Protein 4LGQ (pdb70)

InterPro domains:
  IPR009959 Polyketide cyclase SnoaL-like [PF07366] (11-136)
  IPR009959 Polyketide cyclase SnoaL-like [PTHR38436] (8-137)
  IPR032710 NTF2-like domain superfamily [SSF54427] (8-136)

Organism: Chromobacterium violaceum (strain ATCC 12472 / DSM 30191 / JCM 1249 / CCUG 213 / NBRC 12614 / NCIMB 9131 / NCTC 9757 / MK) (NCBI:txid243365)

B-factor: mean 68.96, std 20.21, range [23.27, 173.03]

Nearest PDB structures (foldseek):
  4lgq-assembly2_D  TM=1.008E+00  e=2.126E-25  Chromobacterium violaceum ATCC 12472
  5x7l-assembly1_A  TM=8.458E-01  e=3.023E-11  Streptomyces laurentii
  2gey-assembly3_A  TM=8.717E-01  e=1.249E-08  Streptomyces galilaeus
  3kkg-assembly1_A-2  TM=8.507E-01  e=8.582E-08  Jannaschia sp. CCS1
  3ehc-assembly1_A  TM=8.287E-01  e=1.371E-06  Agrobacterium fabrum str. C58

Structure (mmCIF, N/CA/C/O backbone):
data_4LGQ
#
_entry.id   4LGQ
#
_cell.length_a   66.100
_cell.length_b   98.076
_cell.length_c   104.958
_cell.angle_alpha   90.000
_cell.angle_beta   90.000
_cell.angle_gamma   90.000
#
_symmetry.space_group_name_H-M   'P 21 21 21'
#
loop_
_entity.id
_entity.type
_entity.pdbx_description
1 polymer 'Putative polyketide cyclase'
2 non-polymer DI(HYDROXYETHYL)ETHER
3 non-polymer 1,2-ETHANEDIOL
4 non-polymer 'CHLORIDE ION'
5 non-polymer 'TETRAETHYLENE GLYCOL'
6 water water
#
loop_
_atom_site.group_PDB
_atom_site.id
_atom_site.type_symbol
_atom_site.label_atom_id
_atom_site.label_alt_id
_atom_site.label_comp_id
_atom_site.label_asym_id
_atom_site.label_entity_id
_atom_site.label_seq_id
_atom_site.pdbx_PDB_ins_code
_atom_site.Cartn_x
_atom_site.Cartn_y
_atom_site.Cartn_z
_atom_site.occupancy
_atom_site.B_iso_or_equiv
_atom_site.auth_seq_id
_atom_site.auth_comp_id
_atom_site.auth_asym_id
_atom_site.auth_atom_id
_atom_site.pdbx_PDB_model_num
ATOM 9 N N . ASP A 1 7 ? 62.659 -9.876 130.189 1.00 134.68 6 ASP A N 1
ATOM 10 C CA . ASP A 1 7 ? 61.206 -9.656 130.063 1.00 129.53 6 ASP A CA 1
ATOM 11 C C . ASP A 1 7 ? 60.793 -9.037 128.700 1.00 124.82 6 ASP A C 1
ATOM 12 O O . ASP A 1 7 ? 61.571 -8.331 128.050 1.00 123.68 6 ASP A O 1
ATOM 17 N N . THR A 1 8 ? 59.529 -9.339 128.304 1.00 115.17 7 THR A N 1
ATOM 18 C CA . THR A 1 8 ? 58.844 -8.989 127.051 1.00 110.46 7 THR A CA 1
ATOM 19 C C . THR A 1 8 ? 58.705 -7.489 126.807 1.00 107.05 7 THR A C 1
ATOM 20 O O . THR A 1 8 ? 58.790 -6.685 127.740 1.00 106.51 7 THR A O 1
ATOM 24 N N . SER A 1 9 ? 58.431 -7.127 125.537 1.00 96.87 8 SER A N 1
ATOM 25 C CA . SER A 1 9 ? 58.239 -5.750 125.116 1.00 90.78 8 SER A CA 1
ATOM 26 C C . SER A 1 9 ? 57.088 -5.128 125.913 1.00 89.73 8 SER A C 1
ATOM 27 O O . SER A 1 9 ? 57.264 -4.043 126.470 1.00 88.58 8 SER A O 1
ATOM 30 N N . LYS A 1 10 ? 55.952 -5.870 126.050 1.00 83.71 9 LYS A N 1
ATOM 31 C CA . LYS A 1 10 ? 54.747 -5.472 126.803 1.00 80.84 9 LYS A CA 1
ATOM 32 C C . LYS A 1 10 ? 55.052 -5.186 128.290 1.00 87.85 9 LYS A C 1
ATOM 33 O O . LYS A 1 10 ? 54.437 -4.289 128.881 1.00 84.41 9 LYS A O 1
ATOM 39 N N . ALA A 1 11 ? 56.004 -5.962 128.883 1.00 89.19 10 ALA A N 1
ATOM 40 C CA . ALA A 1 11 ? 56.467 -5.822 130.266 1.00 90.31 10 ALA A CA 1
ATOM 41 C C . ALA A 1 11 ? 57.386 -4.583 130.437 1.00 93.05 10 ALA A C 1
ATOM 42 O O . ALA A 1 11 ? 57.337 -3.926 131.486 1.00 92.04 10 ALA A O 1
ATOM 44 N N . VAL A 1 12 ? 58.218 -4.276 129.406 1.00 89.10 11 VAL A N 1
ATOM 45 C CA . VAL A 1 12 ? 59.139 -3.128 129.387 1.00 88.64 11 VAL A CA 1
ATOM 46 C C . VAL A 1 12 ? 58.313 -1.828 129.361 1.00 89.52 11 VAL A C 1
ATOM 47 O O . VAL A 1 12 ? 58.581 -0.908 130.141 1.00 88.52 11 VAL A O 1
ATOM 51 N N . ILE A 1 13 ? 57.293 -1.781 128.483 1.00 84.07 12 ILE A N 1
ATOM 52 C CA . ILE A 1 13 ? 56.406 -0.631 128.306 1.00 80.67 12 ILE A CA 1
ATOM 53 C C . ILE A 1 13 ? 55.614 -0.432 129.614 1.00 84.25 12 ILE A C 1
ATOM 54 O O . ILE A 1 13 ? 55.502 0.711 130.082 1.00 82.60 12 ILE A O 1
ATOM 59 N N . GLN A 1 14 ? 55.143 -1.555 130.227 1.00 80.94 13 GLN A N 1
ATOM 60 C CA . GLN A 1 14 ? 54.403 -1.547 131.490 1.00 80.90 13 GLN A CA 1
ATOM 61 C C . GLN A 1 14 ? 55.237 -0.919 132.620 1.00 86.41 13 GLN A C 1
ATOM 62 O O . GLN A 1 14 ? 54.693 -0.116 133.395 1.00 85.34 13 GLN A O 1
ATOM 68 N N . ARG A 1 15 ? 56.566 -1.238 132.657 1.00 84.43 14 ARG A N 1
ATOM 69 C CA . ARG A 1 15 ? 57.553 -0.734 133.620 1.00 85.33 14 ARG A CA 1
ATOM 70 C C . ARG A 1 15 ? 57.849 0.755 133.340 1.00 85.77 14 ARG A C 1
ATOM 71 O O . ARG A 1 15 ? 57.875 1.546 134.287 1.00 85.07 14 ARG A O 1
ATOM 79 N N . PHE A 1 16 ? 58.020 1.139 132.053 1.00 80.17 15 PHE A N 1
ATOM 80 C CA . PHE A 1 16 ? 58.240 2.534 131.665 1.00 79.22 15 PHE A CA 1
ATOM 81 C C . PHE A 1 16 ? 57.081 3.417 132.106 1.00 83.39 15 PHE A C 1
ATOM 82 O O . PHE A 1 16 ? 57.312 4.505 132.618 1.00 83.26 15 PHE A O 1
ATOM 90 N N . ASN A 1 17 ? 55.836 2.969 131.892 1.00 80.16 16 ASN A N 1
ATOM 91 C CA . ASN A 1 17 ? 54.654 3.755 132.265 1.00 78.56 16 ASN A CA 1
ATOM 92 C C . ASN A 1 17 ? 54.551 3.914 133.795 1.00 83.56 16 ASN A C 1
ATOM 93 O O . ASN A 1 17 ? 54.111 4.962 134.264 1.00 82.40 16 ASN A O 1
ATOM 98 N N . ARG A 1 18 ? 54.994 2.898 134.561 1.00 82.12 17 ARG A N 1
ATOM 99 C CA . ARG A 1 18 ? 54.923 2.916 136.022 1.00 83.03 17 ARG A CA 1
ATOM 100 C C . ARG A 1 18 ? 56.061 3.767 136.631 1.00 87.20 17 ARG A C 1
ATOM 101 O O . ARG A 1 18 ? 55.809 4.689 137.408 1.00 86.56 17 ARG A O 1
ATOM 109 N N . GLU A 1 19 ? 57.297 3.457 136.276 1.00 84.05 18 GLU A N 1
ATOM 110 C CA . GLU A 1 19 ? 58.446 4.101 136.871 1.00 85.51 18 GLU A CA 1
ATOM 111 C C . GLU A 1 19 ? 58.713 5.494 136.257 1.00 86.00 18 GLU A C 1
ATOM 112 O O . GLU A 1 19 ? 58.991 6.428 137.018 1.00 86.22 18 GLU A O 1
ATOM 118 N N . VAL A 1 20 ? 58.607 5.661 134.924 1.00 79.65 19 VAL A N 1
ATOM 119 C CA . VAL A 1 20 ? 58.895 6.971 134.314 1.00 78.30 19 VAL A CA 1
ATOM 120 C C . VAL A 1 20 ? 57.654 7.872 134.346 1.00 83.93 19 VAL A C 1
ATOM 121 O O . VAL A 1 20 ? 57.732 8.942 134.942 1.00 86.45 19 VAL A O 1
ATOM 125 N N . ILE A 1 21 ? 56.540 7.484 133.706 1.00 77.61 20 ILE A N 1
ATOM 126 C CA . ILE A 1 21 ? 55.388 8.374 133.632 1.00 75.81 20 ILE A CA 1
ATOM 127 C C . ILE A 1 21 ? 54.733 8.546 135.020 1.00 79.64 20 ILE A C 1
ATOM 128 O O . ILE A 1 21 ? 54.532 9.689 135.414 1.00 80.17 20 ILE A O 1
ATOM 133 N N . GLU A 1 22 ? 54.414 7.468 135.755 1.00 76.41 21 GLU A N 1
ATOM 134 C CA . GLU A 1 22 ? 53.728 7.630 137.044 1.00 77.26 21 GLU A CA 1
ATOM 135 C C . GLU A 1 22 ? 54.633 8.215 138.136 1.00 85.34 21 GLU A C 1
ATOM 136 O O . GLU A 1 22 ? 54.226 9.166 138.816 1.00 85.98 21 GLU A O 1
ATOM 142 N N . ASN A 1 23 ? 55.833 7.638 138.315 1.00 83.89 22 ASN A N 1
ATOM 143 C CA . ASN A 1 23 ? 56.739 7.987 139.413 1.00 86.21 22 ASN A CA 1
ATOM 144 C C . ASN A 1 23 ? 57.779 9.093 139.062 1.00 89.81 22 ASN A C 1
ATOM 145 O O . ASN A 1 23 ? 58.273 9.740 139.984 1.00 90.08 22 ASN A O 1
ATOM 150 N N . GLY A 1 24 ? 58.081 9.311 137.783 1.00 85.47 23 GLY A N 1
ATOM 151 C CA . GLY A 1 24 ? 59.017 10.356 137.372 1.00 86.83 23 GLY A CA 1
ATOM 152 C C . GLY A 1 24 ? 60.488 10.045 137.595 1.00 95.61 23 GLY A C 1
ATOM 153 O O . GLY A 1 24 ? 61.321 10.963 137.626 1.00 96.91 23 GLY A O 1
ATOM 154 N N . ASP A 1 25 ? 60.817 8.739 137.736 1.00 93.41 24 ASP A N 1
ATOM 155 C CA . ASP A 1 25 ? 62.174 8.224 137.951 1.00 95.55 24 ASP A CA 1
ATOM 156 C C . ASP A 1 25 ? 62.938 8.290 136.617 1.00 97.37 24 ASP A C 1
ATOM 157 O O . ASP A 1 25 ? 62.681 7.505 135.701 1.00 95.07 24 ASP A O 1
ATOM 170 N N . ALA A 1 27 ? 66.111 7.871 136.419 1.00 102.87 26 ALA A N 1
ATOM 171 C CA . ALA A 1 27 ? 67.164 6.855 136.518 1.00 106.04 26 ALA A CA 1
ATOM 172 C C . ALA A 1 27 ? 66.673 5.608 135.797 1.00 110.18 26 ALA A C 1
ATOM 173 O O . ALA A 1 27 ? 67.444 4.923 135.105 1.00 111.37 26 ALA A O 1
ATOM 175 N N . ALA A 1 28 ? 65.337 5.377 135.905 1.00 103.85 27 ALA A N 1
ATOM 176 C CA . ALA A 1 28 ? 64.611 4.317 135.220 1.00 100.91 27 ALA A CA 1
ATOM 177 C C . ALA A 1 28 ? 64.555 4.650 133.737 1.00 102.17 27 ALA A C 1
ATOM 178 O O . ALA A 1 28 ? 64.736 3.748 132.920 1.00 102.10 27 ALA A O 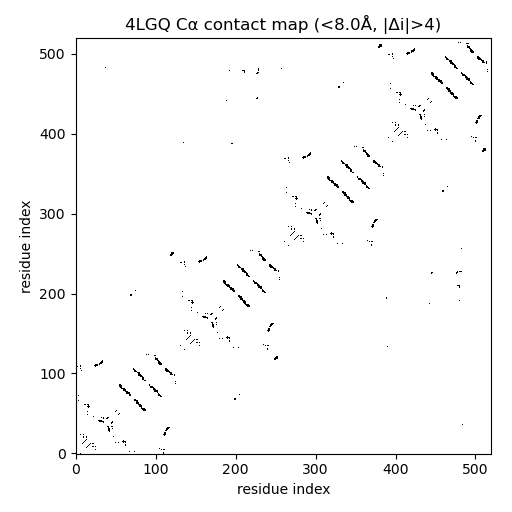1
ATOM 180 N N . PHE A 1 29 ? 64.397 5.960 133.390 1.00 96.52 28 PHE A N 1
ATOM 181 C CA . PHE A 1 29 ? 64.382 6.446 132.004 1.00 94.66 28 PHE A CA 1
ATOM 182 C C . PHE A 1 29 ? 65.661 6.027 131.294 1.00 100.37 28 PHE A C 1
ATOM 183 O O . PHE A 1 29 ? 65.598 5.372 130.250 1.00 99.01 28 PHE A O 1
ATOM 191 N N . ALA A 1 30 ? 66.816 6.388 131.889 1.00 99.56 29 ALA A N 1
ATOM 192 C CA . ALA A 1 30 ? 68.163 6.082 131.413 1.00 102.10 29 ALA A CA 1
ATOM 193 C C . ALA A 1 30 ? 68.362 4.570 131.138 1.00 106.52 29 ALA A C 1
ATOM 194 O O . ALA A 1 30 ? 69.036 4.200 130.175 1.00 106.57 29 ALA A O 1
ATOM 196 N N . GLU A 1 31 ? 67.736 3.717 131.965 1.00 103.35 30 GLU A N 1
ATOM 197 C CA . GLU A 1 31 ? 67.786 2.255 131.912 1.00 104.82 30 GLU A CA 1
ATOM 198 C C . GLU A 1 31 ? 66.816 1.652 130.852 1.00 105.99 30 GLU A C 1
ATOM 199 O O . GLU A 1 31 ? 67.093 0.573 130.312 1.00 107.31 30 GLU A O 1
ATOM 205 N N . LEU A 1 32 ? 65.689 2.342 130.572 1.00 97.66 31 LEU A N 1
ATOM 206 C CA . LEU A 1 32 ? 64.636 1.852 129.688 1.00 94.55 31 LEU A CA 1
ATOM 207 C C . LEU A 1 32 ? 64.597 2.548 128.305 1.00 98.68 31 LEU A C 1
ATOM 208 O O . LEU A 1 32 ? 63.841 2.093 127.446 1.00 96.53 31 LEU A O 1
ATOM 213 N N . VAL A 1 33 ? 65.374 3.631 128.078 1.00 97.00 32 VAL A N 1
ATOM 214 C CA . VAL A 1 33 ? 65.374 4.321 126.776 1.00 96.05 32 VAL A CA 1
ATOM 215 C C . VAL A 1 33 ? 66.786 4.190 126.156 1.00 106.35 32 VAL A C 1
ATOM 216 O O . VAL A 1 33 ? 67.785 4.438 126.837 1.00 107.75 32 VAL A O 1
ATOM 220 N N . ALA A 1 34 ? 66.848 3.743 124.874 1.00 105.29 33 ALA A N 1
ATOM 221 C CA . ALA A 1 34 ? 68.094 3.552 124.113 1.00 108.35 33 ALA A CA 1
ATOM 222 C C . ALA A 1 34 ? 68.710 4.913 123.691 1.00 113.61 33 ALA A C 1
ATOM 223 O O . ALA A 1 34 ? 67.956 5.874 123.532 1.00 111.25 33 ALA A O 1
ATOM 225 N N . PRO A 1 35 ? 70.054 5.038 123.503 1.00 113.06 34 PRO A N 1
ATOM 226 C CA . PRO A 1 35 ? 70.626 6.349 123.131 1.00 113.35 34 PRO A CA 1
ATOM 227 C C . PRO A 1 35 ? 70.320 6.759 121.691 1.00 115.15 34 PRO A C 1
ATOM 228 O O . PRO A 1 35 ? 70.431 7.942 121.364 1.00 113.81 34 PRO A O 1
ATOM 232 N N . ASP A 1 36 ? 69.948 5.783 120.837 1.00 111.64 35 ASP A N 1
ATOM 233 C CA . ASP A 1 36 ? 69.608 5.977 119.421 1.00 110.84 35 ASP A CA 1
ATOM 234 C C . ASP A 1 36 ? 68.068 6.076 119.221 1.00 110.91 35 ASP A C 1
ATOM 235 O O . ASP A 1 36 ? 67.575 6.034 118.085 1.00 109.34 35 ASP A O 1
ATOM 240 N N . PHE A 1 37 ? 67.327 6.234 120.330 1.00 105.24 36 PHE A N 1
ATOM 241 C CA . PHE A 1 37 ? 65.873 6.346 120.354 1.00 100.91 36 PHE A CA 1
ATOM 242 C C . PHE A 1 37 ? 65.389 7.541 119.507 1.00 100.65 36 PHE A C 1
ATOM 243 O O . PHE A 1 37 ? 66.044 8.587 119.480 1.00 101.29 36 PHE A O 1
ATOM 251 N N . VAL A 1 38 ? 64.241 7.359 118.811 1.00 92.68 37 VAL A N 1
ATOM 252 C CA . VAL A 1 38 ? 63.575 8.372 117.987 1.00 89.80 37 VAL A CA 1
ATOM 253 C C . VAL A 1 38 ? 62.105 8.446 118.363 1.00 88.96 37 VAL A C 1
ATOM 254 O O . VAL A 1 38 ? 61.405 7.444 118.272 1.00 86.98 37 VAL A O 1
ATOM 258 N N . ASN A 1 39 ? 61.642 9.629 118.772 1.00 84.40 38 ASN A N 1
ATOM 259 C CA . ASN A 1 39 ? 60.243 9.936 119.046 1.00 81.51 38 ASN A CA 1
ATOM 260 C C . ASN A 1 39 ? 59.679 10.548 117.759 1.00 82.13 38 ASN A C 1
ATOM 261 O O . ASN A 1 39 ? 59.948 11.713 117.435 1.00 80.66 38 ASN A O 1
ATOM 266 N N . HIS A 1 40 ? 58.957 9.720 116.990 1.00 77.44 39 HIS A N 1
ATOM 267 C CA . HIS A 1 40 ? 58.384 10.103 115.695 1.00 75.96 39 HIS A CA 1
ATOM 268 C C . HIS A 1 40 ? 57.239 11.112 115.865 1.00 76.67 39 HIS A C 1
ATOM 269 O O . HIS A 1 40 ? 56.922 11.817 114.918 1.00 75.04 39 HIS A O 1
ATOM 276 N N . SER A 1 41 ? 56.671 11.205 117.078 1.00 73.26 40 SER A N 1
ATOM 277 C CA . SER A 1 41 ? 55.576 12.099 117.436 1.00 72.44 40 SER A CA 1
ATOM 278 C C . SER A 1 41 ? 56.082 13.364 118.149 1.00 78.99 40 SER A C 1
ATOM 279 O O . SER A 1 41 ? 55.278 14.118 118.702 1.00 77.95 40 SER A O 1
ATOM 282 N N . ALA A 1 42 ? 57.399 13.614 118.106 1.00 78.98 41 ALA A N 1
ATOM 283 C CA . ALA A 1 42 ? 57.993 14.794 118.737 1.00 80.99 41 ALA A CA 1
ATOM 284 C C . ALA A 1 42 ? 57.521 16.062 118.024 1.00 87.30 41 ALA A C 1
ATOM 285 O O . ALA A 1 42 ? 57.449 16.071 116.786 1.00 86.56 41 ALA A O 1
ATOM 287 N N . PRO A 1 43 ? 57.154 17.122 118.799 1.00 86.80 42 PRO A N 1
ATOM 288 C CA . PRO A 1 43 ? 56.698 18.387 118.185 1.00 88.64 42 PRO A CA 1
ATOM 289 C C . PRO A 1 43 ? 57.757 19.007 117.236 1.00 100.23 42 PRO A C 1
ATOM 290 O O . PRO A 1 43 ? 58.943 18.636 117.315 1.00 102.58 42 PRO A O 1
ATOM 294 N N . PRO A 1 44 ? 57.357 19.952 116.338 1.00 98.71 43 PRO A N 1
ATOM 295 C CA . PRO A 1 44 ? 58.306 20.488 115.336 1.00 101.13 43 PRO A CA 1
ATOM 296 C C . PRO A 1 44 ? 59.653 21.008 115.876 1.00 108.37 43 PRO A C 1
ATOM 297 O O . PRO A 1 44 ? 60.691 20.779 115.235 1.00 110.42 43 PRO A O 1
ATOM 301 N N . GLY A 1 45 ? 59.634 21.701 117.011 1.00 104.38 44 GLY A N 1
ATOM 302 C CA . GLY A 1 45 ? 60.848 22.301 117.552 1.00 106.59 44 GLY A CA 1
ATOM 303 C C . GLY A 1 45 ? 61.666 21.437 118.480 1.00 109.37 44 GLY A C 1
ATOM 304 O O . GLY A 1 45 ? 62.801 21.791 118.811 1.00 111.15 44 GLY A O 1
ATOM 305 N N . VAL A 1 46 ? 61.091 20.300 118.910 1.00 102.91 45 VAL A N 1
ATOM 306 C CA . VAL A 1 46 ? 61.716 19.401 119.882 1.00 101.45 45 VAL A CA 1
ATOM 307 C C . VAL A 1 46 ? 62.554 18.319 119.173 1.00 101.96 45 VAL A C 1
ATOM 308 O O . VAL A 1 46 ? 62.244 17.868 118.056 1.00 99.64 45 VAL A O 1
ATOM 312 N N . SER A 1 47 ? 63.626 17.920 119.878 1.00 98.36 46 SER A N 1
ATOM 313 C CA . SER A 1 47 ? 64.548 16.852 119.532 1.00 98.18 46 SER A CA 1
ATOM 314 C C . SER A 1 47 ? 63.807 15.493 119.554 1.00 95.70 46 SER A C 1
ATOM 315 O O . SER A 1 47 ? 63.172 15.145 120.562 1.00 91.25 46 SER A O 1
ATOM 318 N N . PRO A 1 48 ? 63.883 14.716 118.446 1.00 91.60 47 PRO A N 1
ATOM 319 C CA . PRO A 1 48 ? 63.261 13.387 118.447 1.00 89.27 47 PRO A CA 1
ATOM 320 C C . PRO A 1 48 ? 64.071 12.385 119.281 1.00 95.47 47 PRO A C 1
ATOM 321 O O . PRO A 1 48 ? 63.600 11.275 119.523 1.00 93.27 47 PRO A O 1
ATOM 325 N N . GLY A 1 49 ? 65.254 12.811 119.745 1.00 96.19 48 GLY A N 1
ATOM 326 C CA . GLY A 1 49 ? 66.184 12.021 120.547 1.00 98.17 48 GLY A CA 1
ATOM 327 C C . GLY A 1 49 ? 65.721 11.703 121.957 1.00 101.89 48 GLY A C 1
ATOM 328 O O . GLY A 1 49 ? 64.681 12.205 122.395 1.00 99.48 48 GLY A O 1
ATOM 329 N N . PRO A 1 50 ? 66.490 10.867 122.704 1.00 100.74 49 PRO A N 1
ATOM 330 C CA . PRO A 1 50 ? 66.090 10.518 124.085 1.00 100.12 49 PRO A CA 1
ATOM 331 C C . PRO A 1 50 ? 66.063 11.730 125.012 1.00 105.96 49 PRO A C 1
ATOM 332 O O . PRO A 1 50 ? 65.266 11.768 125.952 1.00 102.84 49 PRO A O 1
ATOM 336 N N . ASP A 1 51 ? 66.942 12.717 124.737 1.00 107.54 50 ASP A N 1
ATOM 337 C CA . ASP A 1 51 ? 67.064 13.956 125.495 1.00 109.47 50 ASP A CA 1
ATOM 338 C C . ASP A 1 51 ? 65.780 14.777 125.371 1.00 110.04 50 ASP A C 1
ATOM 339 O O . ASP A 1 51 ? 65.261 15.240 126.392 1.00 109.23 50 ASP A O 1
ATOM 344 N N . GLY A 1 52 ? 65.257 14.885 124.145 1.00 103.75 51 GLY A N 1
ATOM 345 C CA . GLY A 1 52 ? 64.013 15.591 123.856 1.00 100.59 51 GLY A CA 1
ATOM 346 C C . GLY A 1 52 ? 62.818 14.958 124.539 1.00 99.85 51 GLY A C 1
ATOM 347 O O . GLY A 1 52 ? 61.992 15.664 125.128 1.00 97.91 51 GLY A O 1
ATOM 348 N N . PHE A 1 53 ? 62.763 13.607 124.501 1.00 94.50 52 PHE A N 1
ATOM 349 C CA . PHE A 1 53 ? 61.724 12.768 125.097 1.00 91.36 52 PHE A CA 1
ATOM 350 C C . PHE A 1 53 ? 61.747 12.892 126.627 1.00 95.29 52 PHE A C 1
ATOM 351 O O . PHE A 1 53 ? 60.682 13.048 127.229 1.00 93.77 52 PHE A O 1
ATOM 359 N N . ALA A 1 54 ? 62.951 12.880 127.245 1.00 93.04 53 ALA A N 1
ATOM 360 C CA . ALA A 1 54 ? 63.108 13.052 128.692 1.00 93.32 53 ALA A CA 1
ATOM 361 C C . ALA A 1 54 ? 62.620 14.426 129.119 1.00 97.05 53 ALA A C 1
ATOM 362 O O . ALA A 1 54 ? 61.961 14.547 130.156 1.00 96.44 53 ALA A O 1
ATOM 364 N N . GLY A 1 55 ? 62.913 15.426 128.276 1.00 93.60 54 GLY A N 1
ATOM 365 C CA . GLY A 1 55 ? 62.516 16.820 128.447 1.00 93.47 54 GLY A CA 1
ATOM 366 C C . GLY A 1 55 ? 61.014 17.031 128.481 1.00 93.34 54 GLY A C 1
ATOM 367 O O . GLY A 1 55 ? 60.533 17.965 129.128 1.00 93.84 54 GLY A O 1
ATOM 368 N N . PHE A 1 56 ? 60.259 16.159 127.789 1.00 85.45 55 PHE A N 1
ATOM 369 C CA . PHE A 1 56 ? 58.806 16.222 127.788 1.00 82.08 55 PHE A CA 1
ATOM 370 C C . PHE A 1 56 ? 58.275 15.879 129.172 1.00 85.10 55 PHE A C 1
ATOM 371 O O . PHE A 1 56 ? 57.348 16.539 129.652 1.00 83.78 55 PHE A O 1
ATOM 379 N N . PHE A 1 57 ? 58.862 14.848 129.808 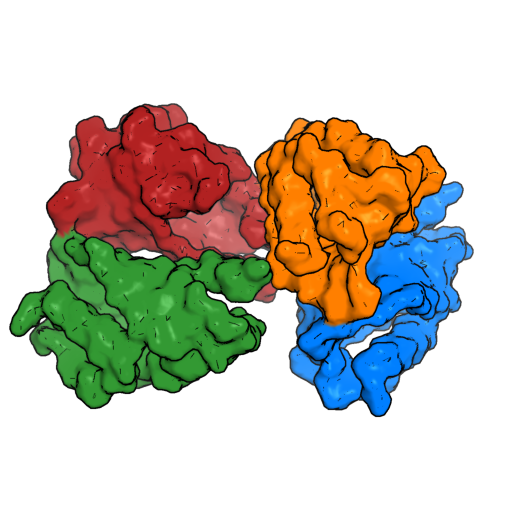1.00 81.74 56 PHE A N 1
ATOM 380 C CA . PHE A 1 57 ? 58.425 14.402 131.125 1.00 81.37 56 PHE A CA 1
ATOM 381 C C . PHE A 1 57 ? 58.873 15.374 132.210 1.00 91.12 56 PHE A C 1
ATOM 382 O O . PHE A 1 57 ? 58.014 15.910 132.915 1.00 91.73 56 PHE A O 1
ATOM 390 N N . THR A 1 58 ? 60.192 15.637 132.315 1.00 91.16 57 THR A N 1
ATOM 391 C CA . THR A 1 58 ? 60.776 16.515 133.344 1.00 93.86 57 THR A CA 1
ATOM 392 C C . THR A 1 58 ? 60.318 17.964 133.221 1.00 98.24 57 THR A C 1
ATOM 393 O O . THR A 1 58 ? 60.108 18.616 134.247 1.00 99.42 57 THR A O 1
ATOM 397 N N . GLY A 1 59 ? 60.192 18.442 131.985 1.00 93.64 58 GLY A N 1
ATOM 398 C CA . GLY A 1 59 ? 59.864 19.830 131.699 1.00 94.37 58 GLY A CA 1
ATOM 399 C C . GLY A 1 59 ? 58.416 20.181 131.475 1.00 96.17 58 GLY A C 1
ATOM 400 O O . GLY A 1 59 ? 58.037 21.323 131.754 1.00 97.73 58 GLY A O 1
ATOM 409 N N . LEU A 1 61 ? 55.366 17.389 131.421 1.00 76.03 60 LEU A N 1
ATOM 410 C CA . LEU A 1 61 ? 54.347 16.501 131.986 1.00 73.20 60 LEU A CA 1
ATOM 411 C C . LEU A 1 61 ? 54.288 16.514 133.513 1.00 78.72 60 LEU A C 1
ATOM 412 O O . LEU A 1 61 ? 53.210 16.769 134.056 1.00 78.27 60 LEU A O 1
ATOM 417 N N . HIS A 1 62 ? 55.399 16.171 134.198 1.00 77.29 61 HIS A N 1
ATOM 418 C CA . HIS A 1 62 ? 55.429 16.088 135.661 1.00 78.54 61 HIS A CA 1
ATOM 419 C C . HIS A 1 62 ? 55.280 17.478 136.318 1.00 82.19 61 HIS A C 1
ATOM 420 O O . HIS A 1 62 ? 54.560 17.538 137.316 1.00 82.50 61 HIS A O 1
ATOM 427 N N . PRO A 1 63 ? 55.778 18.614 135.764 1.00 77.97 62 PRO A N 1
ATOM 428 C CA . PRO A 1 63 ? 55.473 19.908 136.399 1.00 79.20 62 PRO A CA 1
ATOM 429 C C . PRO A 1 63 ? 53.978 20.251 136.332 1.00 82.37 62 PRO A C 1
ATOM 430 O O . PRO A 1 63 ? 53.488 20.940 137.228 1.00 84.02 62 PRO A O 1
ATOM 434 N N . ALA A 1 64 ? 53.248 19.730 135.305 1.00 76.26 63 ALA A N 1
ATOM 435 C CA . ALA A 1 64 ? 51.812 19.977 135.067 1.00 74.61 63 ALA A CA 1
ATOM 436 C C . ALA A 1 64 ? 50.881 19.039 135.837 1.00 77.23 63 ALA A C 1
ATOM 437 O O . ALA A 1 64 ? 49.776 19.443 136.221 1.00 75.59 63 ALA A O 1
ATOM 439 N N . LEU A 1 65 ? 51.289 17.772 135.995 1.00 74.47 64 LEU A N 1
ATOM 440 C CA . LEU A 1 65 ? 50.402 16.761 136.545 1.00 74.32 64 LEU A CA 1
ATOM 441 C C . LEU A 1 65 ? 50.986 16.025 137.740 1.00 82.82 64 LEU A C 1
ATOM 442 O O . LEU A 1 65 ? 52.101 15.504 137.690 1.00 82.74 64 LEU A O 1
ATOM 447 N N . SER A 1 66 ? 50.179 15.935 138.796 1.00 83.43 65 SER A N 1
ATOM 448 C CA . SER A 1 66 ? 50.506 15.237 140.040 1.00 85.94 65 SER A CA 1
ATOM 449 C C . SER A 1 66 ? 49.696 13.951 140.179 1.00 90.45 65 SER A C 1
ATOM 450 O O . SER A 1 66 ? 48.602 13.841 139.606 1.00 89.09 65 SER A O 1
ATOM 453 N N . ASP A 1 67 ? 50.238 12.992 140.966 1.00 87.47 66 ASP A N 1
ATOM 454 C CA . ASP A 1 67 ? 49.641 11.701 141.314 1.00 86.48 66 ASP A CA 1
ATOM 455 C C . ASP A 1 67 ? 49.154 10.997 140.063 1.00 83.42 66 ASP A C 1
ATOM 456 O O . ASP A 1 67 ? 47.998 10.591 139.986 1.00 83.65 66 ASP A O 1
ATOM 461 N N . ILE A 1 68 ? 50.039 10.867 139.080 1.00 74.79 67 ILE A N 1
ATOM 462 C CA . ILE A 1 68 ? 49.745 10.235 137.797 1.00 70.83 67 ILE A CA 1
ATOM 463 C C . ILE A 1 68 ? 49.488 8.717 137.968 1.00 76.10 67 ILE A C 1
ATOM 464 O O . ILE A 1 68 ? 50.220 8.015 138.659 1.00 78.49 67 ILE A O 1
ATOM 469 N N . ARG A 1 69 ? 48.430 8.243 137.314 1.00 70.36 68 ARG A N 1
ATOM 470 C CA . ARG A 1 69 ? 48.000 6.866 137.246 1.00 68.81 68 ARG A CA 1
ATOM 471 C C . ARG A 1 69 ? 47.874 6.510 135.763 1.00 68.99 68 ARG A C 1
ATOM 472 O O . ARG A 1 69 ? 47.165 7.203 135.041 1.00 69.06 68 ARG A O 1
ATOM 480 N N . VAL A 1 70 ? 48.617 5.499 135.286 1.00 63.50 69 VAL A N 1
ATOM 481 C CA . VAL A 1 70 ? 48.571 5.070 133.884 1.00 60.86 69 VAL A CA 1
ATOM 482 C C . VAL A 1 70 ? 47.794 3.747 133.803 1.00 65.93 69 VAL A C 1
ATOM 483 O O . VAL A 1 70 ? 48.324 2.697 134.151 1.00 69.83 69 VAL A O 1
ATOM 487 N N . HIS A 1 71 ? 46.532 3.818 133.378 1.00 59.92 70 HIS A N 1
ATOM 488 C CA . HIS A 1 71 ? 45.622 2.683 133.255 1.00 59.64 70 HIS A CA 1
ATOM 489 C C . HIS A 1 71 ? 45.736 2.057 131.879 1.00 59.55 70 HIS A C 1
ATOM 490 O O . HIS A 1 71 ? 45.141 2.557 130.923 1.00 57.55 70 HIS A O 1
ATOM 497 N N . ILE A 1 72 ? 46.537 0.977 131.777 1.00 55.99 71 ILE A N 1
ATOM 498 C CA . ILE A 1 72 ? 46.823 0.240 130.531 1.00 53.66 71 ILE A CA 1
ATOM 499 C C . ILE A 1 72 ? 45.694 -0.731 130.309 1.00 57.76 71 ILE A C 1
ATOM 500 O O . ILE A 1 72 ? 45.498 -1.664 131.093 1.00 61.26 71 ILE A O 1
ATOM 505 N N . HIS A 1 73 ? 44.942 -0.481 129.242 1.00 51.93 72 HIS A N 1
ATOM 506 C CA . HIS A 1 73 ? 43.755 -1.250 128.886 1.00 53.42 72 HIS A CA 1
ATOM 507 C C . HIS A 1 73 ? 44.091 -2.509 128.074 1.00 61.91 72 HIS A C 1
ATOM 508 O O . HIS A 1 73 ? 43.704 -3.614 128.454 1.00 64.02 72 HIS A O 1
ATOM 515 N N . GLU A 1 74 ? 44.837 -2.331 126.981 1.00 58.27 73 GLU A N 1
ATOM 516 C CA . GLU A 1 74 ? 45.203 -3.360 126.035 1.00 58.09 73 GLU A CA 1
ATOM 517 C C . GLU A 1 74 ? 46.543 -3.068 125.432 1.00 63.17 73 GLU A C 1
ATOM 518 O O . GLU A 1 74 ? 46.939 -1.897 125.323 1.00 64.05 73 GLU A O 1
ATOM 524 N N . GLN A 1 75 ? 47.235 -4.139 125.006 1.00 60.50 74 GLN A N 1
ATOM 525 C CA . GLN A 1 75 ? 48.512 -4.074 124.301 1.00 59.78 74 GLN A CA 1
ATOM 526 C C . GLN A 1 75 ? 48.445 -5.054 123.106 1.00 64.71 74 GLN A C 1
ATOM 527 O O . GLN A 1 75 ? 48.147 -6.230 123.290 1.00 65.51 74 GLN A O 1
ATOM 533 N N . ILE A 1 76 ? 48.567 -4.509 121.866 1.00 61.17 75 ILE A N 1
ATOM 534 C CA . ILE A 1 76 ? 48.517 -5.248 120.595 1.00 60.54 75 ILE A CA 1
ATOM 535 C C . ILE A 1 76 ? 49.930 -5.211 120.007 1.00 66.51 75 ILE A C 1
ATOM 536 O O . ILE A 1 76 ? 50.456 -4.125 119.798 1.00 65.43 75 ILE A O 1
ATOM 541 N N . GLU A 1 77 ? 50.563 -6.388 119.801 1.00 65.93 76 GLU A N 1
ATOM 542 C CA . GLU A 1 77 ? 51.932 -6.504 119.292 1.00 66.76 76 GLU A CA 1
ATOM 543 C C . GLU A 1 77 ? 51.996 -7.308 117.977 1.00 71.98 76 GLU A C 1
ATOM 544 O O . GLU A 1 77 ? 51.348 -8.353 117.830 1.00 72.66 76 GLU A O 1
ATOM 550 N N . GLU A 1 78 ? 52.818 -6.815 117.040 1.00 68.73 77 GLU A N 1
ATOM 551 C CA . GLU A 1 78 ? 53.103 -7.437 115.744 1.00 70.75 77 GLU A CA 1
ATOM 552 C C . GLU A 1 78 ? 54.388 -6.836 115.179 1.00 77.86 77 GLU A C 1
ATOM 553 O O . GLU A 1 78 ? 54.558 -5.611 115.226 1.00 76.60 77 GLU A O 1
ATOM 559 N N . ASN A 1 79 ? 55.299 -7.701 114.660 1.00 77.80 78 ASN A N 1
ATOM 560 C CA . ASN A 1 79 ? 56.563 -7.326 114.006 1.00 78.51 78 ASN A CA 1
ATOM 561 C C . ASN A 1 79 ? 57.385 -6.317 114.852 1.00 81.58 78 ASN A C 1
ATOM 562 O O . ASN A 1 79 ? 57.793 -5.257 114.347 1.00 81.11 78 ASN A O 1
ATOM 567 N N . GLY A 1 80 ? 57.583 -6.648 116.129 1.00 76.84 79 GLY A N 1
ATOM 568 C CA . GLY A 1 80 ? 58.368 -5.833 117.050 1.00 76.32 79 GLY A CA 1
ATOM 569 C C . GLY A 1 80 ? 57.774 -4.508 117.492 1.00 78.18 79 GLY A C 1
ATOM 570 O O . GLY A 1 80 ? 58.442 -3.762 118.219 1.00 77.78 79 GLY A O 1
ATOM 571 N N . LYS A 1 81 ? 56.508 -4.210 117.088 1.00 71.81 80 LYS A N 1
ATOM 572 C CA . LYS A 1 81 ? 55.814 -2.990 117.506 1.00 68.61 80 LYS A CA 1
ATOM 573 C C . LYS A 1 81 ? 54.715 -3.360 118.492 1.00 72.31 80 LYS A C 1
ATOM 574 O O . LYS A 1 81 ? 54.032 -4.367 118.291 1.00 72.04 80 LYS A O 1
ATOM 580 N N . VAL A 1 82 ? 54.595 -2.579 119.592 1.00 68.28 81 VAL A N 1
ATOM 581 C CA . VAL A 1 82 ? 53.603 -2.779 120.655 1.00 67.02 81 VAL A CA 1
ATOM 582 C C . VAL A 1 82 ? 52.747 -1.532 120.783 1.00 69.33 81 VAL A C 1
ATOM 583 O O . VAL A 1 82 ? 53.235 -0.459 121.175 1.00 71.29 81 VAL A O 1
ATOM 587 N N . VAL A 1 83 ? 51.460 -1.695 120.500 1.00 60.51 82 VAL A N 1
ATOM 588 C CA . VAL A 1 83 ? 50.490 -0.633 120.649 1.00 55.86 82 VAL A CA 1
ATOM 589 C C . VAL A 1 83 ? 49.881 -0.733 122.050 1.00 61.01 82 VAL A C 1
ATOM 590 O O . VAL A 1 83 ? 49.348 -1.785 122.426 1.00 61.61 82 VAL A O 1
ATOM 594 N N . THR A 1 84 ? 49.936 0.351 122.805 1.00 56.93 83 THR A N 1
ATOM 595 C CA . THR A 1 84 ? 49.336 0.390 124.130 1.00 56.66 83 THR A CA 1
ATOM 596 C C . THR A 1 84 ? 48.199 1.359 124.094 1.00 59.45 83 THR A C 1
ATOM 597 O O . THR A 1 84 ? 48.421 2.515 123.730 1.00 58.16 83 THR A O 1
ATOM 601 N N . ARG A 1 85 ? 46.984 0.898 124.471 1.00 55.68 84 ARG A N 1
ATOM 602 C CA . ARG A 1 85 ? 45.790 1.740 124.631 1.00 53.30 84 ARG A CA 1
ATOM 603 C C . ARG A 1 85 ? 45.619 1.939 126.108 1.00 57.08 84 ARG A C 1
ATOM 604 O O . ARG A 1 85 ? 45.525 0.955 126.860 1.00 57.85 84 ARG A O 1
ATOM 612 N N . LYS A 1 86 ? 45.699 3.191 126.547 1.00 52.81 85 LYS A N 1
ATOM 613 C CA . LYS A 1 86 ? 45.700 3.504 127.978 1.00 52.86 85 LYS A CA 1
ATOM 614 C C . LYS A 1 86 ? 44.950 4.795 128.318 1.00 53.49 85 LYS A C 1
ATOM 615 O O . LYS A 1 86 ? 44.569 5.538 127.424 1.00 51.30 85 LYS A O 1
ATOM 621 N N . THR A 1 87 ? 44.754 5.052 129.623 1.00 50.16 86 THR A N 1
ATOM 622 C CA . THR A 1 87 ? 44.167 6.288 130.160 1.00 49.34 86 THR A CA 1
ATOM 623 C C . THR A 1 87 ? 45.088 6.820 131.273 1.00 53.52 86 THR A C 1
ATOM 624 O O . THR A 1 87 ? 45.246 6.167 132.316 1.00 54.30 86 THR A O 1
ATOM 628 N N . ILE A 1 88 ? 45.682 8.015 131.051 1.00 48.51 87 ILE A N 1
ATOM 629 C CA . ILE A 1 88 ? 46.491 8.716 132.063 1.00 47.93 87 ILE A CA 1
ATOM 630 C C . ILE A 1 88 ? 45.523 9.488 132.981 1.00 52.99 87 ILE A C 1
ATOM 631 O O . ILE A 1 88 ? 44.764 10.340 132.503 1.00 51.45 87 ILE A O 1
ATOM 636 N N . GLU A 1 89 ? 45.489 9.145 134.271 1.00 51.57 88 GLU A N 1
ATOM 637 C CA . GLU A 1 89 ? 44.661 9.882 135.216 1.00 53.42 88 GLU A CA 1
ATOM 638 C C . GLU A 1 89 ? 45.609 10.672 136.140 1.00 63.80 88 GLU A C 1
ATOM 639 O O . GLU A 1 89 ? 46.579 10.090 136.624 1.00 64.63 88 GLU A O 1
ATOM 645 N N . ALA A 1 90 ? 45.370 12.000 136.343 1.00 62.72 89 ALA A N 1
ATOM 646 C CA . ALA A 1 90 ? 46.242 12.852 137.168 1.00 63.83 89 ALA A CA 1
ATOM 647 C C . ALA A 1 90 ? 45.542 14.104 137.676 1.00 69.52 89 ALA A C 1
ATOM 648 O O . ALA A 1 90 ? 44.505 14.484 137.137 1.00 69.01 89 ALA A O 1
ATOM 650 N N . THR A 1 91 ? 46.141 14.773 138.697 1.00 67.55 90 THR A N 1
ATOM 651 C CA . THR A 1 91 ? 45.616 16.028 139.229 1.00 68.67 90 THR A CA 1
ATOM 652 C C . THR A 1 91 ? 46.373 17.189 138.529 1.00 72.35 90 THR A C 1
ATOM 653 O O . THR A 1 91 ? 47.608 17.215 138.468 1.00 72.27 90 THR A O 1
ATOM 657 N N . HIS A 1 92 ? 45.614 18.124 137.975 1.00 68.32 91 HIS A N 1
ATOM 658 C CA . HIS A 1 92 ? 46.146 19.290 137.281 1.00 68.29 91 HIS A CA 1
ATOM 659 C C . HIS A 1 92 ? 46.670 20.330 138.310 1.00 76.73 91 HIS A C 1
ATOM 660 O O . HIS A 1 92 ? 45.919 21.181 138.807 1.00 76.64 91 HIS A O 1
ATOM 667 N N . THR A 1 93 ? 47.982 20.256 138.597 1.00 75.92 92 THR A N 1
ATOM 668 C CA . THR A 1 93 ? 48.644 21.098 139.596 1.00 79.01 92 THR A CA 1
ATOM 669 C C . THR A 1 93 ? 49.643 22.126 139.018 1.00 87.60 92 THR A C 1
ATOM 670 O O . THR A 1 93 ? 50.129 22.996 139.762 1.00 90.32 92 THR A O 1
ATOM 674 N N . GLY A 1 94 ? 49.959 22.004 137.733 1.00 84.03 93 GLY A N 1
ATOM 675 C CA . GLY A 1 94 ? 50.867 22.916 137.044 1.00 85.58 93 GLY A CA 1
ATOM 676 C C . GLY A 1 94 ? 50.297 23.436 135.740 1.00 90.36 93 GLY A C 1
ATOM 677 O O . GLY A 1 94 ? 49.127 23.189 135.443 1.00 88.91 93 GLY A 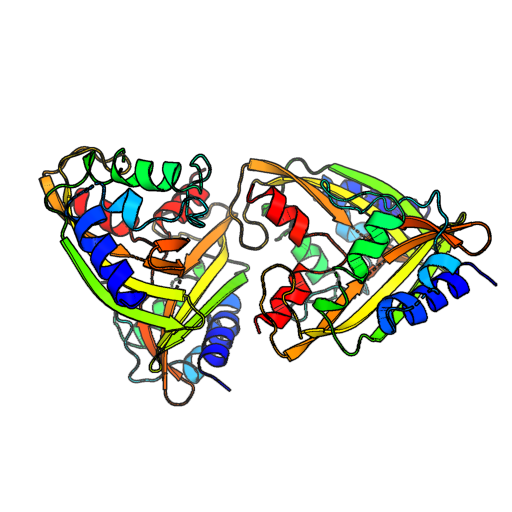O 1
ATOM 678 N N . ALA A 1 95 ? 51.121 24.155 134.942 1.00 88.38 94 ALA A N 1
ATOM 679 C CA . ALA A 1 95 ? 50.700 24.713 133.653 1.00 87.16 94 ALA A CA 1
ATOM 680 C C . ALA A 1 95 ? 50.611 23.603 132.596 1.00 86.20 94 ALA A C 1
ATOM 681 O O . ALA A 1 95 ? 51.580 22.860 132.391 1.00 83.91 94 ALA A O 1
ATOM 683 N N . PHE A 1 96 ? 49.425 23.486 131.944 1.00 80.76 95 PHE A N 1
ATOM 684 C CA . PHE A 1 96 ? 49.167 22.428 130.970 1.00 76.35 95 PHE A CA 1
ATOM 685 C C . PHE A 1 96 ? 48.484 22.983 129.742 1.00 81.55 95 PHE A C 1
ATOM 686 O O . PHE A 1 96 ? 47.309 23.350 129.787 1.00 82.39 95 PHE A O 1
ATOM 694 N N . PHE A 1 97 ? 49.248 23.062 128.641 1.00 77.52 96 PHE A N 1
ATOM 695 C CA . PHE A 1 97 ? 48.828 23.540 127.322 1.00 76.50 96 PHE A CA 1
ATOM 696 C C . PHE A 1 97 ? 47.991 24.826 127.417 1.00 82.90 96 PHE A C 1
ATOM 697 O O . PHE A 1 97 ? 46.878 24.903 126.881 1.00 82.28 96 PHE A O 1
ATOM 705 N N . GLY A 1 98 ? 48.565 25.825 128.091 1.00 82.04 97 GLY A N 1
ATOM 706 C CA . GLY A 1 98 ? 47.969 27.145 128.255 1.00 84.89 97 GLY A CA 1
ATOM 707 C C . GLY A 1 98 ? 46.936 27.268 129.355 1.00 90.88 97 GLY A C 1
ATOM 708 O O . GLY A 1 98 ? 46.411 28.362 129.592 1.00 93.88 97 GLY A O 1
ATOM 709 N N . GLN A 1 99 ? 46.638 26.154 130.038 1.00 84.73 98 GLN A N 1
ATOM 710 C CA . GLN A 1 99 ? 45.680 26.154 131.126 1.00 84.01 98 GLN A CA 1
ATOM 711 C C . GLN A 1 99 ? 46.410 26.160 132.455 1.00 87.39 98 GLN A C 1
ATOM 712 O O . GLN A 1 99 ? 47.092 25.180 132.780 1.00 84.60 98 GLN A O 1
ATOM 718 N N . PRO A 1 100 ? 46.295 27.255 133.243 1.00 85.97 99 PRO A N 1
ATOM 719 C CA . PRO A 1 100 ? 46.931 27.263 134.577 1.00 87.01 99 PRO A CA 1
ATOM 720 C C . PRO A 1 100 ? 46.271 26.243 135.515 1.00 88.99 99 PRO A C 1
ATOM 721 O O . PRO A 1 100 ? 45.094 25.898 135.317 1.00 88.41 99 PRO A O 1
ATOM 725 N N . ALA A 1 101 ? 47.022 25.782 136.538 1.00 84.04 100 ALA A N 1
ATOM 726 C CA . ALA A 1 101 ? 46.601 24.785 137.530 1.00 82.60 100 ALA A CA 1
ATOM 727 C C . ALA A 1 101 ? 45.118 24.964 137.968 1.00 87.28 100 ALA A C 1
ATOM 728 O O . ALA A 1 101 ? 44.720 26.062 138.366 1.00 89.72 100 ALA A O 1
ATOM 730 N N . SER A 1 102 ? 44.301 23.881 137.840 1.00 81.00 101 SER A N 1
ATOM 731 C CA . SER A 1 102 ? 42.871 23.853 138.195 1.00 80.51 101 SER A CA 1
ATOM 732 C C . SER A 1 102 ? 42.592 23.000 139.446 1.00 83.92 101 SER A C 1
ATOM 733 O O . SER A 1 102 ? 41.527 23.145 140.059 1.00 84.94 101 SER A O 1
ATOM 736 N N . GLY A 1 103 ? 43.525 22.097 139.770 1.00 78.13 102 GLY A N 1
ATOM 737 C CA . GLY A 1 103 ? 43.433 21.195 140.915 1.00 78.56 102 GLY A CA 1
ATOM 738 C C . GLY A 1 103 ? 42.542 19.999 140.667 1.00 80.40 102 GLY A C 1
ATOM 739 O O . GLY A 1 103 ? 42.371 19.144 141.536 1.00 79.58 102 GLY A O 1
ATOM 740 N N . LYS A 1 104 ? 41.976 19.942 139.468 1.00 76.17 103 LYS A N 1
ATOM 741 C CA . LYS A 1 104 ? 41.067 18.902 139.008 1.00 74.24 103 LYS A CA 1
ATOM 742 C C . LYS A 1 104 ? 41.802 17.627 138.670 1.00 74.30 103 LYS A C 1
ATOM 743 O O . LYS A 1 104 ? 42.928 17.662 138.145 1.00 72.02 103 LYS A O 1
ATOM 749 N N . ARG A 1 105 ? 41.139 16.493 138.937 1.00 69.20 104 ARG A N 1
ATOM 750 C CA . ARG A 1 105 ? 41.697 15.207 138.574 1.00 66.36 104 ARG A CA 1
ATOM 751 C C . ARG A 1 105 ? 41.073 14.871 137.233 1.00 66.35 104 ARG A C 1
ATOM 752 O O . ARG A 1 105 ? 39.845 14.809 137.109 1.00 66.84 104 ARG A O 1
ATOM 760 N N . ILE A 1 106 ? 41.919 14.776 136.208 1.00 59.95 105 ILE A N 1
ATOM 761 C CA . ILE A 1 106 ? 41.491 14.566 134.823 1.00 57.67 105 ILE A CA 1
ATOM 762 C C . ILE A 1 106 ? 41.974 13.196 134.258 1.00 62.18 105 ILE A C 1
ATOM 763 O O . ILE A 1 106 ? 42.907 12.583 134.783 1.00 60.94 105 ILE A O 1
ATOM 768 N N . ALA A 1 107 ? 41.347 12.757 133.151 1.00 60.43 106 ALA A N 1
ATOM 769 C CA . ALA A 1 107 ? 41.700 11.507 132.467 1.00 59.67 106 ALA A CA 1
ATOM 770 C C . ALA A 1 107 ? 42.040 11.775 131.001 1.00 62.11 106 ALA A C 1
ATOM 771 O O . ALA A 1 107 ? 41.219 12.282 130.249 1.00 62.01 106 ALA A O 1
ATOM 773 N N . ILE A 1 108 ? 43.270 11.487 130.619 1.00 58.54 107 ILE A N 1
ATOM 774 C CA . ILE A 1 108 ? 43.749 11.682 129.256 1.00 57.69 107 ILE A CA 1
ATOM 775 C C . ILE A 1 108 ? 43.756 10.329 128.558 1.00 60.65 107 ILE A C 1
ATOM 776 O O . ILE A 1 108 ? 44.499 9.436 128.961 1.00 62.28 107 ILE A O 1
ATOM 781 N N . HIS A 1 109 ? 42.940 10.164 127.529 1.00 53.54 108 HIS A N 1
ATOM 782 C CA . HIS A 1 109 ? 42.963 8.922 126.780 1.00 50.84 108 HIS A CA 1
ATOM 783 C C . HIS A 1 109 ? 44.117 8.968 125.771 1.00 52.65 108 HIS A C 1
ATOM 784 O O . HIS A 1 109 ? 44.274 9.959 125.054 1.00 53.67 108 HIS A O 1
ATOM 791 N N . ALA A 1 110 ? 44.955 7.937 125.751 1.00 46.92 109 ALA A N 1
ATOM 792 C CA . ALA A 1 110 ? 46.088 7.909 124.838 1.00 46.58 109 ALA A CA 1
ATOM 793 C C . ALA A 1 110 ? 46.313 6.526 124.211 1.00 51.26 109 ALA A C 1
ATOM 794 O O . ALA A 1 110 ? 45.761 5.508 124.656 1.00 51.19 109 ALA A O 1
ATOM 804 N N . ASP A 1 112 ? 49.943 4.691 122.278 1.00 54.01 111 ASP A N 1
ATOM 805 C CA . ASP A 1 112 ? 51.313 4.831 121.809 1.00 55.09 111 ASP A CA 1
ATOM 806 C C . ASP A 1 112 ? 51.770 3.525 121.149 1.00 60.72 111 ASP A C 1
ATOM 807 O O . ASP A 1 112 ? 51.226 2.457 121.421 1.00 61.16 111 ASP A O 1
ATOM 812 N N . ILE A 1 113 ? 52.706 3.645 120.215 1.00 58.46 112 ILE A N 1
ATOM 813 C CA . ILE A 1 113 ? 53.321 2.532 119.503 1.00 60.61 112 ILE A CA 1
ATOM 814 C C . ILE A 1 113 ? 54.795 2.600 119.843 1.00 69.32 112 ILE A C 1
ATOM 815 O O . ILE A 1 113 ? 55.460 3.600 119.525 1.00 69.06 112 ILE A O 1
ATOM 820 N N . VAL A 1 114 ? 55.291 1.573 120.554 1.00 68.91 113 VAL A N 1
ATOM 821 C CA . VAL A 1 114 ? 56.690 1.516 120.985 1.00 70.73 113 VAL A CA 1
ATOM 822 C C . VAL A 1 114 ? 57.381 0.304 120.351 1.00 77.77 113 VAL A C 1
ATOM 823 O O . VAL A 1 114 ? 56.801 -0.780 120.287 1.00 76.90 113 VAL A O 1
ATOM 827 N N . VAL A 1 115 ? 58.624 0.517 119.881 1.00 78.02 114 VAL A N 1
ATOM 828 C CA . VAL A 1 115 ? 59.537 -0.497 119.351 1.00 80.49 114 VAL A CA 1
ATOM 829 C C . VAL A 1 115 ? 60.589 -0.721 120.421 1.00 88.13 114 VAL A C 1
ATOM 830 O O . VAL A 1 115 ? 61.427 0.159 120.641 1.00 87.79 114 VAL A O 1
ATOM 834 N N . VAL A 1 116 ? 60.508 -1.862 121.134 1.00 87.85 115 VAL A N 1
ATOM 835 C CA . VAL A 1 116 ? 61.465 -2.220 122.190 1.00 90.25 115 VAL A CA 1
ATOM 836 C C . VAL A 1 116 ? 62.582 -3.068 121.550 1.00 99.66 115 VAL A C 1
ATOM 837 O O . VAL A 1 116 ? 62.286 -4.058 120.862 1.00 100.48 115 VAL A O 1
ATOM 841 N N . ARG A 1 117 ? 63.857 -2.639 121.742 1.00 99.12 116 ARG A N 1
ATOM 842 C CA . ARG A 1 117 ? 65.068 -3.337 121.277 1.00 102.56 116 ARG A CA 1
ATOM 843 C C . ARG A 1 117 ? 66.027 -3.466 122.429 1.00 109.20 116 ARG A C 1
ATOM 844 O O . ARG A 1 117 ? 66.429 -2.458 123.019 1.00 107.83 116 ARG A O 1
ATOM 852 N N . ASP A 1 118 ? 66.368 -4.719 122.762 1.00 109.81 117 ASP A N 1
ATOM 853 C CA . ASP A 1 118 ? 67.271 -5.121 123.844 1.00 113.44 117 ASP A CA 1
ATOM 854 C C . ASP A 1 118 ? 66.848 -4.480 125.189 1.00 114.94 117 ASP A C 1
ATOM 855 O O . ASP A 1 118 ? 67.670 -3.884 125.902 1.00 116.31 117 ASP A O 1
ATOM 860 N N . GLY A 1 119 ? 65.563 -4.651 125.509 1.00 107.33 118 GLY A N 1
ATOM 861 C CA . GLY A 1 119 ? 64.939 -4.180 126.741 1.00 104.93 118 GLY A CA 1
ATOM 862 C C . GLY A 1 119 ? 64.820 -2.678 126.902 1.00 105.86 118 GLY A C 1
ATOM 863 O O . GLY A 1 119 ? 64.536 -2.207 128.006 1.00 104.00 118 GLY A O 1
ATOM 864 N N . LYS A 1 120 ? 65.015 -1.915 125.807 1.00 101.93 119 LYS A N 1
ATOM 865 C CA . LYS A 1 120 ? 64.932 -0.454 125.824 1.00 99.66 119 LYS A CA 1
ATOM 866 C C . LYS A 1 120 ? 64.024 0.086 124.704 1.00 100.06 119 LYS A C 1
ATOM 867 O O . LYS A 1 120 ? 63.856 -0.568 123.672 1.00 99.31 119 LYS A O 1
ATOM 873 N N . TYR A 1 121 ? 63.452 1.293 124.930 1.00 94.13 120 TYR A N 1
ATOM 874 C CA . TYR A 1 121 ? 62.640 2.075 123.987 1.00 91.27 120 TYR A CA 1
ATOM 875 C C . TYR A 1 121 ? 63.526 2.522 122.821 1.00 95.86 120 TYR A C 1
ATOM 876 O O . TYR A 1 121 ? 64.525 3.218 123.060 1.00 98.03 120 TYR A O 1
ATOM 885 N N . ALA A 1 122 ? 63.199 2.093 121.584 1.00 90.00 121 ALA A N 1
ATOM 886 C CA . ALA A 1 122 ? 63.989 2.411 120.393 1.00 90.70 121 ALA A CA 1
ATOM 887 C C . ALA A 1 122 ? 63.269 3.404 119.471 1.00 91.97 121 ALA A C 1
ATOM 888 O O . ALA A 1 122 ? 63.913 4.296 118.913 1.00 92.61 121 ALA A O 1
ATOM 890 N N . GLU A 1 123 ? 61.950 3.213 119.274 1.00 85.07 122 GLU A N 1
ATOM 891 C CA . GLU A 1 123 ? 61.083 4.064 118.455 1.00 82.24 122 GLU A CA 1
ATOM 892 C C . GLU A 1 123 ? 59.760 4.272 119.179 1.00 82.86 122 GLU A C 1
ATOM 893 O O . GLU A 1 123 ? 59.339 3.401 119.949 1.00 81.88 122 GLU A O 1
ATOM 899 N N . HIS A 1 124 ? 59.102 5.428 118.942 1.00 76.85 123 HIS A N 1
ATOM 900 C CA . HIS A 1 124 ? 57.849 5.787 119.610 1.00 73.51 123 HIS A CA 1
ATOM 901 C C . HIS A 1 124 ? 57.003 6.726 118.767 1.00 75.02 123 HIS A C 1
ATOM 902 O O . HIS A 1 124 ? 57.508 7.686 118.166 1.00 73.81 123 HIS A O 1
ATOM 909 N N . TRP A 1 125 ? 55.698 6.403 118.730 1.00 70.52 124 TRP A N 1
ATOM 910 C CA . TRP A 1 125 ? 54.578 7.173 118.167 1.00 68.64 124 TRP A CA 1
ATOM 911 C C . TRP A 1 125 ? 53.542 7.332 119.232 1.00 69.40 124 TRP A C 1
ATOM 912 O O . TRP A 1 125 ? 53.256 6.370 119.943 1.00 69.29 124 TRP A O 1
ATOM 923 N N . SER A 1 126 ? 52.969 8.516 119.354 1.00 63.59 125 SER A N 1
ATOM 924 C CA . SER A 1 126 ? 51.958 8.783 120.360 1.00 61.75 125 SER A CA 1
ATOM 925 C C . SER A 1 126 ? 50.727 9.455 119.750 1.00 66.21 125 SER A C 1
ATOM 926 O O . SER A 1 126 ? 50.794 10.103 118.696 1.00 67.48 125 SER A O 1
ATOM 929 N N . CYS A 1 127 ? 49.598 9.266 120.427 1.00 60.32 126 CYS A N 1
ATOM 930 C CA . CYS A 1 127 ? 48.332 9.907 120.174 1.00 59.15 126 CYS A CA 1
ATOM 931 C C . CYS A 1 127 ? 47.673 10.092 121.499 1.00 59.14 126 CYS A C 1
ATOM 932 O O . CYS A 1 127 ? 47.659 9.160 122.299 1.00 57.85 126 CYS A O 1
ATOM 935 N N . ALA A 1 128 ? 47.231 11.316 121.795 1.00 54.99 127 ALA A N 1
ATOM 936 C CA . ALA A 1 128 ? 46.543 11.605 123.050 1.00 53.33 127 ALA A CA 1
ATOM 937 C C . ALA A 1 128 ? 45.403 12.577 122.808 1.00 54.85 127 ALA A C 1
ATOM 938 O O . ALA A 1 128 ? 45.499 13.432 121.926 1.00 55.00 127 ALA A O 1
ATOM 940 N N . ASP A 1 129 ? 44.335 12.436 123.589 1.00 49.53 128 ASP A N 1
ATOM 941 C CA . ASP A 1 129 ? 43.184 13.304 123.525 1.00 50.23 128 ASP A CA 1
ATOM 942 C C . ASP A 1 129 ? 43.405 14.574 124.378 1.00 55.59 128 ASP A C 1
ATOM 943 O O . ASP A 1 129 ? 42.805 14.705 125.447 1.00 55.16 128 ASP A O 1
ATOM 948 N N . LEU A 1 130 ? 44.237 15.522 123.894 1.00 54.08 129 LEU A N 1
ATOM 949 C CA . LEU A 1 130 ? 44.419 16.790 124.626 1.00 56.29 129 LEU A CA 1
ATOM 950 C C . LEU A 1 130 ? 43.160 17.638 124.577 1.00 58.83 129 LEU A C 1
ATOM 951 O O . LEU A 1 130 ? 42.887 18.375 125.529 1.00 60.04 129 LEU A O 1
ATOM 956 N N . TYR A 1 131 ? 42.422 17.582 123.439 1.00 52.72 130 TYR A N 1
ATOM 957 C CA . TYR A 1 131 ? 41.189 18.339 123.268 1.00 54.21 130 TYR A CA 1
ATOM 958 C C . TYR A 1 131 ? 40.249 18.013 124.445 1.00 60.21 130 TYR A C 1
ATOM 959 O O . TYR A 1 131 ? 39.819 18.927 125.168 1.00 63.57 130 TYR A O 1
ATOM 968 N N . GLY A 1 132 ? 40.063 16.717 124.687 1.00 53.07 131 GLY A N 1
ATOM 969 C CA . GLY A 1 132 ? 39.220 16.202 125.754 1.00 53.00 131 GLY A CA 1
ATOM 970 C C . GLY A 1 132 ? 39.692 16.541 127.143 1.00 56.52 131 GLY A C 1
ATOM 971 O O . GLY A 1 132 ? 38.875 16.832 128.021 1.00 60.13 131 GLY A O 1
ATOM 972 N N . ALA A 1 133 ? 41.009 16.495 127.348 1.00 49.23 132 ALA A N 1
ATOM 973 C CA . ALA A 1 133 ? 41.663 16.783 128.616 1.00 49.18 132 ALA A CA 1
ATOM 974 C C . ALA A 1 133 ? 41.517 18.242 129.003 1.00 55.86 132 ALA A C 1
ATOM 975 O O . ALA A 1 133 ? 41.233 18.528 130.164 1.00 56.17 132 ALA A O 1
ATOM 977 N N . LEU A 1 134 ? 41.670 19.171 128.027 1.00 53.94 133 LEU A N 1
ATOM 978 C CA . LEU A 1 134 ? 41.525 20.608 128.280 1.00 55.86 133 LEU A CA 1
ATOM 979 C C . LEU A 1 134 ? 40.060 20.945 128.528 1.00 58.61 133 LEU A C 1
ATOM 980 O O . LEU A 1 134 ? 39.757 21.809 129.349 1.00 60.25 133 LEU A O 1
ATOM 985 N N . ALA A 1 135 ? 39.157 20.202 127.884 1.00 53.37 134 ALA A N 1
ATOM 986 C CA . ALA A 1 135 ? 37.722 20.342 128.081 1.00 54.80 134 ALA A CA 1
ATOM 987 C C . ALA A 1 135 ? 37.359 20.048 129.542 1.00 61.46 134 ALA A C 1
ATOM 988 O O . ALA A 1 135 ? 36.579 20.796 130.172 1.00 64.22 134 ALA A O 1
ATOM 990 N N . GLN A 1 136 ? 37.997 18.985 130.097 1.00 55.81 135 GLN A N 1
ATOM 991 C CA . GLN A 1 136 ? 37.848 18.562 131.498 1.00 55.03 135 GLN A CA 1
ATOM 992 C C . GLN A 1 136 ? 38.342 19.650 132.462 1.00 59.04 135 GLN A C 1
ATOM 993 O O . GLN A 1 136 ? 37.653 19.962 133.441 1.00 60.09 135 GLN A O 1
ATOM 999 N N . ILE A 1 137 ? 39.525 20.239 132.154 1.00 54.11 136 ILE A N 1
ATOM 1000 C CA . ILE A 1 137 ? 40.160 21.309 132.924 1.00 55.80 136 ILE A CA 1
ATOM 1001 C C . ILE A 1 137 ? 39.247 22.546 132.978 1.00 65.38 136 ILE A C 1
ATOM 1002 O O . ILE A 1 137 ? 39.149 23.169 134.035 1.00 68.62 136 ILE A O 1
ATOM 1007 N N . ARG A 1 138 ? 38.546 22.862 131.873 1.00 62.58 137 ARG A N 1
ATOM 1008 C CA . ARG A 1 138 ? 37.657 24.016 131.784 1.00 64.78 137 ARG A CA 1
ATOM 1009 C C . ARG A 1 138 ? 36.255 23.790 132.449 1.00 73.40 137 ARG A C 1
ATOM 1010 O O . ARG A 1 138 ? 35.578 24.797 132.705 1.00 78.93 137 ARG A O 1
ATOM 1018 N N . ALA A 1 139 ? 35.828 22.526 132.761 1.00 66.74 138 ALA A N 1
ATOM 1019 C CA . ALA A 1 139 ? 34.497 22.236 133.343 1.00 66.34 138 ALA A CA 1
ATOM 1020 C C . ALA A 1 139 ? 34.358 22.706 134.799 1.00 117.26 138 ALA A C 1
ATOM 1021 O O . ALA A 1 139 ? 33.260 23.036 135.251 1.00 98.08 138 ALA A O 1
ATOM 1031 N N . ASP B 1 7 ? 39.341 -11.669 101.782 1.00 97.19 6 ASP B N 1
ATOM 1032 C CA . ASP B 1 7 ? 40.341 -10.672 102.202 1.00 93.00 6 ASP B CA 1
ATOM 1033 C C . ASP B 1 7 ? 40.346 -10.445 103.736 1.00 87.39 6 ASP B C 1
ATOM 1034 O O . ASP B 1 7 ? 39.332 -10.563 104.439 1.00 85.08 6 ASP B O 1
ATOM 1039 N N . THR B 1 8 ? 41.575 -10.162 104.213 1.00 79.04 7 THR B N 1
ATOM 1040 C CA . THR B 1 8 ? 42.042 -9.977 105.584 1.00 75.35 7 THR B CA 1
ATOM 1041 C C . THR B 1 8 ? 41.387 -8.807 106.302 1.00 73.02 7 THR B C 1
ATOM 1042 O O . THR B 1 8 ? 40.838 -7.898 105.681 1.00 72.27 7 THR B O 1
ATOM 1046 N N . SER B 1 9 ? 41.498 -8.817 107.627 1.00 65.75 8 SER B N 1
ATOM 1047 C CA . SER B 1 9 ? 40.990 -7.754 108.483 1.00 62.52 8 SER B CA 1
ATOM 1048 C C . SER B 1 9 ? 41.607 -6.406 108.065 1.00 60.17 8 SER B C 1
ATOM 1049 O O . SER B 1 9 ? 40.869 -5.434 107.910 1.00 57.86 8 SER B O 1
ATOM 1052 N N . LYS B 1 10 ? 42.945 -6.393 107.793 1.00 53.16 9 LYS B N 1
ATOM 1053 C CA . LYS B 1 10 ? 43.680 -5.205 107.386 1.00 50.88 9 LYS B CA 1
ATOM 1054 C C . LYS B 1 10 ? 43.132 -4.676 106.068 1.00 58.12 9 LYS B C 1
ATOM 1055 O O . LYS B 1 10 ? 42.919 -3.461 105.933 1.00 56.06 9 LYS B O 1
ATOM 1061 N N . ALA B 1 11 ? 42.813 -5.604 105.127 1.00 57.15 10 ALA B N 1
ATOM 1062 C CA . ALA B 1 11 ? 42.263 -5.271 103.815 1.00 56.52 10 ALA B CA 1
ATOM 1063 C C . ALA B 1 11 ? 40.877 -4.630 103.934 1.00 58.85 10 ALA B C 1
ATOM 1064 O O . ALA B 1 11 ? 40.576 -3.689 103.191 1.00 57.96 10 ALA B O 1
ATOM 1066 N N . VAL B 1 12 ? 40.047 -5.128 104.882 1.00 54.72 11 VAL B N 1
ATOM 1067 C CA . VAL B 1 12 ? 38.690 -4.630 105.150 1.00 52.47 11 VAL B CA 1
ATOM 1068 C C . VAL B 1 12 ? 38.793 -3.184 105.699 1.00 53.53 11 VAL B C 1
ATOM 1069 O O . VAL B 1 12 ? 38.048 -2.311 105.254 1.00 53.55 11 VAL B O 1
ATOM 1073 N N . ILE B 1 13 ? 39.741 -2.932 106.613 1.00 47.57 12 ILE B N 1
ATOM 1074 C CA . ILE B 1 13 ? 39.941 -1.607 107.202 1.00 46.39 12 ILE B CA 1
ATOM 1075 C C . ILE B 1 13 ? 40.439 -0.631 106.085 1.00 53.33 12 ILE B C 1
ATOM 1076 O O . ILE B 1 13 ? 39.936 0.493 106.004 1.00 53.52 12 ILE B O 1
ATOM 1081 N N . GLN B 1 14 ? 41.327 -1.094 105.181 1.00 50.05 13 GLN B N 1
ATOM 1082 C CA . GLN B 1 14 ? 41.812 -0.291 104.056 1.00 49.52 13 GLN B CA 1
ATOM 1083 C C . GLN B 1 14 ? 40.652 0.099 103.141 1.00 54.86 13 GLN B C 1
ATOM 1084 O O . GLN B 1 14 ? 40.591 1.244 102.676 1.00 56.01 13 GLN B O 1
ATOM 1090 N N . ARG B 1 15 ? 39.718 -0.851 102.907 1.00 50.34 14 ARG B N 1
ATOM 1091 C CA . ARG B 1 15 ? 38.547 -0.671 102.037 1.00 50.20 14 ARG B CA 1
ATOM 1092 C C . ARG B 1 15 ? 37.574 0.314 102.705 1.00 52.38 14 ARG B C 1
ATOM 1093 O O . ARG B 1 15 ? 37.051 1.206 102.037 1.00 50.89 14 ARG B O 1
ATOM 1101 N N . PHE B 1 16 ? 37.392 0.191 104.035 1.00 48.70 15 PHE B N 1
ATOM 1102 C CA . PHE B 1 16 ? 36.569 1.121 104.805 1.00 46.14 15 PHE B CA 1
ATOM 1103 C C . PHE B 1 16 ? 37.139 2.549 104.728 1.00 49.05 15 PHE B C 1
ATOM 1104 O O . PHE B 1 16 ? 36.385 3.489 104.527 1.00 49.28 15 PHE B O 1
ATOM 1112 N N . ASN B 1 17 ? 38.450 2.716 104.924 1.00 44.01 16 ASN B N 1
ATOM 1113 C CA . ASN B 1 17 ? 39.059 4.031 104.887 1.00 42.73 16 ASN B CA 1
ATOM 1114 C C . ASN B 1 17 ? 38.950 4.656 103.482 1.00 48.67 16 ASN B C 1
ATOM 1115 O O . ASN B 1 17 ? 38.815 5.877 103.365 1.00 48.96 16 ASN B O 1
ATOM 1120 N N . ARG B 1 18 ? 38.961 3.825 102.432 1.00 46.10 17 ARG B N 1
ATOM 1121 C CA . ARG B 1 18 ? 38.916 4.304 101.056 1.00 46.79 17 ARG B CA 1
ATOM 1122 C C . ARG B 1 18 ? 37.481 4.632 100.639 1.00 51.80 17 ARG B C 1
ATOM 1123 O O . ARG B 1 18 ? 37.208 5.747 100.211 1.00 51.47 17 ARG B O 1
ATOM 1131 N N . GLU B 1 19 ? 36.581 3.657 100.741 1.00 49.21 18 GLU B N 1
ATOM 1132 C CA . GLU B 1 19 ? 35.227 3.786 100.253 1.00 49.71 18 GLU B CA 1
ATOM 1133 C C . GLU B 1 19 ? 34.361 4.630 101.216 1.00 53.90 18 GLU B C 1
ATOM 1134 O O . GLU B 1 19 ? 33.588 5.471 100.737 1.00 54.52 18 GLU B O 1
ATOM 1140 N N . VAL B 1 20 ? 34.515 4.467 102.546 1.00 49.95 19 VAL B N 1
ATOM 1141 C CA . VAL B 1 20 ? 33.679 5.210 103.499 1.00 48.74 19 VAL B CA 1
ATOM 1142 C C . VAL B 1 20 ? 34.306 6.565 103.828 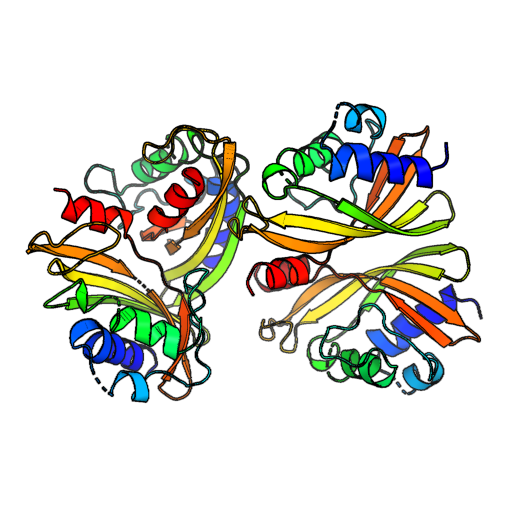1.00 51.15 19 VAL B C 1
ATOM 1143 O O . VAL B 1 20 ? 33.668 7.568 103.543 1.00 52.31 19 VAL B O 1
ATOM 1147 N N . ILE B 1 21 ? 35.508 6.615 104.428 1.00 45.38 20 ILE B N 1
ATOM 1148 C CA . ILE B 1 21 ? 36.073 7.894 104.857 1.00 43.68 20 ILE B CA 1
ATOM 1149 C C . ILE B 1 21 ? 36.457 8.764 103.644 1.00 49.97 20 ILE B C 1
ATOM 1150 O O . ILE B 1 21 ? 36.017 9.906 103.607 1.00 49.63 20 ILE B O 1
ATOM 1155 N N . GLU B 1 22 ? 37.196 8.242 102.646 1.00 47.77 21 GLU B N 1
ATOM 1156 C CA . GLU B 1 22 ? 37.605 9.082 101.516 1.00 48.30 21 GLU B CA 1
ATOM 1157 C C . GLU B 1 22 ? 36.452 9.442 100.570 1.00 56.08 21 GLU B C 1
ATOM 1158 O O . GLU B 1 22 ? 36.286 10.619 100.234 1.00 56.83 21 GLU B O 1
ATOM 1164 N N . ASN B 1 23 ? 35.683 8.437 100.125 1.00 53.90 22 ASN B N 1
ATOM 1165 C CA . ASN B 1 23 ? 34.647 8.592 99.119 1.00 54.71 22 ASN B CA 1
ATOM 1166 C C . ASN B 1 23 ? 33.239 8.873 99.688 1.00 60.01 22 ASN B C 1
ATOM 1167 O O . ASN B 1 23 ? 32.402 9.402 98.951 1.00 62.66 22 ASN B O 1
ATOM 1172 N N . GLY B 1 24 ? 32.976 8.539 100.953 1.00 54.99 23 GLY B N 1
ATOM 1173 C CA . GLY B 1 24 ? 31.676 8.804 101.574 1.00 54.48 23 GLY B CA 1
ATOM 1174 C C . GLY B 1 24 ? 30.534 7.920 101.098 1.00 61.05 23 GLY B C 1
ATOM 1175 O O . GLY B 1 24 ? 29.366 8.310 101.221 1.00 61.77 23 GLY B O 1
ATOM 1176 N N . ASP B 1 25 ? 30.868 6.711 100.559 1.00 57.93 24 ASP B N 1
ATOM 1177 C CA . ASP B 1 25 ? 29.921 5.698 100.077 1.00 58.96 24 ASP B CA 1
ATOM 1178 C C . ASP B 1 25 ? 29.318 4.988 101.294 1.00 62.40 24 ASP B C 1
ATOM 1179 O O . ASP B 1 25 ? 29.996 4.205 101.987 1.00 61.96 24 ASP B O 1
ATOM 1192 N N . ALA B 1 27 ? 26.778 3.060 101.086 1.00 63.55 26 ALA B N 1
ATOM 1193 C CA . ALA B 1 27 ? 26.367 1.734 100.624 1.00 65.52 26 ALA B CA 1
ATOM 1194 C C . ALA B 1 27 ? 27.466 0.755 101.009 1.00 70.29 26 ALA B C 1
ATOM 1195 O O . ALA B 1 27 ? 27.194 -0.375 101.436 1.00 72.06 26 ALA B O 1
ATOM 1197 N N . ALA B 1 28 ? 28.730 1.250 100.938 1.00 64.01 27 ALA B N 1
ATOM 1198 C CA . ALA B 1 28 ? 29.914 0.511 101.330 1.00 61.22 27 ALA B CA 1
ATOM 1199 C C . ALA B 1 28 ? 29.919 0.379 102.844 1.00 63.54 27 ALA B C 1
ATOM 1200 O O . ALA B 1 28 ? 30.245 -0.702 103.347 1.00 63.47 27 ALA B O 1
ATOM 1202 N N . PHE B 1 29 ? 29.471 1.452 103.572 1.00 58.19 28 PHE B N 1
ATOM 1203 C CA . PHE B 1 29 ? 29.342 1.442 105.035 1.00 56.27 28 PHE B CA 1
ATOM 1204 C C . PHE B 1 29 ? 28.480 0.254 105.488 1.00 62.11 28 PHE B C 1
ATOM 1205 O O . PHE B 1 29 ? 28.919 -0.556 106.298 1.00 59.64 28 PHE B O 1
ATOM 1213 N N . ALA B 1 30 ? 27.272 0.153 104.921 1.00 62.80 29 ALA B N 1
ATOM 1214 C CA . ALA B 1 30 ? 26.291 -0.886 105.187 1.00 65.64 29 ALA B CA 1
ATOM 1215 C C . ALA B 1 30 ? 26.859 -2.287 105.000 1.00 72.18 29 ALA B C 1
ATOM 1216 O O . ALA B 1 30 ? 26.494 -3.202 105.743 1.00 73.92 29 ALA B O 1
ATOM 1218 N N . GLU B 1 31 ? 27.753 -2.443 104.019 1.00 69.06 30 GLU B N 1
ATOM 1219 C CA . GLU B 1 31 ? 28.389 -3.698 103.632 1.00 69.95 30 GLU B CA 1
ATOM 1220 C C . GLU B 1 31 ? 29.586 -4.063 104.548 1.00 68.73 30 GLU B C 1
ATOM 1221 O O . GLU B 1 31 ? 29.862 -5.252 104.740 1.00 68.94 30 GLU B O 1
ATOM 1227 N N . LEU B 1 32 ? 30.284 -3.043 105.095 1.00 60.52 31 LEU B N 1
ATOM 1228 C CA . LEU B 1 32 ? 31.510 -3.183 105.888 1.00 57.13 31 LEU B CA 1
ATOM 1229 C C . LEU B 1 32 ? 31.312 -2.999 107.417 1.00 59.90 31 LEU B C 1
ATOM 1230 O O . LEU B 1 32 ? 32.246 -3.281 108.154 1.00 58.71 31 LEU B O 1
ATOM 1235 N N . VAL B 1 33 ? 30.141 -2.530 107.896 1.00 57.13 32 VAL B N 1
ATOM 1236 C CA . VAL B 1 33 ? 29.879 -2.346 109.338 1.00 55.40 32 VAL B CA 1
ATOM 1237 C C . VAL B 1 33 ? 28.748 -3.309 109.751 1.00 60.47 32 VAL B C 1
ATOM 1238 O O . VAL B 1 33 ? 27.716 -3.392 109.078 1.00 60.37 32 VAL B O 1
ATOM 1242 N N . ALA B 1 34 ? 28.986 -4.085 110.823 1.00 59.29 33 ALA B N 1
ATOM 1243 C CA . ALA B 1 34 ? 28.036 -5.105 111.308 1.00 61.26 33 ALA B CA 1
ATOM 1244 C C . ALA B 1 34 ? 26.835 -4.448 112.018 1.00 67.41 33 ALA B C 1
ATOM 1245 O O . ALA B 1 34 ? 27.013 -3.363 112.558 1.00 66.83 33 ALA B O 1
ATOM 1247 N N . PRO B 1 35 ? 25.620 -5.057 112.062 1.00 65.97 34 PRO B N 1
ATOM 1248 C CA . PRO B 1 35 ? 24.491 -4.407 112.770 1.00 66.28 34 PRO B CA 1
ATOM 1249 C C . PRO B 1 35 ? 24.661 -4.388 114.293 1.00 69.34 34 PRO B C 1
ATOM 1250 O O . PRO B 1 35 ? 24.020 -3.589 114.976 1.00 69.36 34 PRO B O 1
ATOM 1254 N N . ASP B 1 36 ? 25.517 -5.278 114.819 1.00 65.22 35 ASP B N 1
ATOM 1255 C CA . ASP B 1 36 ? 25.829 -5.408 116.242 1.00 63.90 35 ASP B CA 1
ATOM 1256 C C . ASP B 1 36 ? 27.176 -4.675 116.540 1.00 64.71 35 ASP B C 1
ATOM 1257 O O . ASP B 1 36 ? 27.817 -4.969 117.548 1.00 66.16 35 ASP B O 1
ATOM 1262 N N . PHE B 1 37 ? 27.605 -3.734 115.658 1.00 56.21 36 PHE B N 1
ATOM 1263 C CA . PHE B 1 37 ? 28.843 -2.959 115.817 1.00 52.68 36 PHE B CA 1
ATOM 1264 C C . PHE B 1 37 ? 28.818 -2.076 117.078 1.00 56.39 36 PHE B C 1
ATOM 1265 O O . PHE B 1 37 ? 27.781 -1.480 117.378 1.00 57.35 36 PHE B O 1
ATOM 1273 N N . VAL B 1 38 ? 29.962 -1.957 117.796 1.00 50.76 37 VAL B N 1
ATOM 1274 C CA . VAL B 1 38 ? 30.028 -1.044 118.940 1.00 49.66 37 VAL B CA 1
ATOM 1275 C C . VAL B 1 38 ? 31.252 -0.155 118.782 1.00 50.58 37 VAL B C 1
ATOM 1276 O O . VAL B 1 38 ? 32.354 -0.643 118.573 1.00 47.83 37 VAL B O 1
ATOM 1280 N N . ASN B 1 39 ? 31.025 1.165 118.836 1.00 49.52 38 ASN B N 1
ATOM 1281 C CA . ASN B 1 39 ? 32.073 2.180 118.806 1.00 48.96 38 ASN B CA 1
ATOM 1282 C C . ASN B 1 39 ? 32.344 2.538 120.249 1.00 56.12 38 ASN B C 1
ATOM 1283 O O . ASN B 1 39 ? 31.570 3.274 120.865 1.00 58.02 38 ASN B O 1
ATOM 1288 N N . HIS B 1 40 ? 33.386 1.916 120.821 1.00 52.53 39 HIS B N 1
ATOM 1289 C CA . HIS B 1 40 ? 33.782 2.081 122.223 1.00 51.97 39 HIS B CA 1
ATOM 1290 C C . HIS B 1 40 ? 34.250 3.506 122.528 1.00 56.16 39 HIS B C 1
ATOM 1291 O O . HIS B 1 40 ? 34.229 3.908 123.694 1.00 57.49 39 HIS B O 1
ATOM 1298 N N . SER B 1 41 ? 34.664 4.253 121.482 1.00 51.69 40 SER B N 1
ATOM 1299 C CA . SER B 1 41 ? 35.165 5.627 121.551 1.00 51.49 40 SER B CA 1
ATOM 1300 C C . SER B 1 41 ? 34.056 6.649 121.343 1.00 61.32 40 SER B C 1
ATOM 1301 O O . SER B 1 41 ? 34.341 7.847 121.342 1.00 61.56 40 SER B O 1
ATOM 1304 N N . ALA B 1 42 ? 32.804 6.196 121.162 1.00 60.62 41 ALA B N 1
ATOM 1305 C CA . ALA B 1 42 ? 31.690 7.104 120.965 1.00 60.84 41 ALA B CA 1
ATOM 1306 C C . ALA B 1 42 ? 31.497 8.004 122.212 1.00 68.22 41 ALA B C 1
ATOM 1307 O O . ALA B 1 42 ? 31.537 7.512 123.352 1.00 68.06 41 ALA B O 1
ATOM 1309 N N . PRO B 1 43 ? 31.352 9.338 121.989 1.00 67.43 42 PRO B N 1
ATOM 1310 C CA . PRO B 1 43 ? 31.149 10.276 123.115 1.00 69.20 42 PRO B CA 1
ATOM 1311 C C . PRO B 1 43 ? 29.918 9.928 123.953 1.00 79.38 42 PRO B C 1
ATOM 1312 O O . PRO B 1 43 ? 29.041 9.200 123.469 1.00 80.46 42 PRO B O 1
ATOM 1316 N N . PRO B 1 44 ? 29.806 10.446 125.201 1.00 79.34 43 PRO B N 1
ATOM 1317 C CA . PRO B 1 44 ? 28.656 10.069 126.059 1.00 81.38 43 PRO B CA 1
ATOM 1318 C C . PRO B 1 44 ? 27.253 10.332 125.452 1.00 86.11 43 PRO B C 1
ATOM 1319 O O . PRO B 1 44 ? 26.309 9.600 125.798 1.00 88.72 43 PRO B O 1
ATOM 1323 N N . GLY B 1 45 ? 27.119 11.337 124.575 1.00 79.04 44 GLY B N 1
ATOM 1324 C CA . GLY B 1 45 ? 25.830 11.663 123.969 1.00 78.81 44 GLY B CA 1
ATOM 1325 C C . GLY B 1 45 ? 25.474 10.900 122.706 1.00 79.33 44 GLY B C 1
ATOM 1326 O O . GLY B 1 45 ? 24.303 10.851 122.313 1.00 80.55 44 GLY B O 1
ATOM 1327 N N . VAL B 1 46 ? 26.480 10.304 122.057 1.00 70.95 45 VAL B N 1
ATOM 1328 C CA . VAL B 1 46 ? 26.314 9.615 120.780 1.00 68.09 45 VAL B CA 1
ATOM 1329 C C . VAL B 1 46 ? 26.033 8.109 120.969 1.00 67.89 45 VAL B C 1
ATOM 1330 O O . VAL B 1 46 ? 26.509 7.491 121.929 1.00 67.05 45 VAL B O 1
ATOM 1334 N N . SER B 1 47 ? 25.262 7.537 120.016 1.00 61.32 46 SER B N 1
ATOM 1335 C CA . SER B 1 47 ? 24.969 6.120 119.912 1.00 60.46 46 SER B CA 1
ATOM 1336 C C . SER B 1 47 ? 26.246 5.354 119.545 1.00 61.15 46 SER B C 1
ATOM 1337 O O . SER B 1 47 ? 26.903 5.674 118.526 1.00 58.28 46 SER B O 1
ATOM 1340 N N . PRO B 1 48 ? 26.611 4.327 120.366 1.00 56.67 47 PRO B N 1
ATOM 1341 C CA . PRO B 1 48 ? 27.803 3.535 120.050 1.00 54.18 47 PRO B CA 1
ATOM 1342 C C . PRO B 1 48 ? 27.516 2.515 118.926 1.00 56.28 47 PRO B C 1
ATOM 1343 O O . PRO B 1 48 ? 28.419 1.816 118.487 1.00 55.48 47 PRO B O 1
ATOM 1347 N N . GLY B 1 49 ? 26.289 2.509 118.427 1.00 52.54 48 GLY B N 1
ATOM 1348 C CA . GLY B 1 49 ? 25.848 1.623 117.368 1.00 53.94 48 GLY B CA 1
ATOM 1349 C C . GLY B 1 49 ? 26.265 2.024 115.974 1.00 60.96 48 GLY B C 1
ATOM 1350 O O . GLY B 1 49 ? 26.899 3.066 115.791 1.00 60.70 48 GLY B O 1
ATOM 1351 N N . PRO B 1 50 ? 25.907 1.201 114.953 1.00 60.32 49 PRO B N 1
ATOM 1352 C CA . PRO B 1 50 ? 26.322 1.522 113.571 1.00 59.83 49 PRO B CA 1
ATOM 1353 C C . PRO B 1 50 ? 25.690 2.808 113.041 1.00 66.16 49 PRO B C 1
ATOM 1354 O O . PRO B 1 50 ? 26.293 3.493 112.210 1.00 65.55 49 PRO B O 1
ATOM 1358 N N . ASP B 1 51 ? 24.481 3.125 113.515 1.00 65.16 50 ASP B N 1
ATOM 1359 C CA . ASP B 1 51 ? 23.754 4.306 113.079 1.00 66.41 50 ASP B CA 1
ATOM 1360 C C . ASP B 1 51 ? 24.438 5.562 113.611 1.00 66.18 50 ASP B C 1
ATOM 1361 O O . ASP B 1 51 ? 24.550 6.540 112.865 1.00 66.60 50 ASP B O 1
ATOM 1366 N N . GLY B 1 52 ? 24.929 5.511 114.850 1.00 58.76 51 GLY B N 1
ATOM 1367 C CA . GLY B 1 52 ? 25.656 6.626 115.454 1.00 56.19 51 GLY B CA 1
ATOM 1368 C C . GLY B 1 52 ? 26.960 6.905 114.729 1.00 56.80 51 GLY B C 1
ATOM 1369 O O . GLY B 1 52 ? 27.305 8.067 114.453 1.00 55.43 51 GLY B O 1
ATOM 1370 N N . PHE B 1 53 ? 27.667 5.799 114.377 1.00 50.09 52 PHE B N 1
ATOM 1371 C CA . PHE B 1 53 ? 28.943 5.789 113.665 1.00 46.31 52 PHE B CA 1
ATOM 1372 C C . PHE B 1 53 ? 28.766 6.377 112.246 1.00 51.15 52 PHE B C 1
ATOM 1373 O O . PHE B 1 53 ? 29.543 7.235 111.839 1.00 49.49 52 PHE B O 1
ATOM 1381 N N . ALA B 1 54 ? 27.716 5.958 111.530 1.00 49.64 53 ALA B N 1
ATOM 1382 C CA . ALA B 1 54 ? 27.401 6.470 110.199 1.00 49.47 53 ALA B CA 1
ATOM 1383 C C . ALA B 1 54 ? 27.109 7.955 110.253 1.00 54.74 53 ALA B C 1
ATOM 1384 O O . ALA B 1 54 ? 27.564 8.703 109.381 1.00 53.59 53 ALA B O 1
ATOM 1386 N N . GLY B 1 55 ? 26.400 8.364 111.309 1.00 52.36 54 GLY B N 1
ATOM 1387 C CA . GLY B 1 55 ? 26.018 9.747 111.577 1.00 52.39 54 GLY B CA 1
ATOM 1388 C C . GLY B 1 55 ? 27.194 10.673 111.745 1.00 54.03 54 GLY B C 1
ATOM 1389 O O . GLY B 1 55 ? 27.103 11.849 111.407 1.00 53.61 54 GLY B O 1
ATOM 1390 N N . PHE B 1 56 ? 28.311 10.143 112.251 1.00 50.40 55 PHE B N 1
ATOM 1391 C CA . PHE B 1 56 ? 29.547 10.907 112.381 1.00 49.42 55 PHE B CA 1
ATOM 1392 C C . PHE B 1 56 ? 30.106 11.246 111.002 1.00 52.92 55 PHE B C 1
ATOM 1393 O O . PHE B 1 56 ? 30.566 12.367 110.809 1.00 52.13 55 PHE B O 1
ATOM 1401 N N . PHE B 1 57 ? 30.061 10.289 110.037 1.00 48.25 56 PHE B N 1
ATOM 1402 C CA . PHE B 1 57 ? 30.588 10.535 108.705 1.00 47.51 56 PHE B CA 1
ATOM 1403 C C . PHE B 1 57 ? 29.654 11.445 107.898 1.00 54.57 56 PHE B C 1
ATOM 1404 O O . PHE B 1 57 ? 30.092 12.515 107.481 1.00 56.69 56 PHE B O 1
ATOM 1412 N N . THR B 1 58 ? 28.380 11.063 107.735 1.00 51.86 57 THR B N 1
ATOM 1413 C CA . THR B 1 58 ? 27.389 11.809 106.967 1.00 53.12 57 THR B CA 1
ATOM 1414 C C . THR B 1 58 ? 27.073 13.188 107.554 1.00 57.90 57 THR B C 1
ATOM 1415 O O . THR B 1 58 ? 26.864 14.120 106.780 1.00 61.17 57 THR B O 1
ATOM 1419 N N . GLY B 1 59 ? 26.982 13.295 108.873 1.00 51.11 58 GLY B N 1
ATOM 1420 C CA . GLY B 1 59 ? 26.610 14.544 109.514 1.00 51.38 58 GLY B CA 1
ATOM 1421 C C . GLY B 1 59 ? 27.718 15.449 110.002 1.00 57.23 58 GLY B C 1
ATOM 1422 O O . GLY B 1 59 ? 27.499 16.647 110.160 1.00 57.47 58 GLY B O 1
ATOM 1431 N N . LEU B 1 61 ? 31.766 14.586 109.509 1.00 45.54 60 LEU B N 1
ATOM 1432 C CA . LEU B 1 61 ? 33.041 14.524 108.816 1.00 43.62 60 LEU B CA 1
ATOM 1433 C C . LEU B 1 61 ? 32.958 15.026 107.380 1.00 50.17 60 LEU B C 1
ATOM 1434 O O . LEU B 1 61 ? 33.649 15.980 107.059 1.00 50.10 60 LEU B O 1
ATOM 1439 N N . HIS B 1 62 ? 32.165 14.385 106.519 1.00 49.29 61 HIS B N 1
ATOM 1440 C CA . HIS B 1 62 ? 32.088 14.761 105.108 1.00 51.38 61 HIS B CA 1
ATOM 1441 C C . HIS B 1 62 ? 31.522 16.197 104.930 1.00 54.94 61 HIS B C 1
ATOM 1442 O O . HIS B 1 62 ? 32.082 16.894 104.083 1.00 56.35 61 HIS B O 1
ATOM 1449 N N . PRO B 1 63 ? 30.572 16.731 105.748 1.00 48.74 62 PRO B N 1
ATOM 1450 C CA . PRO B 1 63 ? 30.186 18.132 105.581 1.00 48.59 62 PRO B CA 1
ATOM 1451 C C . PRO B 1 63 ? 31.319 19.110 105.928 1.00 51.09 62 PRO B C 1
ATOM 1452 O O . PRO B 1 63 ? 31.373 20.199 105.351 1.00 52.67 62 PRO B O 1
ATOM 1456 N N . ALA B 1 64 ? 32.242 18.709 106.820 1.00 45.15 63 ALA B N 1
ATOM 1457 C CA . ALA B 1 64 ? 33.377 19.531 107.269 1.00 44.53 63 ALA B CA 1
ATOM 1458 C C . ALA B 1 64 ? 34.631 19.446 106.357 1.00 49.25 63 ALA B C 1
ATOM 1459 O O . ALA B 1 64 ? 35.395 20.419 106.251 1.00 49.09 63 ALA B O 1
ATOM 1461 N N . LEU B 1 65 ? 34.875 18.274 105.769 1.00 45.98 64 LEU B N 1
ATOM 1462 C CA . LEU B 1 65 ? 36.100 17.999 105.045 1.00 45.97 64 LEU B CA 1
ATOM 1463 C C . LEU B 1 65 ? 35.888 17.505 103.619 1.00 54.07 64 LEU B C 1
ATOM 1464 O O . LEU B 1 65 ? 35.231 16.486 103.389 1.00 55.11 64 LEU B O 1
ATOM 1469 N N . SER B 1 66 ? 36.536 18.199 102.674 1.00 53.21 65 SER B N 1
ATOM 1470 C CA . SER B 1 66 ? 36.543 17.882 101.242 1.00 54.95 65 SER B CA 1
ATOM 1471 C C . SER B 1 66 ? 37.845 17.219 100.826 1.00 57.50 65 SER B C 1
ATOM 1472 O O . SER B 1 66 ? 38.861 17.412 101.504 1.00 55.24 65 SER B O 1
ATOM 1475 N N . ASP B 1 67 ? 37.828 16.492 99.677 1.00 54.61 66 ASP B N 1
ATOM 1476 C CA . ASP B 1 67 ? 39.009 15.873 99.059 1.00 54.27 66 ASP B CA 1
ATOM 1477 C C . ASP B 1 67 ? 39.812 15.105 100.096 1.00 53.33 66 ASP B C 1
ATOM 1478 O O . ASP B 1 67 ? 41.002 15.372 100.267 1.00 53.02 66 ASP B O 1
ATOM 1483 N N . ILE B 1 68 ? 39.144 14.201 100.830 1.00 46.81 67 ILE B N 1
ATOM 1484 C CA . ILE B 1 68 ? 39.772 13.419 101.889 1.00 44.97 67 ILE B CA 1
ATOM 1485 C C . ILE B 1 68 ? 40.709 12.358 101.283 1.00 49.89 67 ILE B C 1
ATOM 1486 O O . ILE B 1 68 ? 40.309 11.618 100.389 1.00 52.15 67 ILE B O 1
ATOM 1491 N N . ARG B 1 69 ? 41.968 12.342 101.747 1.00 44.96 68 ARG B N 1
ATOM 1492 C CA . ARG B 1 69 ? 42.994 11.362 101.424 1.00 46.20 68 ARG B CA 1
ATOM 1493 C C . ARG B 1 69 ? 43.462 10.728 102.741 1.00 49.95 68 ARG B C 1
ATOM 1494 O O . ARG B 1 69 ? 43.968 11.450 103.601 1.00 49.39 68 ARG B O 1
ATOM 1502 N N . VAL B 1 70 ? 43.227 9.404 102.934 1.00 45.72 69 VAL B N 1
ATOM 1503 C CA . VAL B 1 70 ? 43.656 8.693 104.141 1.00 43.97 69 VAL B CA 1
ATOM 1504 C C . VAL B 1 70 ? 44.993 7.933 103.847 1.00 49.95 69 VAL B C 1
ATOM 1505 O O . VAL B 1 70 ? 45.033 6.995 103.039 1.00 49.82 69 VAL B O 1
ATOM 1509 N N . HIS B 1 71 ? 46.080 8.391 104.506 1.00 46.58 70 HIS B N 1
ATOM 1510 C CA . HIS B 1 71 ? 47.428 7.835 104.440 1.00 46.74 70 HIS B CA 1
ATOM 1511 C C . HIS B 1 71 ? 47.561 6.809 105.542 1.00 50.89 70 HIS B C 1
ATOM 1512 O O . HIS B 1 71 ? 47.629 7.174 106.698 1.00 49.59 70 HIS B O 1
ATOM 1519 N N . ILE B 1 72 ? 47.518 5.525 105.192 1.00 49.71 71 ILE B N 1
ATOM 1520 C CA . ILE B 1 72 ? 47.683 4.438 106.140 1.00 49.66 71 ILE B CA 1
ATOM 1521 C C . ILE B 1 72 ? 49.178 4.180 106.226 1.00 55.74 71 ILE B C 1
ATOM 1522 O O . ILE B 1 72 ? 49.784 3.669 105.277 1.00 57.96 71 ILE B O 1
ATOM 1527 N N . HIS B 1 73 ? 49.768 4.547 107.369 1.00 51.28 72 HIS B N 1
ATOM 1528 C CA . HIS B 1 73 ? 51.197 4.405 107.618 1.00 52.06 72 HIS B CA 1
ATOM 1529 C C . HIS B 1 73 ? 51.573 2.991 108.044 1.00 60.40 72 HIS B C 1
ATOM 1530 O O . HIS B 1 73 ? 52.538 2.442 107.503 1.00 62.74 72 HIS B O 1
ATOM 1537 N N . GLU B 1 74 ? 50.848 2.429 109.039 1.00 56.50 73 GLU B N 1
ATOM 1538 C CA . GLU B 1 74 ? 51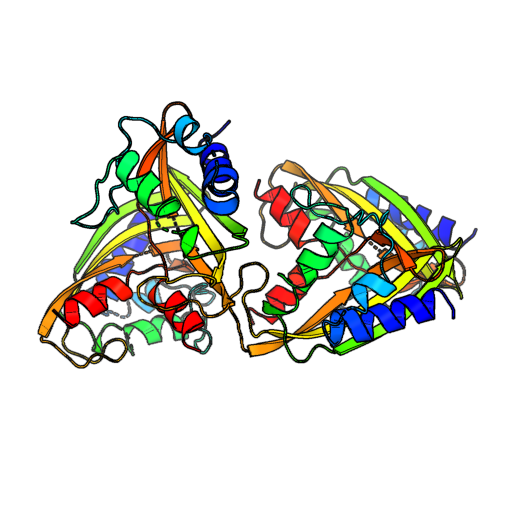.111 1.120 109.620 1.00 58.10 73 GLU B CA 1
ATOM 1539 C C . GLU B 1 74 ? 49.815 0.459 110.119 1.00 61.98 73 GLU B C 1
ATOM 1540 O O . GLU B 1 74 ? 48.861 1.158 110.492 1.00 60.97 73 GLU B O 1
ATOM 1546 N N . GLN B 1 75 ? 49.811 -0.890 110.153 1.00 57.41 74 GLN B N 1
ATOM 1547 C CA . GLN B 1 75 ? 48.739 -1.700 110.686 1.00 55.99 74 GLN B CA 1
ATOM 1548 C C . GLN B 1 75 ? 49.357 -2.834 111.526 1.00 62.82 74 GLN B C 1
ATOM 1549 O O . GLN B 1 75 ? 50.101 -3.661 110.990 1.00 66.15 74 GLN B O 1
ATOM 1555 N N . ILE B 1 76 ? 49.114 -2.812 112.859 1.00 57.54 75 ILE B N 1
ATOM 1556 C CA . ILE B 1 76 ? 49.609 -3.786 113.843 1.00 58.05 75 ILE B CA 1
ATOM 1557 C C . ILE B 1 76 ? 48.431 -4.648 114.281 1.00 63.53 75 ILE B C 1
ATOM 1558 O O . ILE B 1 76 ? 47.475 -4.130 114.848 1.00 62.20 75 ILE B O 1
ATOM 1563 N N . GLU B 1 77 ? 48.496 -5.964 114.017 1.00 63.33 76 GLU B N 1
ATOM 1564 C CA . GLU B 1 77 ? 47.415 -6.898 114.345 1.00 62.52 76 GLU B CA 1
ATOM 1565 C C . GLU B 1 77 ? 47.852 -7.996 115.338 1.00 67.38 76 GLU B C 1
ATOM 1566 O O . GLU B 1 77 ? 48.888 -8.643 115.167 1.00 69.61 76 GLU B O 1
ATOM 1572 N N . GLU B 1 78 ? 47.018 -8.218 116.353 1.00 62.60 77 GLU B N 1
ATOM 1573 C CA . GLU B 1 78 ? 47.170 -9.285 117.340 1.00 64.13 77 GLU B CA 1
ATOM 1574 C C . GLU B 1 78 ? 45.798 -9.611 117.922 1.00 68.49 77 GLU B C 1
ATOM 1575 O O . GLU B 1 78 ? 45.027 -8.695 118.244 1.00 67.14 77 GLU B O 1
ATOM 1581 N N . ASN B 1 79 ? 45.486 -10.912 118.018 1.00 66.88 78 ASN B N 1
ATOM 1582 C CA . ASN B 1 79 ? 44.261 -11.454 118.611 1.00 67.20 78 ASN B CA 1
ATOM 1583 C C . ASN B 1 79 ? 42.991 -10.831 118.002 1.00 68.94 78 ASN B C 1
ATOM 1584 O O . ASN B 1 79 ? 42.072 -10.441 118.735 1.00 67.06 78 ASN B O 1
ATOM 1589 N N . GLY B 1 80 ? 42.957 -10.769 116.664 1.00 65.39 79 GLY B N 1
ATOM 1590 C CA . GLY B 1 80 ? 41.827 -10.243 115.891 1.00 62.80 79 GLY B CA 1
ATOM 1591 C C . GLY B 1 80 ? 41.580 -8.753 115.957 1.00 61.77 79 GLY B C 1
ATOM 1592 O O . GLY B 1 80 ? 40.582 -8.280 115.411 1.00 60.37 79 GLY B O 1
ATOM 1593 N N . LYS B 1 81 ? 42.489 -8.006 116.608 1.00 57.40 80 LYS B N 1
ATOM 1594 C CA . LYS B 1 81 ? 42.428 -6.551 116.699 1.00 55.67 80 LYS B CA 1
ATOM 1595 C C . LYS B 1 81 ? 43.491 -5.969 115.784 1.00 59.39 80 LYS B C 1
ATOM 1596 O O . LYS B 1 81 ? 44.598 -6.494 115.740 1.00 61.55 80 LYS B O 1
ATOM 1602 N N . VAL B 1 82 ? 43.121 -4.954 114.980 1.00 54.51 81 VAL B N 1
ATOM 1603 C CA . VAL B 1 82 ? 44.008 -4.281 114.025 1.00 54.50 81 VAL B CA 1
ATOM 1604 C C . VAL B 1 82 ? 44.120 -2.788 114.397 1.00 55.55 81 VAL B C 1
ATOM 1605 O O . VAL B 1 82 ? 43.135 -2.033 114.355 1.00 53.33 81 VAL B O 1
ATOM 1609 N N . VAL B 1 83 ? 45.338 -2.376 114.726 1.00 51.26 82 VAL B N 1
ATOM 1610 C CA . VAL B 1 83 ? 45.639 -0.997 115.033 1.00 49.92 82 VAL B CA 1
ATOM 1611 C C . VAL B 1 83 ? 46.095 -0.331 113.747 1.00 57.08 82 VAL B C 1
ATOM 1612 O O . VAL B 1 83 ? 47.045 -0.817 113.122 1.00 60.05 82 VAL B O 1
ATOM 1616 N N . THR B 1 84 ? 45.419 0.747 113.330 1.00 50.99 83 THR B N 1
ATOM 1617 C CA . THR B 1 84 ? 45.806 1.467 112.120 1.00 50.50 83 THR B CA 1
ATOM 1618 C C . THR B 1 84 ? 46.308 2.815 112.531 1.00 56.85 83 THR B C 1
ATOM 1619 O O . THR B 1 84 ? 45.573 3.547 113.195 1.00 56.54 83 THR B O 1
ATOM 1623 N N . ARG B 1 85 ? 47.565 3.137 112.165 1.00 54.54 84 ARG B N 1
ATOM 1624 C CA . ARG B 1 85 ? 48.188 4.446 112.362 1.00 54.06 84 ARG B CA 1
ATOM 1625 C C . ARG B 1 85 ? 48.104 5.147 111.020 1.00 58.99 84 ARG B C 1
ATOM 1626 O O . ARG B 1 85 ? 48.641 4.662 110.018 1.00 62.39 84 ARG B O 1
ATOM 1634 N N . LYS B 1 86 ? 47.353 6.214 110.966 1.00 52.18 85 LYS B N 1
ATOM 1635 C CA . LYS B 1 86 ? 47.099 6.866 109.696 1.00 52.04 85 LYS B CA 1
ATOM 1636 C C . LYS B 1 86 ? 47.045 8.383 109.803 1.00 56.48 85 LYS B C 1
ATOM 1637 O O . LYS B 1 86 ? 47.092 8.937 110.902 1.00 57.20 85 LYS B O 1
ATOM 1643 N N . THR B 1 87 ? 46.845 9.036 108.651 1.00 52.20 86 THR B N 1
ATOM 1644 C CA . THR B 1 87 ? 46.689 10.475 108.582 1.00 51.11 86 THR B CA 1
ATOM 1645 C C . THR B 1 87 ? 45.517 10.765 107.648 1.00 52.98 86 THR B C 1
ATOM 1646 O O . THR B 1 87 ? 45.474 10.270 106.511 1.00 53.53 86 THR B O 1
ATOM 1650 N N . ILE B 1 88 ? 44.554 11.540 108.163 1.00 44.97 87 ILE B N 1
ATOM 1651 C CA . ILE B 1 88 ? 43.405 11.981 107.392 1.00 42.85 87 ILE B CA 1
ATOM 1652 C C . ILE B 1 88 ? 43.739 13.346 106.855 1.00 50.03 87 ILE B C 1
ATOM 1653 O O . ILE B 1 88 ? 43.799 14.302 107.642 1.00 52.05 87 ILE B O 1
ATOM 1658 N N . GLU B 1 89 ? 44.008 13.444 105.532 1.00 45.77 88 GLU B N 1
ATOM 1659 C CA . GLU B 1 89 ? 44.318 14.709 104.886 1.00 45.50 88 GLU B CA 1
ATOM 1660 C C . GLU B 1 89 ? 43.127 15.149 104.086 1.00 51.03 88 GLU B C 1
ATOM 1661 O O . GLU B 1 89 ? 42.629 14.404 103.245 1.00 50.17 88 GLU B O 1
ATOM 1667 N N . ALA B 1 90 ? 42.651 16.367 104.361 1.00 48.68 89 ALA B N 1
ATOM 1668 C CA . ALA B 1 90 ? 41.490 16.933 103.683 1.00 47.65 89 ALA B CA 1
ATOM 1669 C C . ALA B 1 90 ? 41.518 18.434 103.724 1.00 50.83 89 ALA B C 1
ATOM 1670 O O . ALA B 1 90 ? 42.267 19.015 104.518 1.00 49.83 89 ALA B O 1
ATOM 1672 N N . THR B 1 91 ? 40.675 19.069 102.883 1.00 47.71 90 THR B N 1
ATOM 1673 C CA . THR B 1 91 ? 40.508 20.518 102.823 1.00 46.82 90 THR B CA 1
ATOM 1674 C C . THR B 1 91 ? 39.322 20.912 103.751 1.00 48.34 90 THR B C 1
ATOM 1675 O O . THR B 1 91 ? 38.194 20.395 103.590 1.00 49.19 90 THR B O 1
ATOM 1679 N N . HIS B 1 92 ? 39.587 21.842 104.699 1.00 39.44 91 HIS B N 1
ATOM 1680 C CA . HIS B 1 92 ? 38.606 22.328 105.651 1.00 38.27 91 HIS B CA 1
ATOM 1681 C C . HIS B 1 92 ? 37.568 23.240 104.951 1.00 44.98 91 HIS B C 1
ATOM 1682 O O . HIS B 1 92 ? 37.743 24.459 104.852 1.00 45.19 91 HIS B O 1
ATOM 1689 N N . THR B 1 93 ? 36.468 22.644 104.495 1.00 42.32 92 THR B N 1
ATOM 1690 C CA . THR B 1 93 ? 35.464 23.394 103.735 1.00 44.33 92 THR B CA 1
ATOM 1691 C C . THR B 1 93 ? 34.140 23.615 104.502 1.00 51.99 92 THR B C 1
ATOM 1692 O O . THR B 1 93 ? 33.239 24.295 103.989 1.00 54.11 92 THR B O 1
ATOM 1696 N N . GLY B 1 94 ? 34.061 23.098 105.724 1.00 48.96 93 GLY B N 1
ATOM 1697 C CA . GLY B 1 94 ? 32.877 23.222 106.564 1.00 49.03 93 GLY B CA 1
ATOM 1698 C C . GLY B 1 94 ? 33.254 23.216 108.018 1.00 50.99 93 GLY B C 1
ATOM 1699 O O . GLY B 1 94 ? 34.356 22.770 108.340 1.00 47.71 93 GLY B O 1
ATOM 1700 N N . ALA B 1 95 ? 32.341 23.715 108.905 1.00 48.81 94 ALA B N 1
ATOM 1701 C CA . ALA B 1 95 ? 32.572 23.781 110.353 1.00 48.13 94 ALA B CA 1
ATOM 1702 C C . ALA B 1 95 ? 33.021 22.452 110.917 1.00 51.77 94 ALA B C 1
ATOM 1703 O O . ALA B 1 95 ? 32.394 21.418 110.709 1.00 52.82 94 ALA B O 1
ATOM 1705 N N . PHE B 1 96 ? 34.134 22.486 111.613 1.00 48.72 95 PHE B N 1
ATOM 1706 C CA . PHE B 1 96 ? 34.785 21.328 112.206 1.00 47.37 95 PHE B CA 1
ATOM 1707 C C . PHE B 1 96 ? 35.141 21.646 113.647 1.00 52.35 95 PHE B C 1
ATOM 1708 O O . PHE B 1 96 ? 35.956 22.537 113.881 1.00 53.71 95 PHE B O 1
ATOM 1716 N N . PHE B 1 97 ? 34.501 20.966 114.605 1.00 47.75 96 PHE B N 1
ATOM 1717 C CA . PHE B 1 97 ? 34.705 21.162 116.048 1.00 48.22 96 PHE B CA 1
ATOM 1718 C C . PHE B 1 97 ? 34.632 22.657 116.438 1.00 51.39 96 PHE B C 1
ATOM 1719 O O . PHE B 1 97 ? 35.464 23.167 117.184 1.00 52.74 96 PHE B O 1
ATOM 1727 N N . GLY B 1 98 ? 33.595 23.324 115.952 1.00 48.03 97 GLY B N 1
ATOM 1728 C CA . GLY B 1 98 ? 33.316 24.732 116.206 1.00 48.95 97 GLY B CA 1
ATOM 1729 C C . GLY B 1 98 ? 34.162 25.700 115.416 1.00 53.71 97 GLY B C 1
ATOM 1730 O O . GLY B 1 98 ? 34.045 26.912 115.599 1.00 56.08 97 GLY B O 1
ATOM 1731 N N . GLN B 1 99 ? 35.026 25.179 114.540 1.00 48.78 98 GLN B N 1
ATOM 1732 C CA . GLN B 1 99 ? 35.879 26.012 113.721 1.00 48.36 98 GLN B CA 1
ATOM 1733 C C . GLN B 1 99 ? 35.251 26.190 112.347 1.00 52.39 98 GLN B C 1
ATOM 1734 O O . GLN B 1 99 ? 35.173 25.228 111.588 1.00 52.01 98 GLN B O 1
ATOM 1740 N N . PRO B 1 100 ? 34.830 27.427 111.989 1.00 48.59 99 PRO B N 1
ATOM 1741 C CA . PRO B 1 100 ? 34.254 27.636 110.652 1.00 48.37 99 PRO B CA 1
ATOM 1742 C C . PRO B 1 100 ? 35.261 27.342 109.567 1.00 51.65 99 PRO B C 1
ATOM 1743 O O . PRO B 1 100 ? 36.472 27.478 109.801 1.00 50.98 99 PRO B O 1
ATOM 1747 N N . ALA B 1 101 ? 34.747 26.930 108.384 1.00 47.09 100 ALA B N 1
ATOM 1748 C CA . ALA B 1 101 ? 35.503 26.612 107.172 1.00 44.89 100 ALA B CA 1
ATOM 1749 C C . ALA B 1 101 ? 36.659 27.596 106.956 1.00 48.78 100 ALA B C 1
ATOM 1750 O O . ALA B 1 101 ? 36.453 28.806 107.000 1.00 49.63 100 ALA B O 1
ATOM 1752 N N . SER B 1 102 ? 37.891 27.069 106.824 1.00 44.60 101 SER B N 1
ATOM 1753 C CA . SER B 1 102 ? 39.097 27.886 106.631 1.00 44.33 101 SER B CA 1
ATOM 1754 C C . SER B 1 102 ? 39.641 27.793 105.195 1.00 49.85 101 SER B C 1
ATOM 1755 O O . SER B 1 102 ? 40.403 28.665 104.765 1.00 51.40 101 SER B O 1
ATOM 1758 N N . GLY B 1 103 ? 39.268 26.722 104.492 1.00 45.49 102 GLY B N 1
ATOM 1759 C CA . GLY B 1 103 ? 39.698 26.436 103.134 1.00 45.78 102 GLY B CA 1
ATOM 1760 C C . GLY B 1 103 ? 41.083 25.852 103.089 1.00 51.95 102 GLY B C 1
ATOM 1761 O O . GLY B 1 103 ? 41.589 25.588 102.010 1.00 55.94 102 GLY B O 1
ATOM 1762 N N . LYS B 1 104 ? 41.687 25.626 104.264 1.00 46.92 103 LYS B N 1
ATOM 1763 C CA . LYS B 1 104 ? 43.027 25.116 104.472 1.00 45.02 103 LYS B CA 1
ATOM 1764 C C . LYS B 1 104 ? 43.064 23.641 104.292 1.00 50.48 103 LYS B C 1
ATOM 1765 O O . LYS B 1 104 ? 42.139 22.954 104.738 1.00 50.82 103 LYS B O 1
ATOM 1771 N N . ARG B 1 105 ? 44.163 23.130 103.691 1.00 46.04 104 ARG B N 1
ATOM 1772 C CA . ARG B 1 105 ? 44.364 21.698 103.616 1.00 44.57 104 ARG B CA 1
ATOM 1773 C C . ARG B 1 105 ? 45.111 21.353 104.882 1.00 49.80 104 ARG B C 1
ATOM 1774 O O . ARG B 1 105 ? 46.114 22.017 105.204 1.00 52.26 104 ARG B O 1
ATOM 1782 N N . ILE B 1 106 ? 44.555 20.416 105.662 1.00 43.79 105 ILE B N 1
ATOM 1783 C CA . ILE B 1 106 ? 45.087 20.002 106.960 1.00 41.79 105 ILE B CA 1
ATOM 1784 C C . ILE B 1 106 ? 45.329 18.474 107.000 1.00 47.30 105 ILE B C 1
ATOM 1785 O O . ILE B 1 106 ? 44.829 17.732 106.154 1.00 48.95 105 ILE B O 1
ATOM 1790 N N . ALA B 1 107 ? 46.113 18.020 107.975 1.00 43.34 106 ALA B N 1
ATOM 1791 C CA . ALA B 1 107 ? 46.424 16.623 108.190 1.00 42.74 106 ALA B CA 1
ATOM 1792 C C . ALA B 1 107 ? 46.109 16.223 109.618 1.00 50.18 106 ALA B C 1
ATOM 1793 O O . ALA B 1 107 ? 46.757 16.730 110.546 1.00 52.05 106 ALA B O 1
ATOM 1795 N N . ILE B 1 108 ? 45.116 15.324 109.809 1.00 45.35 107 ILE B N 1
ATOM 1796 C CA . ILE B 1 108 ? 44.731 14.860 111.144 1.00 44.07 107 ILE B CA 1
ATOM 1797 C C . ILE B 1 108 ? 45.426 13.541 111.429 1.00 48.20 107 ILE B C 1
ATOM 1798 O O . ILE B 1 108 ? 45.235 12.570 110.705 1.00 48.89 107 ILE B O 1
ATOM 1803 N N . HIS B 1 109 ? 46.252 13.502 112.454 1.00 46.11 108 HIS B N 1
ATOM 1804 C CA . HIS B 1 109 ? 46.904 12.246 112.793 1.00 46.98 108 HIS B CA 1
ATOM 1805 C C . HIS B 1 109 ? 45.970 11.421 113.650 1.00 47.60 108 HIS B C 1
ATOM 1806 O O . HIS B 1 109 ? 45.441 11.925 114.650 1.00 46.51 108 HIS B O 1
ATOM 1813 N N . ALA B 1 110 ? 45.725 10.179 113.242 1.00 42.53 109 ALA B N 1
ATOM 1814 C CA . ALA B 1 110 ? 44.839 9.328 114.019 1.00 43.02 109 ALA B CA 1
ATOM 1815 C C . ALA B 1 110 ? 45.372 7.903 114.163 1.00 49.17 109 ALA B C 1
ATOM 1816 O O . ALA B 1 110 ? 46.292 7.469 113.456 1.00 49.93 109 ALA B O 1
ATOM 1826 N N . ASP B 1 112 ? 43.303 4.079 115.132 1.00 47.40 111 ASP B N 1
ATOM 1827 C CA . ASP B 1 112 ? 42.086 3.364 115.477 1.00 47.44 111 ASP B CA 1
ATOM 1828 C C . ASP B 1 112 ? 42.404 1.884 115.664 1.00 52.17 111 ASP B C 1
ATOM 1829 O O . ASP B 1 112 ? 43.393 1.383 115.113 1.00 52.98 111 ASP B O 1
ATOM 1834 N N . ILE B 1 113 ? 41.595 1.211 116.520 1.00 47.51 112 ILE B N 1
ATOM 1835 C CA . ILE B 1 113 ? 41.683 -0.226 116.800 1.00 47.11 112 ILE B CA 1
ATOM 1836 C C . ILE B 1 113 ? 40.370 -0.799 116.353 1.00 50.53 112 ILE B C 1
ATOM 1837 O O . ILE B 1 113 ? 39.326 -0.406 116.877 1.00 50.39 112 ILE B O 1
ATOM 1842 N N . VAL B 1 114 ? 40.404 -1.655 115.316 1.00 47.44 113 VAL B N 1
ATOM 1843 C CA . VAL B 1 114 ? 39.197 -2.259 114.739 1.00 46.62 113 VAL B CA 1
ATOM 1844 C C . VAL B 1 114 ? 39.245 -3.787 114.902 1.00 53.15 113 VAL B C 1
ATOM 1845 O O . VAL B 1 114 ? 40.285 -4.404 114.665 1.00 53.89 113 VAL B O 1
ATOM 1849 N N . VAL B 1 115 ? 38.093 -4.375 115.291 1.00 49.85 114 VAL B N 1
ATOM 1850 C CA . VAL B 1 115 ? 37.834 -5.816 115.380 1.00 49.95 114 VAL B CA 1
ATOM 1851 C C . VAL B 1 115 ? 36.936 -6.162 114.205 1.00 54.07 114 VAL B C 1
ATOM 1852 O O . VAL B 1 115 ? 35.758 -5.786 114.226 1.00 52.49 114 VAL B O 1
ATOM 1856 N N . VAL B 1 116 ? 37.500 -6.822 113.160 1.00 51.82 115 VAL B N 1
ATOM 1857 C CA . VAL B 1 116 ? 36.747 -7.260 111.978 1.00 51.04 115 VAL B CA 1
ATOM 1858 C C . VAL B 1 116 ? 36.261 -8.703 112.204 1.00 59.88 115 VAL B C 1
ATOM 1859 O O . VAL B 1 116 ? 37.062 -9.585 112.528 1.00 61.70 115 VAL B O 1
ATOM 1863 N N . ARG B 1 117 ? 34.935 -8.921 112.095 1.00 58.17 116 ARG B N 1
ATOM 1864 C CA . ARG B 1 117 ? 34.287 -10.230 112.204 1.00 59.59 116 ARG B CA 1
ATOM 1865 C C . ARG B 1 117 ? 33.395 -10.440 111.015 1.00 65.93 116 ARG B C 1
ATOM 1866 O O . ARG B 1 117 ? 32.511 -9.614 110.762 1.00 65.36 116 ARG B O 1
ATOM 1874 N N . ASP B 1 118 ? 33.633 -11.553 110.284 1.00 64.98 117 ASP B N 1
ATOM 1875 C CA . ASP B 1 118 ? 32.930 -11.985 109.081 1.00 66.51 117 ASP B CA 1
ATOM 1876 C C . ASP B 1 118 ? 32.848 -10.821 108.063 1.00 70.52 117 ASP B C 1
ATOM 1877 O O . ASP B 1 118 ? 31.768 -10.447 107.591 1.00 71.43 117 ASP B O 1
ATOM 1882 N N . GLY B 1 119 ? 34.023 -10.266 107.765 1.00 64.65 118 GLY B N 1
ATOM 1883 C CA . GLY B 1 119 ? 34.217 -9.191 106.803 1.00 62.95 118 GLY B CA 1
ATOM 1884 C C . GLY B 1 119 ? 33.658 -7.831 107.154 1.00 62.97 118 GLY B C 1
ATOM 1885 O O . GLY B 1 119 ? 33.681 -6.930 106.304 1.00 60.65 118 GLY B O 1
ATOM 1886 N N . LYS B 1 120 ? 33.189 -7.648 108.409 1.00 57.26 119 LYS B N 1
ATOM 1887 C CA . LYS B 1 120 ? 32.590 -6.385 108.831 1.00 55.20 119 LYS B CA 1
ATOM 1888 C C . LYS B 1 120 ? 33.210 -5.851 110.133 1.00 60.09 119 LYS B C 1
ATOM 1889 O O . LYS B 1 120 ? 33.751 -6.630 110.933 1.00 60.90 119 LYS B O 1
ATOM 1895 N N . TYR B 1 121 ? 33.143 -4.505 110.328 1.00 54.32 120 TYR B N 1
ATOM 1896 C CA . TYR B 1 121 ? 33.548 -3.779 111.535 1.00 51.40 120 TYR B CA 1
ATOM 1897 C C . TYR B 1 121 ? 32.645 -4.194 112.672 1.00 55.67 120 TYR B C 1
ATOM 1898 O O . TYR B 1 121 ? 31.407 -4.069 112.559 1.00 56.70 120 TYR B O 1
ATOM 1907 N N . ALA B 1 122 ? 33.231 -4.771 113.733 1.00 51.99 121 ALA B N 1
ATOM 1908 C CA . ALA B 1 122 ? 32.453 -5.271 114.880 1.00 52.25 121 ALA B CA 1
ATOM 1909 C C . ALA B 1 122 ? 32.652 -4.385 116.111 1.00 54.74 121 ALA B C 1
ATOM 1910 O O . ALA B 1 122 ? 31.680 -4.044 116.785 1.00 54.07 121 ALA B O 1
ATOM 1912 N N . GLU B 1 123 ? 33.912 -4.007 116.388 1.00 49.95 122 GLU B N 1
ATOM 1913 C CA . GLU B 1 123 ? 34.292 -3.153 117.503 1.00 48.45 122 GLU B CA 1
ATOM 1914 C C . GLU B 1 123 ? 35.285 -2.128 117.020 1.00 52.47 122 GLU B C 1
ATOM 1915 O O . GLU B 1 123 ? 36.056 -2.395 116.091 1.00 51.22 122 GLU B O 1
ATOM 1921 N N . HIS B 1 124 ? 35.265 -0.938 117.638 1.00 50.82 123 HIS B N 1
ATOM 1922 C CA . HIS B 1 124 ? 36.130 0.169 117.230 1.00 49.07 123 HIS B CA 1
ATOM 1923 C C . HIS B 1 124 ? 36.457 1.093 118.403 1.00 50.43 123 HIS B C 1
ATOM 1924 O O . HIS B 1 124 ? 35.599 1.399 119.229 1.00 49.48 123 HIS B O 1
ATOM 1931 N N . TRP B 1 125 ? 37.728 1.488 118.455 1.00 46.47 124 TRP B N 1
ATOM 1932 C CA . TRP B 1 125 ? 38.360 2.499 119.305 1.00 46.07 124 TRP B CA 1
ATOM 1933 C C . TRP B 1 125 ? 39.105 3.463 118.433 1.00 49.72 124 TRP B C 1
ATOM 1934 O O . TRP B 1 125 ? 39.792 3.034 117.506 1.00 47.52 124 TRP B O 1
ATOM 1945 N N . SER B 1 126 ? 39.006 4.753 118.730 1.00 47.88 125 SER B N 1
ATOM 1946 C CA . SER B 1 126 ? 39.673 5.780 117.953 1.00 46.69 125 SER B CA 1
ATOM 1947 C C . SER B 1 126 ? 40.413 6.793 118.860 1.00 51.63 125 SER B C 1
ATOM 1948 O O . SER B 1 126 ? 40.020 7.041 119.998 1.00 50.99 125 SER B O 1
ATOM 1951 N N . CYS B 1 127 ? 41.494 7.356 118.326 1.00 50.22 126 CYS B N 1
ATOM 1952 C CA . CYS B 1 127 ? 42.277 8.420 118.910 1.00 52.57 126 CYS B CA 1
ATOM 1953 C C . CYS B 1 127 ? 42.723 9.323 117.789 1.00 56.77 126 CYS B C 1
ATOM 1954 O O . CYS B 1 127 ? 43.138 8.831 116.751 1.00 57.26 126 CYS B O 1
ATOM 1957 N N . ALA B 1 128 ? 42.590 10.634 117.963 1.00 53.17 127 ALA B N 1
ATOM 1958 C CA . ALA B 1 128 ? 42.945 11.601 116.938 1.00 51.89 127 ALA B CA 1
ATOM 1959 C C . ALA B 1 128 ? 43.537 12.880 117.544 1.00 55.77 127 ALA B C 1
ATOM 1960 O O . ALA B 1 128 ? 43.185 13.296 118.658 1.00 55.55 127 ALA B O 1
ATOM 1962 N N . ASP B 1 129 ? 44.430 13.518 116.780 1.00 51.63 128 ASP B N 1
ATOM 1963 C CA . ASP B 1 129 ? 45.040 14.759 117.202 1.00 51.17 128 ASP B CA 1
ATOM 1964 C C . ASP B 1 129 ? 44.147 15.961 116.831 1.00 53.03 128 ASP B C 1
ATOM 1965 O O . ASP B 1 129 ? 44.492 16.693 115.901 1.00 53.87 128 ASP B O 1
ATOM 1970 N N . LEU B 1 130 ? 43.019 16.173 117.545 1.00 46.39 129 LEU B N 1
ATOM 1971 C CA . LEU B 1 130 ? 42.188 17.347 117.273 1.00 46.10 129 LEU B CA 1
ATOM 1972 C C . LEU B 1 130 ? 42.861 18.591 117.742 1.00 50.00 129 LEU B C 1
ATOM 1973 O O . LEU B 1 130 ? 42.691 19.620 117.105 1.00 52.25 129 LEU B O 1
ATOM 1978 N N . TYR B 1 131 ? 43.586 18.543 118.872 1.00 45.12 130 TYR B N 1
ATOM 1979 C CA . TYR B 1 131 ? 44.297 19.730 119.341 1.00 46.92 130 TYR B CA 1
ATOM 1980 C C . TYR B 1 131 ? 45.184 20.295 118.187 1.00 52.80 130 TYR B C 1
ATOM 1981 O O . TYR B 1 131 ? 45.029 21.459 117.812 1.00 55.56 130 TYR B O 1
ATOM 1990 N N . GLY B 1 132 ? 46.003 19.434 117.595 1.00 47.13 131 GLY B N 1
ATOM 1991 C CA . GLY B 1 132 ? 46.868 19.754 116.473 1.00 47.01 131 GLY B CA 1
ATOM 1992 C C . GLY B 1 132 ? 46.166 20.166 115.197 1.00 50.45 131 GLY B C 1
ATOM 1993 O O . GLY B 1 132 ? 46.677 21.038 114.493 1.00 52.71 131 GLY B O 1
ATOM 1994 N N . ALA B 1 133 ? 45.005 19.540 114.884 1.00 44.47 132 ALA B N 1
ATOM 1995 C CA . ALA B 1 133 ? 44.192 19.834 113.689 1.00 42.53 132 ALA B CA 1
ATOM 1996 C C . ALA B 1 133 ? 43.552 21.213 113.790 1.00 46.22 132 ALA B C 1
ATOM 1997 O O . ALA B 1 133 ? 43.517 21.948 112.802 1.00 44.42 132 ALA B O 1
ATOM 1999 N N . LEU B 1 134 ? 43.051 21.569 114.978 1.00 44.85 133 LEU B N 1
ATOM 2000 C CA . LEU B 1 134 ? 42.434 22.877 115.188 1.00 45.41 133 LEU B CA 1
ATOM 2001 C C . LEU B 1 134 ? 43.518 23.951 115.194 1.00 48.52 133 LEU B C 1
ATOM 2002 O O . LEU B 1 134 ? 43.293 25.034 114.675 1.00 48.10 133 LEU B O 1
ATOM 2007 N N . ALA B 1 135 ? 44.721 23.604 115.684 1.00 44.16 134 ALA B N 1
ATOM 2008 C CA . ALA B 1 135 ? 45.885 24.468 115.680 1.00 44.36 134 ALA B CA 1
ATOM 2009 C C . ALA B 1 135 ? 46.257 24.829 114.254 1.00 51.83 134 ALA B C 1
ATOM 2010 O O . ALA B 1 135 ? 46.461 26.017 113.977 1.00 54.55 134 ALA B O 1
ATOM 2012 N N . GLN B 1 136 ? 46.251 23.816 113.331 1.00 47.30 135 GLN B N 1
ATOM 2013 C CA . GLN B 1 136 ? 46.453 23.971 111.880 1.00 46.21 135 GLN B CA 1
ATOM 2014 C C . GLN B 1 136 ? 45.431 24.932 111.264 1.00 51.48 135 GLN B C 1
ATOM 2015 O O . GLN B 1 136 ? 45.803 25.829 110.504 1.00 53.75 135 GLN B O 1
ATOM 2021 N N . ILE B 1 137 ? 44.154 24.736 111.603 1.00 47.71 136 ILE B N 1
ATOM 2022 C CA . ILE B 1 137 ? 43.017 25.529 111.127 1.00 48.01 136 ILE B CA 1
ATOM 2023 C C . ILE B 1 137 ? 43.184 26.989 111.564 1.00 53.82 136 ILE B C 1
ATOM 2024 O O . ILE B 1 137 ? 42.926 27.877 110.756 1.00 55.58 136 ILE B O 1
ATOM 2029 N N . ARG B 1 138 ? 43.650 27.223 112.797 1.00 51.20 137 ARG B N 1
ATOM 2030 C CA . ARG B 1 138 ? 43.779 28.540 113.436 1.00 53.02 137 ARG B CA 1
ATOM 2031 C C . ARG B 1 138 ? 45.058 29.331 113.033 1.00 59.83 137 ARG B C 1
ATOM 2032 O O . ARG B 1 138 ? 45.126 30.527 113.310 1.00 61.58 137 ARG B O 1
ATOM 2040 N N . ALA B 1 139 ? 46.043 28.696 112.393 1.00 57.40 138 ALA B N 1
ATOM 2041 C CA . ALA B 1 139 ? 47.316 29.317 112.029 1.00 60.82 138 ALA B CA 1
ATOM 2042 C C . ALA B 1 139 ? 47.157 30.415 110.959 1.00 91.76 138 ALA B C 1
ATOM 2043 O O . ALA B 1 139 ? 47.902 31.406 110.971 1.00 78.79 138 ALA B O 1
ATOM 2053 N N . ASP C 1 7 ? 78.077 1.128 69.064 1.00 102.99 6 ASP C N 1
ATOM 2054 C CA . ASP C 1 7 ? 76.610 1.299 69.128 1.00 98.57 6 ASP C CA 1
ATOM 2055 C C . ASP C 1 7 ? 76.153 2.626 69.826 1.00 93.22 6 ASP C C 1
ATOM 2056 O O . ASP C 1 7 ? 76.876 3.232 70.621 1.00 91.95 6 ASP C O 1
ATOM 2061 N N . THR C 1 8 ? 74.921 3.045 69.456 1.00 84.08 7 THR C N 1
ATOM 2062 C CA . THR C 1 8 ? 74.170 4.254 69.819 1.00 80.61 7 THR C CA 1
ATOM 2063 C C . THR C 1 8 ? 73.940 4.426 71.324 1.00 80.37 7 THR C C 1
ATOM 2064 O O . THR C 1 8 ? 73.950 3.454 72.074 1.00 81.93 7 THR C O 1
ATOM 2068 N N . SER C 1 9 ? 73.698 5.673 71.750 1.00 71.92 8 SER C N 1
ATOM 2069 C CA . SER C 1 9 ? 73.498 6.003 73.154 1.00 69.00 8 SER C CA 1
ATOM 2070 C C . SER C 1 9 ? 72.352 5.197 73.724 1.00 69.87 8 SER C C 1
ATOM 2071 O O . SER C 1 9 ? 72.520 4.578 74.775 1.00 71.24 8 SER C O 1
ATOM 2074 N N . LYS C 1 10 ? 71.222 5.122 72.984 1.00 62.14 9 LYS C N 1
ATOM 2075 C CA . LYS C 1 10 ? 70.017 4.390 73.374 1.00 58.88 9 LYS C CA 1
ATOM 2076 C C . LYS C 1 10 ? 70.337 2.918 73.584 1.00 62.64 9 LYS C C 1
ATOM 2077 O O . LYS C 1 10 ? 69.887 2.351 74.580 1.00 60.94 9 LYS C O 1
ATOM 2083 N N . ALA C 1 11 ? 71.172 2.328 72.694 1.00 60.49 10 ALA C N 1
ATOM 2084 C CA . ALA C 1 11 ? 71.619 0.932 72.767 1.00 62.27 10 ALA C CA 1
ATOM 2085 C C . ALA C 1 11 ? 72.480 0.680 74.026 1.00 67.92 10 ALA C C 1
ATOM 2086 O O . ALA C 1 11 ? 72.305 -0.350 74.690 1.00 67.38 10 ALA C O 1
ATOM 2088 N N . VAL C 1 12 ? 73.382 1.643 74.362 1.00 64.86 11 VAL C N 1
ATOM 2089 C CA . VAL C 1 12 ? 74.261 1.580 75.526 1.00 65.10 11 VAL C CA 1
ATOM 2090 C C . VAL C 1 12 ? 73.411 1.568 76.807 1.00 66.93 11 VAL C C 1
ATOM 2091 O O . VAL C 1 12 ? 73.659 0.722 77.675 1.00 68.36 11 VAL C O 1
ATOM 2095 N N . ILE C 1 13 ? 72.410 2.478 76.911 1.00 59.06 12 ILE C N 1
ATOM 2096 C CA . ILE C 1 13 ? 71.542 2.596 78.088 1.00 57.02 12 ILE C CA 1
ATOM 2097 C C . ILE C 1 13 ? 70.729 1.303 78.226 1.00 60.96 12 ILE C C 1
ATOM 2098 O O . ILE C 1 13 ? 70.639 0.780 79.331 1.00 60.86 12 ILE C O 1
ATOM 2103 N N . GLN C 1 14 ? 70.250 0.740 77.090 1.00 57.84 13 GLN C N 1
ATOM 2104 C CA . GLN C 1 14 ? 69.506 -0.518 77.027 1.00 56.89 13 GLN C CA 1
ATOM 2105 C C . GLN C 1 14 ? 70.357 -1.708 77.498 1.00 62.13 13 GLN C C 1
ATOM 2106 O O . GLN C 1 14 ? 69.825 -2.620 78.121 1.00 62.74 13 GLN C O 1
ATOM 2112 N N . ARG C 1 15 ? 71.666 -1.682 77.221 1.00 60.21 14 ARG C N 1
ATOM 2113 C CA . ARG C 1 15 ? 72.617 -2.716 77.629 1.00 62.36 14 ARG C CA 1
ATOM 2114 C C . ARG C 1 15 ? 72.896 -2.568 79.133 1.00 66.22 14 ARG C C 1
ATOM 2115 O O . ARG C 1 15 ? 72.939 -3.581 79.843 1.00 69.02 14 ARG C O 1
ATOM 2123 N N . PHE C 1 16 ? 73.023 -1.311 79.621 1.00 59.04 15 PHE C N 1
ATOM 2124 C CA . PHE C 1 16 ? 73.255 -1.013 81.037 1.00 57.40 15 PHE C CA 1
ATOM 2125 C C . PHE C 1 16 ? 72.090 -1.505 81.884 1.00 62.24 15 PHE C C 1
ATOM 2126 O O . PHE C 1 16 ? 72.313 -2.100 82.935 1.00 63.81 15 PHE C O 1
ATOM 2134 N N . ASN C 1 17 ? 70.853 -1.245 81.446 1.00 57.90 16 ASN C N 1
ATOM 2135 C CA . ASN C 1 17 ? 69.665 -1.640 82.195 1.00 57.68 16 ASN C CA 1
ATOM 2136 C C . ASN C 1 17 ? 69.536 -3.163 82.277 1.00 67.82 16 ASN C C 1
ATOM 2137 O O . ASN C 1 17 ? 69.101 -3.678 83.311 1.00 69.59 16 ASN C O 1
ATOM 2142 N N . ARG C 1 18 ? 69.959 -3.880 81.216 1.00 66.27 17 ARG C N 1
ATOM 2143 C CA . ARG C 1 18 ? 69.877 -5.333 81.148 1.00 68.09 17 ARG C CA 1
ATOM 2144 C C . ARG C 1 18 ? 70.990 -5.994 81.965 1.00 75.17 17 ARG C C 1
ATOM 2145 O O . ARG C 1 18 ? 70.711 -6.803 82.845 1.00 75.87 17 ARG C O 1
ATOM 2153 N N . GLU C 1 19 ? 72.244 -5.664 81.658 1.00 72.99 18 GLU C N 1
ATOM 2154 C CA . GLU C 1 19 ? 73.391 -6.318 82.265 1.00 74.96 18 GLU C CA 1
ATOM 2155 C C . GLU C 1 19 ? 73.655 -5.808 83.691 1.00 76.46 18 GLU C C 1
ATOM 2156 O O . GLU C 1 19 ? 73.935 -6.637 84.547 1.00 78.15 18 GLU C O 1
ATOM 2162 N N . VAL C 1 20 ? 73.546 -4.498 83.967 1.00 69.78 19 VAL C N 1
ATOM 2163 C CA . VAL C 1 20 ? 73.855 -3.992 85.316 1.00 70.29 19 VAL C CA 1
ATOM 2164 C C . VAL C 1 20 ? 72.618 -4.069 86.230 1.00 75.88 19 VAL C C 1
ATOM 2165 O O . VAL C 1 20 ? 72.695 -4.741 87.261 1.00 77.27 19 VAL C O 1
ATOM 2169 N N . ILE C 1 21 ? 71.514 -3.363 85.897 1.00 70.64 20 ILE C N 1
ATOM 2170 C CA . ILE C 1 21 ? 70.350 -3.297 86.786 1.00 68.90 20 ILE C CA 1
ATOM 2171 C C . ILE C 1 21 ? 69.646 -4.670 86.886 1.00 73.17 20 ILE C C 1
ATOM 2172 O O . ILE C 1 21 ? 69.438 -5.126 88.009 1.00 74.39 20 ILE C O 1
ATOM 2177 N N . GLU C 1 22 ? 69.317 -5.337 85.758 1.00 68.61 21 GLU C N 1
ATOM 2178 C CA . GLU C 1 22 ? 68.616 -6.626 85.823 1.00 68.41 21 GLU C CA 1
ATOM 2179 C C . GLU C 1 22 ? 69.505 -7.770 86.329 1.00 76.45 21 GLU C C 1
ATOM 2180 O O . GLU C 1 22 ? 69.100 -8.494 87.255 1.00 79.69 21 GLU C O 1
ATOM 2186 N N . ASN C 1 23 ? 70.695 -7.940 85.727 1.00 72.17 22 ASN C N 1
ATOM 2187 C CA . ASN C 1 23 ? 71.567 -9.075 85.995 1.00 75.20 22 ASN C CA 1
ATOM 2188 C C . ASN C 1 23 ? 72.602 -8.846 87.120 1.00 82.46 22 ASN C C 1
ATOM 2189 O O . ASN C 1 23 ? 73.086 -9.842 87.685 1.00 85.98 22 ASN C O 1
ATOM 2194 N N . GLY C 1 24 ? 72.918 -7.589 87.444 1.00 77.30 23 GLY C N 1
ATOM 2195 C CA . GLY C 1 24 ? 73.873 -7.274 88.506 1.00 79.40 23 GLY C CA 1
ATOM 2196 C C . GLY C 1 24 ? 75.331 -7.538 88.179 1.00 88.32 23 GLY C C 1
ATOM 2197 O O . GLY C 1 24 ? 76.149 -7.672 89.098 1.00 92.32 23 GLY C O 1
ATOM 2198 N N . ASP C 1 25 ? 75.668 -7.603 86.869 1.00 84.46 24 ASP C N 1
ATOM 2199 C CA . ASP C 1 25 ? 77.020 -7.822 86.334 1.00 87.35 24 ASP C CA 1
ATOM 2200 C C . ASP C 1 25 ? 77.835 -6.521 86.492 1.00 90.96 24 ASP C C 1
ATOM 2201 O O . ASP C 1 25 ? 77.598 -5.524 85.790 1.00 88.10 24 ASP C O 1
ATOM 2214 N N . ALA C 1 27 ? 81.006 -6.371 86.082 1.00 92.96 26 ALA C N 1
ATOM 2215 C CA . ALA C 1 27 ? 82.035 -6.422 85.044 1.00 94.31 26 ALA C CA 1
ATOM 2216 C C . ALA C 1 27 ? 81.549 -5.596 83.868 1.00 93.69 26 ALA C C 1
ATOM 2217 O O . ALA C 1 27 ? 82.334 -4.880 83.235 1.00 94.51 26 ALA C O 1
ATOM 2219 N N . ALA C 1 28 ? 80.215 -5.648 83.638 1.00 84.82 27 ALA C N 1
ATOM 2220 C CA . ALA C 1 28 ? 79.519 -4.878 82.627 1.00 80.55 27 ALA C CA 1
ATOM 2221 C C . ALA C 1 28 ? 79.512 -3.427 83.040 1.00 83.50 27 ALA C C 1
ATOM 2222 O O . ALA C 1 28 ? 79.727 -2.567 82.185 1.00 81.84 27 ALA C O 1
ATOM 2224 N N . PHE C 1 29 ? 79.351 -3.154 84.368 1.00 80.81 28 PHE C N 1
ATOM 2225 C CA . PHE C 1 29 ? 79.382 -1.805 84.943 1.00 78.86 28 PHE C CA 1
ATOM 2226 C C . PHE C 1 29 ? 80.680 -1.112 84.571 1.00 85.29 28 PHE C C 1
ATOM 2227 O O . PHE C 1 29 ? 80.654 -0.032 83.987 1.00 83.37 28 PHE C O 1
ATOM 2235 N N . ALA C 1 30 ? 81.809 -1.757 84.890 1.00 87.10 29 ALA C N 1
ATOM 2236 C CA . ALA C 1 30 ? 83.180 -1.317 84.621 1.00 90.33 29 ALA C CA 1
ATOM 2237 C C . ALA C 1 30 ? 83.390 -0.944 83.134 1.00 96.29 29 ALA C C 1
ATOM 2238 O O . ALA C 1 30 ? 84.107 0.018 82.828 1.00 96.94 29 ALA C O 1
ATOM 2240 N N . GLU C 1 31 ? 82.729 -1.689 82.228 1.00 92.65 30 GLU C N 1
ATOM 2241 C CA . GLU C 1 31 ? 82.810 -1.546 80.777 1.00 92.05 30 GLU C CA 1
ATOM 2242 C C . GLU C 1 31 ? 81.875 -0.428 80.225 1.00 91.63 30 GLU C C 1
ATOM 2243 O O . GLU C 1 31 ? 82.189 0.175 79.193 1.00 91.23 30 GLU C O 1
ATOM 2249 N N . LEU C 1 32 ? 80.749 -0.158 80.910 1.00 84.67 31 LEU C N 1
ATOM 2250 C CA . LEU C 1 32 ? 79.726 0.799 80.477 1.00 80.40 31 LEU C CA 1
ATOM 2251 C C . LEU C 1 32 ? 79.725 2.141 81.252 1.00 83.74 31 LEU C C 1
ATOM 2252 O O . LEU C 1 32 ? 79.000 3.051 80.844 1.00 80.88 31 LEU C O 1
ATOM 2257 N N . VAL C 1 33 ? 80.487 2.271 82.363 1.00 81.93 32 VAL C N 1
ATOM 2258 C CA . VAL C 1 33 ? 80.511 3.525 83.132 1.00 80.15 32 VAL C CA 1
ATOM 2259 C C . VAL C 1 33 ? 81.930 4.103 83.043 1.00 88.02 32 VAL C C 1
ATOM 2260 O O . VAL C 1 33 ? 82.904 3.376 83.263 1.00 91.82 32 VAL C O 1
ATOM 2264 N N . ALA C 1 34 ? 82.039 5.397 82.659 1.00 83.87 33 ALA C N 1
ATOM 2265 C CA . ALA C 1 34 ? 83.317 6.114 82.498 1.00 85.92 33 ALA C CA 1
ATOM 2266 C C . ALA C 1 34 ? 83.949 6.423 83.871 1.00 89.84 33 ALA C C 1
ATOM 2267 O O . ALA C 1 34 ? 83.207 6.582 84.835 1.00 88.88 33 ALA C O 1
ATOM 2269 N N . PRO C 1 35 ? 85.295 6.517 84.003 1.00 87.38 34 PRO C N 1
ATOM 2270 C CA . PRO C 1 35 ? 85.886 6.782 85.329 1.00 88.63 34 PRO C CA 1
ATOM 2271 C C . PRO C 1 35 ? 85.646 8.209 85.844 1.00 89.37 34 PRO C C 1
ATOM 2272 O O . PRO C 1 35 ? 85.771 8.459 87.045 1.00 88.27 34 PRO C O 1
ATOM 2276 N N . ASP C 1 36 ? 85.317 9.137 84.929 1.00 84.91 35 ASP C N 1
ATOM 2277 C CA . ASP C 1 36 ? 85.043 10.547 85.207 1.00 84.00 35 ASP C CA 1
ATOM 2278 C C . ASP C 1 36 ? 83.522 10.776 85.315 1.00 84.36 35 ASP C C 1
ATOM 2279 O O . ASP C 1 36 ? 83.061 11.930 85.319 1.00 82.79 35 ASP C O 1
ATOM 2284 N N . PHE C 1 37 ? 82.752 9.655 85.416 1.00 78.48 36 PHE C N 1
ATOM 2285 C CA . PHE C 1 37 ? 81.292 9.644 85.527 1.00 74.36 36 PHE C CA 1
ATOM 2286 C C . PHE C 1 37 ? 80.814 10.465 86.733 1.00 78.36 36 PHE C C 1
ATOM 2287 O O . PHE C 1 37 ? 81.448 10.455 87.796 1.00 80.21 36 PHE C O 1
ATOM 2295 N N . VAL C 1 38 ? 79.678 11.161 86.548 1.00 72.27 37 VAL C N 1
ATOM 2296 C CA . VAL C 1 38 ? 79.023 11.977 87.566 1.00 71.44 37 VAL C CA 1
ATOM 2297 C C . VAL C 1 38 ? 77.573 11.589 87.676 1.00 75.22 37 VAL C C 1
ATOM 2298 O O . VAL C 1 38 ? 76.853 11.646 86.672 1.00 74.20 37 VAL C O 1
ATOM 2302 N N . ASN C 1 39 ? 77.130 11.248 88.899 1.00 71.11 38 ASN C N 1
ATOM 2303 C CA . ASN C 1 39 ? 75.732 11.002 89.203 1.00 68.37 38 ASN C CA 1
ATOM 2304 C C . ASN C 1 39 ? 75.226 12.281 89.883 1.00 72.82 38 ASN C C 1
ATOM 2305 O O . ASN C 1 39 ? 75.521 12.537 91.059 1.00 76.34 38 ASN C O 1
ATOM 2310 N N . HIS C 1 40 ? 74.543 13.133 89.110 1.00 65.16 39 HIS C N 1
ATOM 2311 C CA . HIS C 1 40 ? 74.013 14.411 89.578 1.00 63.29 39 HIS C CA 1
ATOM 2312 C C . HIS C 1 40 ? 72.856 14.222 90.576 1.00 64.30 39 HIS C C 1
ATOM 2313 O O . HIS C 1 40 ? 72.515 15.148 91.298 1.00 62.70 39 HIS C O 1
ATOM 2320 N N . SER C 1 41 ? 72.278 13.018 90.614 1.00 61.96 40 SER C N 1
ATOM 2321 C CA . SER C 1 41 ? 71.173 12.640 91.485 1.00 62.54 40 SER C CA 1
ATOM 2322 C C . SER C 1 41 ? 71.670 11.888 92.720 1.00 71.39 40 SER C C 1
ATOM 2323 O O . SER C 1 41 ? 70.863 11.319 93.455 1.00 71.69 40 SER C O 1
ATOM 2326 N N . ALA C 1 42 ? 72.984 11.870 92.949 1.00 72.18 41 ALA C N 1
ATOM 2327 C CA . ALA C 1 42 ? 73.536 11.161 94.096 1.00 75.54 41 ALA C CA 1
ATOM 2328 C C . ALA C 1 42 ? 73.131 11.863 95.403 1.00 84.67 41 ALA C C 1
ATOM 2329 O O . ALA C 1 42 ? 73.177 13.107 95.461 1.00 86.09 41 ALA C O 1
ATOM 2331 N N . PRO C 1 43 ? 72.698 11.083 96.440 1.00 83.10 42 PRO C N 1
ATOM 2332 C CA . PRO C 1 43 ? 72.301 11.690 97.728 1.00 84.72 42 PRO C CA 1
ATOM 2333 C C . PRO C 1 43 ? 73.439 12.508 98.378 1.00 95.12 42 PRO C C 1
ATOM 2334 O O . PRO C 1 43 ? 74.613 12.352 97.989 1.00 95.60 42 PRO C O 1
ATOM 2338 N N . PRO C 1 44 ? 73.119 13.389 99.370 1.00 95.09 43 PRO C N 1
ATOM 2339 C CA . PRO C 1 44 ? 74.163 14.258 99.955 1.00 97.17 43 PRO C CA 1
ATOM 2340 C C . PRO C 1 44 ? 75.387 13.527 100.545 1.00 101.60 43 PRO C C 1
ATOM 2341 O O . PRO C 1 44 ? 76.499 14.066 100.467 1.00 102.71 43 PRO C O 1
ATOM 2345 N N . GLY C 1 45 ? 75.191 12.344 101.120 1.00 97.50 44 GLY C N 1
ATOM 2346 C CA . GLY C 1 45 ? 76.293 11.613 101.742 1.00 100.59 44 GLY C CA 1
ATOM 2347 C C . GLY C 1 45 ? 77.082 10.691 100.834 1.00 103.93 44 GLY C C 1
ATOM 2348 O O . GLY C 1 45 ? 78.159 10.222 101.218 1.00 105.26 44 GLY C O 1
ATOM 2349 N N . VAL C 1 46 ? 76.543 10.421 99.621 1.00 97.78 45 VAL C N 1
ATOM 2350 C CA . VAL C 1 46 ? 77.108 9.478 98.650 1.00 96.80 45 VAL C CA 1
ATOM 2351 C C . VAL C 1 46 ? 78.004 10.194 97.626 1.00 98.82 45 VAL C C 1
ATOM 2352 O O . VAL C 1 46 ? 77.765 11.352 97.256 1.00 96.25 45 VAL C O 1
ATOM 2356 N N . SER C 1 47 ? 79.042 9.458 97.177 1.00 96.71 46 SER C N 1
ATOM 2357 C CA . SER C 1 47 ? 79.992 9.856 96.150 1.00 96.39 46 SER C CA 1
ATOM 2358 C C . SER C 1 47 ? 79.267 9.984 94.793 1.00 97.18 46 SER C C 1
ATOM 2359 O O . SER C 1 47 ? 78.560 9.048 94.374 1.00 95.50 46 SER C O 1
ATOM 2362 N N . PRO C 1 48 ? 79.416 11.133 94.093 1.00 92.08 47 PRO C N 1
ATOM 2363 C CA . PRO C 1 48 ? 78.765 11.263 92.774 1.00 89.12 47 PRO C CA 1
ATOM 2364 C C . PRO C 1 48 ? 79.544 10.501 91.684 1.00 92.61 47 PRO C C 1
ATOM 2365 O O . PRO C 1 48 ? 79.073 10.388 90.551 1.00 88.94 47 PRO C O 1
ATOM 2369 N N . GLY C 1 49 ? 80.711 9.966 92.062 1.00 92.47 48 GLY C N 1
ATOM 2370 C CA . GLY C 1 49 ? 81.598 9.193 91.204 1.00 93.35 48 GLY C CA 1
ATOM 2371 C C . GLY C 1 4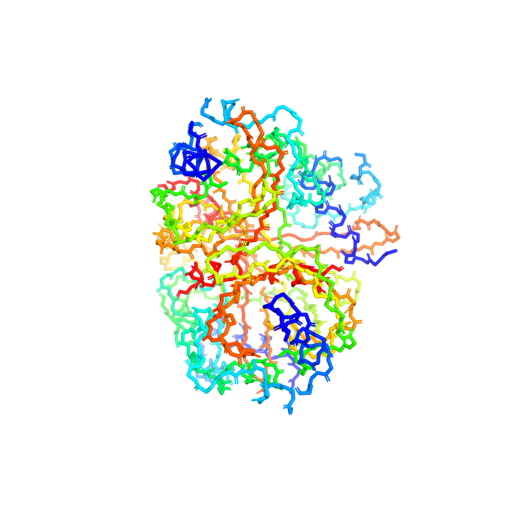9 ? 81.075 7.819 90.821 1.00 95.31 48 GLY C C 1
ATOM 2372 O O . GLY C 1 49 ? 80.028 7.385 91.309 1.00 93.39 48 GLY C O 1
ATOM 2373 N N . PRO C 1 50 ? 81.807 7.103 89.941 1.00 92.55 49 PRO C N 1
ATOM 2374 C CA . PRO C 1 50 ? 81.360 5.761 89.514 1.00 91.16 49 PRO C CA 1
ATOM 2375 C C . PRO C 1 50 ? 81.319 4.750 90.655 1.00 94.47 49 PRO C C 1
ATOM 2376 O O . PRO C 1 50 ? 80.501 3.833 90.635 1.00 91.28 49 PRO C O 1
ATOM 2380 N N . ASP C 1 51 ? 82.206 4.927 91.643 1.00 95.50 50 ASP C N 1
ATOM 2381 C CA . ASP C 1 51 ? 82.316 4.067 92.816 1.00 98.95 50 ASP C CA 1
ATOM 2382 C C . ASP C 1 51 ? 81.048 4.167 93.666 1.00 99.24 50 ASP C C 1
ATOM 2383 O O . ASP C 1 51 ? 80.511 3.131 94.075 1.00 98.95 50 ASP C O 1
ATOM 2388 N N . GLY C 1 52 ? 80.562 5.398 93.861 1.00 91.88 51 GLY C N 1
ATOM 2389 C CA . GLY C 1 52 ? 79.338 5.678 94.602 1.00 88.53 51 GLY C CA 1
ATOM 2390 C C . GLY C 1 52 ? 78.109 5.093 93.941 1.00 86.12 51 GLY C C 1
ATOM 2391 O O . GLY C 1 52 ? 77.259 4.499 94.619 1.00 83.75 51 GLY C O 1
ATOM 2392 N N . PHE C 1 53 ? 78.052 5.234 92.588 1.00 80.08 52 PHE C N 1
ATOM 2393 C CA . PHE C 1 53 ? 76.986 4.750 91.704 1.00 75.92 52 PHE C CA 1
ATOM 2394 C C . PHE C 1 53 ? 76.943 3.217 91.733 1.00 78.86 52 PHE C C 1
ATOM 2395 O O . PHE C 1 53 ? 75.854 2.651 91.856 1.00 76.94 52 PHE C O 1
ATOM 2403 N N . ALA C 1 54 ? 78.118 2.553 91.689 1.00 76.91 53 ALA C N 1
ATOM 2404 C CA . ALA C 1 54 ? 78.191 1.093 91.760 1.00 79.16 53 ALA C CA 1
ATOM 2405 C C . ALA C 1 54 ? 77.669 0.598 93.110 1.00 85.56 53 ALA C C 1
ATOM 2406 O O . ALA C 1 54 ? 76.944 -0.400 93.172 1.00 84.64 53 ALA C O 1
ATOM 2408 N N . GLY C 1 55 ? 77.994 1.358 94.159 1.00 84.21 54 GLY C N 1
ATOM 2409 C CA . GLY C 1 55 ? 77.599 1.098 95.536 1.00 85.57 54 GLY C CA 1
ATOM 2410 C C . GLY C 1 55 ? 76.102 1.094 95.733 1.00 86.66 54 GLY C C 1
ATOM 2411 O O . GLY C 1 55 ? 75.602 0.397 96.616 1.00 87.96 54 GLY C O 1
ATOM 2412 N N . PHE C 1 56 ? 75.379 1.872 94.910 1.00 79.51 55 PHE C N 1
ATOM 2413 C CA . PHE C 1 56 ? 73.919 1.914 94.938 1.00 76.28 55 PHE C CA 1
ATOM 2414 C C . PHE C 1 56 ? 73.360 0.569 94.520 1.00 80.52 55 PHE C C 1
ATOM 2415 O O . PHE C 1 56 ? 72.414 0.089 95.142 1.00 79.72 55 PHE C O 1
ATOM 2423 N N . PHE C 1 57 ? 73.949 -0.038 93.473 1.00 77.64 56 PHE C N 1
ATOM 2424 C CA . PHE C 1 57 ? 73.485 -1.317 92.953 1.00 77.79 56 PHE C CA 1
ATOM 2425 C C . PHE C 1 57 ? 73.897 -2.485 93.868 1.00 84.28 56 PHE C C 1
ATOM 2426 O O . PHE C 1 57 ? 73.026 -3.222 94.342 1.00 83.15 56 PHE C O 1
ATOM 2434 N N . THR C 1 58 ? 75.211 -2.634 94.131 1.00 83.69 57 THR C N 1
ATOM 2435 C CA . THR C 1 58 ? 75.761 -3.722 94.945 1.00 87.31 57 THR C CA 1
ATOM 2436 C C . THR C 1 58 ? 75.304 -3.653 96.401 1.00 92.73 57 THR C C 1
ATOM 2437 O O . THR C 1 58 ? 75.054 -4.699 96.998 1.00 95.47 57 THR C O 1
ATOM 2441 N N . GLY C 1 59 ? 75.243 -2.445 96.959 1.00 87.53 58 GLY C N 1
ATOM 2442 C CA . GLY C 1 59 ? 74.904 -2.232 98.356 1.00 88.94 58 GLY C CA 1
ATOM 2443 C C . GLY C 1 59 ? 73.455 -1.976 98.706 1.00 91.61 58 GLY C C 1
ATOM 2444 O O . GLY C 1 59 ? 73.075 -2.257 99.849 1.00 93.78 58 GLY C O 1
ATOM 2453 N N . LEU C 1 61 ? 70.367 -1.689 95.878 1.00 75.17 60 LEU C N 1
ATOM 2454 C CA . LEU C 1 61 ? 69.334 -2.174 94.958 1.00 72.35 60 LEU C CA 1
ATOM 2455 C C . LEU C 1 61 ? 69.236 -3.712 94.897 1.00 79.51 60 LEU C C 1
ATOM 2456 O O . LEU C 1 61 ? 68.151 -4.238 95.158 1.00 78.49 60 LEU C O 1
ATOM 2461 N N . HIS C 1 62 ? 70.326 -4.417 94.503 1.00 79.24 61 HIS C N 1
ATOM 2462 C CA . HIS C 1 62 ? 70.319 -5.872 94.352 1.00 81.88 61 HIS C CA 1
ATOM 2463 C C . HIS C 1 62 ? 70.130 -6.570 95.707 1.00 90.14 61 HIS C C 1
ATOM 2464 O O . HIS C 1 62 ? 69.361 -7.534 95.709 1.00 92.22 61 HIS C O 1
ATOM 2471 N N . PRO C 1 63 ? 70.641 -6.091 96.875 1.00 87.26 62 PRO C N 1
ATOM 2472 C CA . PRO C 1 63 ? 70.308 -6.779 98.135 1.00 89.84 62 PRO C CA 1
ATOM 2473 C C . PRO C 1 63 ? 68.809 -6.693 98.488 1.00 91.11 62 PRO C C 1
ATOM 2474 O O . PRO C 1 63 ? 68.281 -7.640 99.087 1.00 93.63 62 PRO C O 1
ATOM 2478 N N . ALA C 1 64 ? 68.125 -5.580 98.089 1.00 81.78 63 ALA C N 1
ATOM 2479 C CA . ALA C 1 64 ? 66.698 -5.314 98.344 1.00 78.26 63 ALA C CA 1
ATOM 2480 C C . ALA C 1 64 ? 65.741 -5.997 97.339 1.00 79.48 63 ALA C C 1
ATOM 2481 O O . ALA C 1 64 ? 64.605 -6.333 97.702 1.00 79.59 63 ALA C O 1
ATOM 2483 N N . LEU C 1 65 ? 66.167 -6.141 96.076 1.00 73.52 64 LEU C N 1
ATOM 2484 C CA . LEU C 1 65 ? 65.264 -6.607 95.037 1.00 71.87 64 LEU C CA 1
ATOM 2485 C C . LEU C 1 65 ? 65.783 -7.815 94.233 1.00 80.52 64 LEU C C 1
ATOM 2486 O O . LEU C 1 65 ? 66.926 -7.840 93.754 1.00 81.44 64 LEU C O 1
ATOM 2491 N N . SER C 1 66 ? 64.892 -8.804 94.053 1.00 79.75 65 SER C N 1
ATOM 2492 C CA . SER C 1 66 ? 65.168 -10.017 93.277 1.00 82.65 65 SER C CA 1
ATOM 2493 C C . SER C 1 66 ? 64.353 -10.045 91.994 1.00 87.35 65 SER C C 1
ATOM 2494 O O . SER C 1 66 ? 63.338 -9.344 91.904 1.00 85.10 65 SER C O 1
ATOM 2497 N N . ASP C 1 67 ? 64.801 -10.867 91.005 1.00 85.76 66 ASP C N 1
ATOM 2498 C CA . ASP C 1 67 ? 64.163 -11.110 89.701 1.00 84.17 66 ASP C CA 1
ATOM 2499 C C . ASP C 1 67 ? 63.797 -9.758 89.057 1.00 80.59 66 ASP C C 1
ATOM 2500 O O . ASP C 1 67 ? 62.643 -9.500 88.685 1.00 76.98 66 ASP C O 1
ATOM 2505 N N . ILE C 1 68 ? 64.810 -8.880 88.960 1.00 74.96 67 ILE C N 1
ATOM 2506 C CA . ILE C 1 68 ? 64.614 -7.545 88.421 1.00 70.55 67 ILE C CA 1
ATOM 2507 C C . ILE C 1 68 ? 64.369 -7.637 86.928 1.00 74.03 67 ILE C C 1
ATOM 2508 O O . ILE C 1 68 ? 65.058 -8.349 86.190 1.00 75.25 67 ILE C O 1
ATOM 2513 N N . ARG C 1 69 ? 63.358 -6.910 86.508 1.00 68.10 68 ARG C N 1
ATOM 2514 C CA . ARG C 1 69 ? 63.017 -6.776 85.124 1.00 65.92 68 ARG C CA 1
ATOM 2515 C C . ARG C 1 69 ? 62.740 -5.307 84.898 1.00 65.98 68 ARG C C 1
ATOM 2516 O O . ARG C 1 69 ? 61.871 -4.749 85.568 1.00 65.54 68 ARG C O 1
ATOM 2524 N N . VAL C 1 70 ? 63.549 -4.656 84.039 1.00 60.50 69 VAL C N 1
ATOM 2525 C CA . VAL C 1 70 ? 63.430 -3.230 83.682 1.00 57.70 69 VAL C CA 1
ATOM 2526 C C . VAL C 1 70 ? 62.707 -3.107 82.337 1.00 60.18 69 VAL C C 1
ATOM 2527 O O . VAL C 1 70 ? 63.265 -3.467 81.297 1.00 62.97 69 VAL C O 1
ATOM 2531 N N . HIS C 1 71 ? 61.470 -2.618 82.370 1.00 54.17 70 HIS C N 1
ATOM 2532 C CA . HIS C 1 71 ? 60.598 -2.380 81.226 1.00 53.64 70 HIS C CA 1
ATOM 2533 C C . HIS C 1 71 ? 60.829 -0.980 80.721 1.00 56.34 70 HIS C C 1
ATOM 2534 O O . HIS C 1 71 ? 60.437 -0.050 81.397 1.00 54.11 70 HIS C O 1
ATOM 2541 N N . ILE C 1 72 ? 61.519 -0.822 79.573 1.00 54.44 71 ILE C N 1
ATOM 2542 C CA . ILE C 1 72 ? 61.842 0.467 78.946 1.00 52.52 71 ILE C CA 1
ATOM 2543 C C . ILE C 1 72 ? 60.685 0.829 78.005 1.00 56.32 71 ILE C C 1
ATOM 2544 O O . ILE C 1 72 ? 60.383 0.120 77.023 1.00 56.51 71 ILE C O 1
ATOM 2549 N N . HIS C 1 73 ? 60.010 1.921 78.364 1.00 51.82 72 HIS C N 1
ATOM 2550 C CA . HIS C 1 73 ? 58.825 2.386 77.660 1.00 51.92 72 HIS C CA 1
ATOM 2551 C C . HIS C 1 73 ? 59.167 3.268 76.465 1.00 56.09 72 HIS C C 1
ATOM 2552 O O . HIS C 1 73 ? 58.723 2.982 75.355 1.00 59.44 72 HIS C O 1
ATOM 2559 N N . GLU C 1 74 ? 59.927 4.323 76.700 1.00 48.94 73 GLU C N 1
ATOM 2560 C CA . GLU C 1 74 ? 60.320 5.358 75.751 1.00 48.73 73 GLU C CA 1
ATOM 2561 C C . GLU C 1 74 ? 61.721 5.850 76.028 1.00 51.15 73 GLU C C 1
ATOM 2562 O O . GLU C 1 74 ? 62.189 5.820 77.170 1.00 51.40 73 GLU C O 1
ATOM 2568 N N . GLN C 1 75 ? 62.358 6.377 74.998 1.00 45.07 74 GLN C N 1
ATOM 2569 C CA . GLN C 1 75 ? 63.650 6.999 75.085 1.00 44.49 74 GLN C CA 1
ATOM 2570 C C . GLN C 1 75 ? 63.575 8.255 74.195 1.00 54.68 74 GLN C C 1
ATOM 2571 O O . GLN C 1 75 ? 63.219 8.162 73.010 1.00 56.54 74 GLN C O 1
ATOM 2577 N N . ILE C 1 76 ? 63.755 9.449 74.815 1.00 52.47 75 ILE C N 1
ATOM 2578 C CA . ILE C 1 76 ? 63.725 10.756 74.132 1.00 53.00 75 ILE C CA 1
ATOM 2579 C C . ILE C 1 76 ? 65.159 11.287 74.159 1.00 54.64 75 ILE C C 1
ATOM 2580 O O . ILE C 1 76 ? 65.703 11.459 75.246 1.00 54.29 75 ILE C O 1
ATOM 2585 N N . GLU C 1 77 ? 65.782 11.485 72.977 1.00 50.83 76 GLU C N 1
ATOM 2586 C CA . GLU C 1 77 ? 67.174 11.946 72.876 1.00 50.66 76 GLU C CA 1
ATOM 2587 C C . GLU C 1 77 ? 67.271 13.300 72.169 1.00 57.05 76 GLU C C 1
ATOM 2588 O O . GLU C 1 77 ? 66.596 13.530 71.175 1.00 57.14 76 GLU C O 1
ATOM 2594 N N . GLU C 1 78 ? 68.133 14.186 72.695 1.00 55.79 77 GLU C N 1
ATOM 2595 C CA . GLU C 1 78 ? 68.450 15.493 72.127 1.00 57.95 77 GLU C CA 1
ATOM 2596 C C . GLU C 1 78 ? 69.750 15.991 72.738 1.00 66.59 77 GLU C C 1
ATOM 2597 O O . GLU C 1 78 ? 69.930 15.895 73.950 1.00 66.02 77 GLU C O 1
ATOM 2603 N N . ASN C 1 79 ? 70.664 16.501 71.890 1.00 67.14 78 ASN C N 1
ATOM 2604 C CA . ASN C 1 79 ? 71.939 17.134 72.282 1.00 68.26 78 ASN C CA 1
ATOM 2605 C C . ASN C 1 79 ? 72.769 16.259 73.252 1.00 70.99 78 ASN C C 1
ATOM 2606 O O . ASN C 1 79 ? 73.254 16.735 74.292 1.00 70.99 78 ASN C O 1
ATOM 2611 N N . GLY C 1 80 ? 72.919 14.992 72.880 1.00 65.61 79 GLY C N 1
ATOM 2612 C CA . GLY C 1 80 ? 73.723 14.027 73.618 1.00 64.21 79 GLY C CA 1
ATOM 2613 C C . GLY C 1 80 ? 73.133 13.488 74.895 1.00 63.79 79 GLY C C 1
ATOM 2614 O O . GLY C 1 80 ? 73.785 12.681 75.559 1.00 64.36 79 GLY C O 1
ATOM 2615 N N . LYS C 1 81 ? 71.900 13.902 75.239 1.00 56.51 80 LYS C N 1
ATOM 2616 C CA . LYS C 1 81 ? 71.204 13.426 76.438 1.00 53.72 80 LYS C CA 1
ATOM 2617 C C . LYS C 1 81 ? 70.086 12.492 76.030 1.00 55.51 80 LYS C C 1
ATOM 2618 O O . LYS C 1 81 ? 69.357 12.801 75.079 1.00 54.40 80 LYS C O 1
ATOM 2624 N N . VAL C 1 82 ? 69.948 11.352 76.743 1.00 52.27 81 VAL C N 1
ATOM 2625 C CA . VAL C 1 82 ? 68.891 10.359 76.492 1.00 52.16 81 VAL C CA 1
ATOM 2626 C C . VAL C 1 82 ? 68.028 10.198 77.742 1.00 59.95 81 VAL C C 1
ATOM 2627 O O . VAL C 1 82 ? 68.502 9.723 78.785 1.00 62.11 81 VAL C O 1
ATOM 2631 N N . VAL C 1 83 ? 66.737 10.526 77.605 1.00 55.88 82 VAL C N 1
ATOM 2632 C CA . VAL C 1 83 ? 65.767 10.336 78.678 1.00 53.65 82 VAL C CA 1
ATOM 2633 C C . VAL C 1 83 ? 65.119 8.964 78.507 1.00 56.93 82 VAL C C 1
ATOM 2634 O O . VAL C 1 83 ? 64.546 8.686 77.450 1.00 56.24 82 VAL C O 1
ATOM 2638 N N . THR C 1 84 ? 65.221 8.109 79.531 1.00 52.57 83 THR C N 1
ATOM 2639 C CA . THR C 1 84 ? 64.585 6.794 79.513 1.00 51.14 83 THR C CA 1
ATOM 2640 C C . THR C 1 84 ? 63.453 6.800 80.517 1.00 53.48 83 THR C C 1
ATOM 2641 O O . THR C 1 84 ? 63.677 7.129 81.677 1.00 52.25 83 THR C O 1
ATOM 2645 N N . ARG C 1 85 ? 62.230 6.483 80.053 1.00 50.34 84 ARG C N 1
ATOM 2646 C CA . ARG C 1 85 ? 61.034 6.314 80.869 1.00 48.71 84 ARG C CA 1
ATOM 2647 C C . ARG C 1 85 ? 60.829 4.815 80.991 1.00 51.60 84 ARG C C 1
ATOM 2648 O O . ARG C 1 85 ? 60.713 4.125 79.980 1.00 51.45 84 ARG C O 1
ATOM 2656 N N . LYS C 1 86 ? 60.907 4.293 82.218 1.00 47.89 85 LYS C N 1
ATOM 2657 C CA . LYS C 1 86 ? 60.836 2.858 82.461 1.00 47.07 85 LYS C CA 1
ATOM 2658 C C . LYS C 1 86 ? 60.042 2.513 83.716 1.00 53.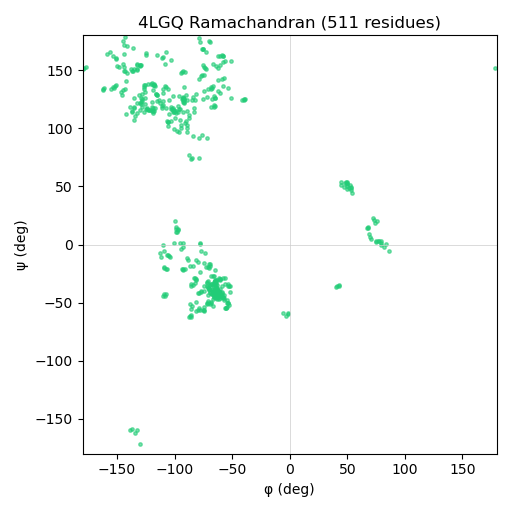13 85 LYS C C 1
ATOM 2659 O O . LYS C 1 86 ? 59.675 3.382 84.495 1.00 52.86 85 LYS C O 1
ATOM 2665 N N . THR C 1 87 ? 59.773 1.223 83.895 1.00 53.43 86 THR C N 1
ATOM 2666 C CA . THR C 1 87 ? 59.153 0.604 85.077 1.00 53.61 86 THR C CA 1
ATOM 2667 C C . THR C 1 87 ? 60.064 -0.519 85.487 1.00 58.75 86 THR C C 1
ATOM 2668 O O . THR C 1 87 ? 60.272 -1.439 84.693 1.00 58.18 86 THR C O 1
ATOM 2672 N N . ILE C 1 88 ? 60.617 -0.455 86.704 1.00 57.14 87 ILE C N 1
ATOM 2673 C CA . ILE C 1 88 ? 61.442 -1.547 87.229 1.00 58.34 87 ILE C CA 1
ATOM 2674 C C . ILE C 1 88 ? 60.514 -2.484 88.021 1.00 63.23 87 ILE C C 1
ATOM 2675 O O . ILE C 1 88 ? 59.939 -2.059 89.030 1.00 63.33 87 ILE C O 1
ATOM 2680 N N . GLU C 1 89 ? 60.322 -3.724 87.539 1.00 60.34 88 GLU C N 1
ATOM 2681 C CA . GLU C 1 89 ? 59.498 -4.708 88.238 1.00 61.68 88 GLU C CA 1
ATOM 2682 C C . GLU C 1 89 ? 60.431 -5.670 88.975 1.00 67.27 88 GLU C C 1
ATOM 2683 O O . GLU C 1 89 ? 61.356 -6.207 88.355 1.00 69.42 88 GLU C O 1
ATOM 2689 N N . ALA C 1 90 ? 60.211 -5.875 90.291 1.00 62.12 89 ALA C N 1
ATOM 2690 C CA . ALA C 1 90 ? 61.075 -6.739 91.097 1.00 63.76 89 ALA C CA 1
ATOM 2691 C C . ALA C 1 90 ? 60.353 -7.348 92.320 1.00 69.52 89 ALA C C 1
ATOM 2692 O O . ALA C 1 90 ? 59.304 -6.862 92.739 1.00 68.54 89 ALA C O 1
ATOM 2694 N N . THR C 1 91 ? 60.932 -8.417 92.890 1.00 68.62 90 THR C N 1
ATOM 2695 C CA . THR C 1 91 ? 60.408 -9.008 94.117 1.00 70.85 90 THR C CA 1
ATOM 2696 C C . THR C 1 91 ? 61.140 -8.343 95.285 1.00 75.36 90 THR C C 1
ATOM 2697 O O . THR C 1 91 ? 62.358 -8.155 95.234 1.00 74.68 90 THR C O 1
ATOM 2701 N N . HIS C 1 92 ? 60.384 -7.967 96.320 1.00 72.97 91 HIS C N 1
ATOM 2702 C CA . HIS C 1 92 ? 60.898 -7.312 97.518 1.00 73.43 91 HIS C CA 1
ATOM 2703 C C . HIS C 1 92 ? 61.409 -8.377 98.461 1.00 83.83 91 HIS C C 1
ATOM 2704 O O . HIS C 1 92 ? 60.636 -8.940 99.241 1.00 86.19 91 HIS C O 1
ATOM 2711 N N . THR C 1 93 ? 62.718 -8.680 98.373 1.00 82.97 92 THR C N 1
ATOM 2712 C CA . THR C 1 93 ? 63.315 -9.779 99.139 1.00 87.48 92 THR C CA 1
ATOM 2713 C C . THR C 1 93 ? 64.312 -9.330 100.216 1.00 96.28 92 THR C C 1
ATOM 2714 O O . THR C 1 93 ? 64.755 -10.163 101.018 1.00 100.21 92 THR C O 1
ATOM 2718 N N . GLY C 1 94 ? 64.643 -8.047 100.237 1.00 91.92 93 GLY C N 1
ATOM 2719 C CA . GLY C 1 94 ? 65.549 -7.474 101.227 1.00 94.03 93 GLY C CA 1
ATOM 2720 C C . GLY C 1 94 ? 65.008 -6.160 101.743 1.00 97.06 93 GLY C C 1
ATOM 2721 O O . GLY C 1 94 ? 64.046 -5.637 101.178 1.00 94.19 93 GLY C O 1
ATOM 2722 N N . ALA C 1 95 ? 65.605 -5.610 102.813 1.00 95.82 94 ALA C N 1
ATOM 2723 C CA . ALA C 1 95 ? 65.153 -4.332 103.368 1.00 94.19 94 ALA C CA 1
ATOM 2724 C C . ALA C 1 95 ? 65.283 -3.225 102.304 1.00 95.43 94 ALA C C 1
ATOM 2725 O O . ALA C 1 95 ? 66.315 -3.126 101.625 1.00 95.25 94 ALA C O 1
ATOM 2727 N N . PHE C 1 96 ? 64.190 -2.451 102.113 1.00 89.19 95 PHE C N 1
ATOM 2728 C CA . PHE C 1 96 ? 64.063 -1.389 101.114 1.00 84.52 95 PHE C CA 1
ATOM 2729 C C . PHE C 1 96 ? 63.441 -0.143 101.738 1.00 87.43 95 PHE C C 1
ATOM 2730 O O . PHE C 1 96 ? 62.262 -0.149 102.123 1.00 87.00 95 PHE C O 1
ATOM 2738 N N . PHE C 1 97 ? 64.265 0.915 101.870 1.00 82.45 96 PHE C N 1
ATOM 2739 C CA . PHE C 1 97 ? 63.904 2.233 102.399 1.00 80.43 96 PHE C CA 1
ATOM 2740 C C . PHE C 1 97 ? 63.034 2.119 103.690 1.00 87.22 96 PHE C C 1
ATOM 2741 O O . PHE C 1 97 ? 61.983 2.766 103.818 1.00 86.59 96 PHE C O 1
ATOM 2749 N N . GLY C 1 98 ? 63.530 1.319 104.635 1.00 86.41 97 GLY C N 1
ATOM 2750 C CA . GLY C 1 98 ? 62.913 1.107 105.939 1.00 88.62 97 GLY C CA 1
ATOM 2751 C C . GLY C 1 98 ? 61.856 0.031 105.993 1.00 92.51 97 GLY C C 1
ATOM 2752 O O . GLY C 1 98 ? 61.368 -0.305 107.077 1.00 95.01 97 GLY C O 1
ATOM 2753 N N . GLN C 1 99 ? 61.505 -0.528 104.837 1.00 86.77 98 GLN C N 1
ATOM 2754 C CA . GLN C 1 99 ? 60.489 -1.559 104.769 1.00 87.09 98 GLN C CA 1
ATOM 2755 C C . GLN C 1 99 ? 61.128 -2.937 104.708 1.00 93.43 98 GLN C C 1
ATOM 2756 O O . GLN C 1 99 ? 61.795 -3.236 103.721 1.00 92.68 98 GLN C O 1
ATOM 2762 N N . PRO C 1 100 ? 60.946 -3.801 105.741 1.00 93.01 99 PRO C N 1
ATOM 2763 C CA . PRO C 1 100 ? 61.539 -5.154 105.679 1.00 95.71 99 PRO C CA 1
ATOM 2764 C C . PRO C 1 100 ? 60.937 -5.989 104.542 1.00 99.59 99 PRO C C 1
ATOM 2765 O O . PRO C 1 100 ? 59.797 -5.729 104.133 1.00 98.42 99 PRO C O 1
ATOM 2769 N N . ALA C 1 101 ? 61.708 -6.974 104.030 1.00 96.06 100 ALA C N 1
ATOM 2770 C CA . ALA C 1 101 ? 61.327 -7.865 102.929 1.00 94.38 100 ALA C CA 1
ATOM 2771 C C . ALA C 1 101 ? 59.872 -8.332 103.045 1.00 96.65 100 ALA C C 1
ATOM 2772 O O . ALA C 1 101 ? 59.487 -8.856 104.096 1.00 99.12 100 ALA C O 1
ATOM 2774 N N . SER C 1 102 ? 59.059 -8.089 101.985 1.00 88.72 101 SER C N 1
ATOM 2775 C CA . SER C 1 102 ? 57.623 -8.420 101.955 1.00 88.31 101 SER C CA 1
ATOM 2776 C C . SER C 1 102 ? 57.307 -9.622 101.056 1.00 91.51 101 SER C C 1
ATOM 2777 O O . SER C 1 102 ? 56.243 -10.230 101.209 1.00 92.47 101 SER C O 1
ATOM 2780 N N . GLY C 1 103 ? 58.207 -9.925 100.116 1.00 86.03 102 GLY C N 1
ATOM 2781 C CA . GLY C 1 103 ? 58.042 -11.013 99.158 1.00 85.42 102 GLY C CA 1
ATOM 2782 C C . GLY C 1 103 ? 57.119 -10.635 98.021 1.00 85.92 102 GLY C C 1
ATOM 2783 O O . GLY C 1 103 ? 56.862 -11.450 97.133 1.00 85.68 102 GLY C O 1
ATOM 2784 N N . LYS C 1 104 ? 56.621 -9.385 98.045 1.00 80.45 103 LYS C N 1
ATOM 2785 C CA . LYS C 1 104 ? 55.726 -8.796 97.052 1.00 77.49 103 LYS C CA 1
ATOM 2786 C C . LYS C 1 104 ? 56.459 -8.441 95.762 1.00 80.11 103 LYS C C 1
ATOM 2787 O O . LYS C 1 104 ? 57.615 -8.012 95.792 1.00 80.26 103 LYS C O 1
ATOM 2793 N N . ARG C 1 105 ? 55.760 -8.586 94.632 1.00 74.78 104 ARG C N 1
ATOM 2794 C CA . ARG C 1 105 ? 56.248 -8.216 93.310 1.00 72.50 104 ARG C CA 1
ATOM 2795 C C . ARG C 1 105 ? 55.848 -6.735 93.067 1.00 76.51 104 ARG C C 1
ATOM 2796 O O . ARG C 1 105 ? 54.669 -6.444 92.848 1.00 78.26 104 ARG C O 1
ATOM 2804 N N . ILE C 1 106 ? 56.785 -5.792 93.194 1.00 69.26 105 ILE C N 1
ATOM 2805 C CA . ILE C 1 106 ? 56.390 -4.393 93.077 1.00 65.80 105 ILE C CA 1
ATOM 2806 C C . ILE C 1 106 ? 56.871 -3.796 91.764 1.00 67.07 105 ILE C C 1
ATOM 2807 O O . ILE C 1 106 ? 57.697 -4.405 91.070 1.00 67.33 105 ILE C O 1
ATOM 2812 N N . ALA C 1 107 ? 56.310 -2.609 91.403 1.00 60.14 106 ALA C N 1
ATOM 2813 C CA . ALA C 1 107 ? 56.667 -1.914 90.162 1.00 57.52 106 ALA C CA 1
ATOM 2814 C C . ALA C 1 107 ? 57.111 -0.509 90.478 1.00 58.18 106 ALA C C 1
ATOM 2815 O O . ALA C 1 107 ? 56.342 0.250 91.048 1.00 58.27 106 ALA C O 1
ATOM 2817 N N . ILE C 1 108 ? 58.365 -0.178 90.185 1.00 53.31 107 ILE C N 1
ATOM 2818 C CA . ILE C 1 108 ? 58.902 1.152 90.479 1.00 51.94 107 ILE C CA 1
ATOM 2819 C C . ILE C 1 108 ? 58.947 1.948 89.190 1.00 58.94 107 ILE C C 1
ATOM 2820 O O . ILE C 1 108 ? 59.661 1.583 88.263 1.00 61.44 107 ILE C O 1
ATOM 2825 N N . HIS C 1 109 ? 58.193 3.029 89.119 1.00 55.48 108 HIS C N 1
ATOM 2826 C CA . HIS C 1 109 ? 58.206 3.846 87.918 1.00 53.98 108 HIS C CA 1
ATOM 2827 C C . HIS C 1 109 ? 59.377 4.811 88.021 1.00 54.33 108 HIS C C 1
ATOM 2828 O O . HIS C 1 109 ? 59.497 5.533 89.011 1.00 56.14 108 HIS C O 1
ATOM 2835 N N . ALA C 1 110 ? 60.267 4.798 87.029 1.00 47.31 109 ALA C N 1
ATOM 2836 C CA . ALA C 1 110 ? 61.435 5.682 87.048 1.00 45.49 109 ALA C CA 1
ATOM 2837 C C . ALA C 1 110 ? 61.650 6.400 85.710 1.00 49.97 109 ALA C C 1
ATOM 2838 O O . ALA C 1 110 ? 61.043 6.052 84.676 1.00 49.88 109 ALA C O 1
ATOM 2848 N N . ASP C 1 112 ? 65.303 8.388 83.906 1.00 53.66 111 ASP C N 1
ATOM 2849 C CA . ASP C 1 112 ? 66.700 8.786 84.031 1.00 53.74 111 ASP C CA 1
ATOM 2850 C C . ASP C 1 112 ? 67.130 9.509 82.759 1.00 55.30 111 ASP C C 1
ATOM 2851 O O . ASP C 1 112 ? 66.554 9.309 81.687 1.00 55.65 111 ASP C O 1
ATOM 2856 N N . ILE C 1 113 ? 68.082 10.415 82.917 1.00 50.86 112 ILE C N 1
ATOM 2857 C CA . ILE C 1 113 ? 68.701 11.203 81.850 1.00 51.25 112 ILE C CA 1
ATOM 2858 C C . ILE C 1 113 ? 70.185 10.828 81.872 1.00 58.93 112 ILE C C 1
ATOM 2859 O O . ILE C 1 113 ? 70.873 11.085 82.865 1.00 60.86 112 ILE C O 1
ATOM 2864 N N . VAL C 1 114 ? 70.654 10.158 80.815 1.00 56.38 113 VAL C N 1
ATOM 2865 C CA . VAL C 1 114 ? 72.037 9.698 80.705 1.00 57.13 113 VAL C CA 1
ATOM 2866 C C . VAL C 1 114 ? 72.742 10.384 79.521 1.00 61.59 113 VAL C C 1
ATOM 2867 O O . VAL C 1 114 ? 72.170 10.486 78.421 1.00 61.86 113 VAL C O 1
ATOM 2871 N N . VAL C 1 115 ? 73.998 10.830 79.767 1.00 57.79 114 VAL C N 1
ATOM 2872 C CA . VAL C 1 115 ? 74.913 11.382 78.767 1.00 58.69 114 VAL C CA 1
ATOM 2873 C C . VAL C 1 115 ? 75.930 10.283 78.458 1.00 64.62 114 VAL C C 1
ATOM 2874 O O . VAL C 1 115 ? 76.762 9.976 79.305 1.00 64.57 114 VAL C O 1
ATOM 2878 N N . VAL C 1 116 ? 75.823 9.647 77.285 1.00 63.17 115 VAL C N 1
ATOM 2879 C CA . VAL C 1 116 ? 76.759 8.602 76.858 1.00 64.40 115 VAL C CA 1
ATOM 2880 C C . VAL C 1 116 ? 77.885 9.275 76.017 1.00 70.49 115 VAL C C 1
ATOM 2881 O O . VAL C 1 116 ? 77.609 10.028 75.075 1.00 67.22 115 VAL C O 1
ATOM 2885 N N . ARG C 1 117 ? 79.149 9.031 76.417 1.00 71.89 116 ARG C N 1
ATOM 2886 C CA . ARG C 1 117 ? 80.357 9.496 75.739 1.00 75.07 116 ARG C CA 1
ATOM 2887 C C . ARG C 1 117 ? 81.277 8.327 75.540 1.00 84.90 116 ARG C C 1
ATOM 2888 O O . ARG C 1 117 ? 81.631 7.659 76.521 1.00 85.79 116 ARG C O 1
ATOM 2896 N N . ASP C 1 118 ? 81.653 8.064 74.264 1.00 84.65 117 ASP C N 1
ATOM 2897 C CA . ASP C 1 118 ? 82.553 6.988 73.843 1.00 87.49 117 ASP C CA 1
ATOM 2898 C C . ASP C 1 118 ? 82.069 5.627 74.399 1.00 90.26 117 ASP C C 1
ATOM 2899 O O . ASP C 1 118 ? 82.843 4.864 74.992 1.00 91.92 117 ASP C O 1
ATOM 2904 N N . GLY C 1 119 ? 80.778 5.362 74.200 1.00 83.75 118 GLY C N 1
ATOM 2905 C CA . GLY C 1 119 ? 80.120 4.123 74.611 1.00 82.40 118 GLY C CA 1
ATOM 2906 C C . GLY C 1 119 ? 79.987 3.866 76.102 1.00 83.99 118 GLY C C 1
ATOM 2907 O O . GLY C 1 119 ? 79.665 2.741 76.498 1.00 84.58 118 GLY C O 1
ATOM 2908 N N . LYS C 1 120 ? 80.207 4.903 76.940 1.00 77.46 119 LYS C N 1
ATOM 2909 C CA . LYS C 1 120 ? 80.125 4.783 78.392 1.00 75.29 119 LYS C CA 1
ATOM 2910 C C . LYS C 1 120 ? 79.250 5.878 78.991 1.00 75.79 119 LYS C C 1
ATOM 2911 O O . LYS C 1 120 ? 79.112 6.948 78.399 1.00 74.44 119 LYS C O 1
ATOM 2917 N N . TYR C 1 121 ? 78.658 5.594 80.173 1.00 71.10 120 TYR C N 1
ATOM 2918 C CA . TYR C 1 121 ? 77.879 6.522 81.000 1.00 68.89 120 TYR C CA 1
ATOM 2919 C C . TYR C 1 121 ? 78.813 7.619 81.504 1.00 74.15 120 TYR C C 1
ATOM 2920 O O . TYR C 1 121 ? 79.825 7.306 82.157 1.00 76.14 120 TYR C O 1
ATOM 2929 N N . ALA C 1 122 ? 78.519 8.888 81.163 1.00 68.46 121 ALA C N 1
ATOM 2930 C CA . ALA C 1 122 ? 79.366 10.031 81.544 1.00 68.20 121 ALA C CA 1
ATOM 2931 C C . ALA C 1 122 ? 78.682 10.905 82.593 1.00 69.88 121 ALA C C 1
ATOM 2932 O O . ALA C 1 122 ? 79.336 11.326 83.549 1.00 71.53 121 ALA C O 1
ATOM 2934 N N . GLU C 1 123 ? 77.377 11.193 82.403 1.00 62.83 122 GLU C N 1
ATOM 2935 C CA . GLU C 1 123 ? 76.549 11.975 83.324 1.00 60.90 122 GLU C CA 1
ATOM 2936 C C . GLU C 1 123 ? 75.208 11.285 83.498 1.00 63.04 122 GLU C C 1
ATOM 2937 O O . GLU C 1 123 ? 74.755 10.590 82.586 1.00 60.94 122 GLU C O 1
ATOM 2943 N N . HIS C 1 124 ? 74.576 11.455 84.675 1.00 60.91 123 HIS C N 1
ATOM 2944 C CA . HIS C 1 124 ? 73.319 10.781 85.005 1.00 58.94 123 HIS C CA 1
ATOM 2945 C C . HIS C 1 124 ? 72.500 11.567 86.007 1.00 60.12 123 HIS C C 1
ATOM 2946 O O . HIS C 1 124 ? 73.026 12.084 86.987 1.00 60.47 123 HIS C O 1
ATOM 2953 N N . TRP C 1 125 ? 71.203 11.666 85.709 1.00 54.66 124 TRP C N 1
ATOM 2954 C CA . TRP C 1 125 ? 70.112 12.164 86.529 1.00 54.28 124 TRP C CA 1
ATOM 2955 C C . TRP C 1 125 ? 69.065 11.092 86.638 1.00 58.35 124 TRP C C 1
ATOM 2956 O O . TRP C 1 125 ? 68.771 10.434 85.637 1.00 55.30 124 TRP C O 1
ATOM 2967 N N . SER C 1 126 ? 68.501 10.899 87.838 1.00 57.80 125 SER C N 1
ATOM 2968 C CA . SER C 1 126 ? 67.469 9.901 88.070 1.00 57.34 125 SER C CA 1
ATOM 2969 C C . SER C 1 126 ? 66.299 10.483 88.851 1.00 61.57 125 SER C C 1
ATOM 2970 O O . SER C 1 126 ? 66.429 11.473 89.563 1.00 62.18 125 SER C O 1
ATOM 2973 N N . CYS C 1 127 ? 65.145 9.873 88.658 1.00 58.31 126 CYS C N 1
ATOM 2974 C CA . CYS C 1 127 ? 63.901 10.112 89.348 1.00 58.65 126 CYS C CA 1
ATOM 2975 C C . CYS C 1 127 ? 63.181 8.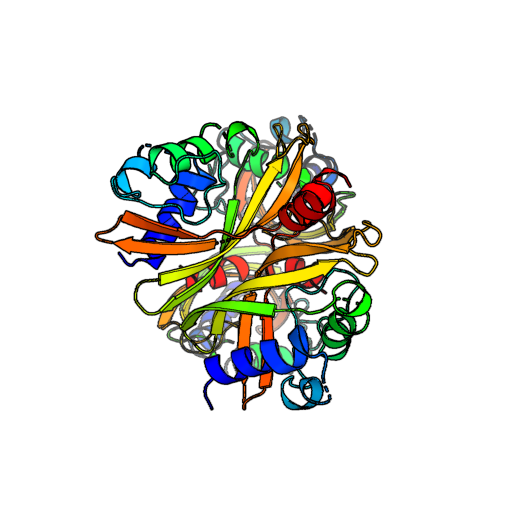799 89.439 1.00 62.45 126 CYS C C 1
ATOM 2976 O O . CYS C 1 127 ? 63.137 8.061 88.448 1.00 62.74 126 CYS C O 1
ATOM 2979 N N . ALA C 1 128 ? 62.694 8.447 90.634 1.00 59.07 127 ALA C N 1
ATOM 2980 C CA . ALA C 1 128 ? 61.932 7.207 90.841 1.00 57.99 127 ALA C CA 1
ATOM 2981 C C . ALA C 1 128 ? 60.801 7.432 91.842 1.00 61.70 127 ALA C C 1
ATOM 2982 O O . ALA C 1 128 ? 60.979 8.155 92.838 1.00 61.46 127 ALA C O 1
ATOM 2984 N N . ASP C 1 129 ? 59.639 6.823 91.567 1.00 57.34 128 ASP C N 1
ATOM 2985 C CA . ASP C 1 129 ? 58.480 6.899 92.446 1.00 57.66 128 ASP C CA 1
ATOM 2986 C C . ASP C 1 129 ? 58.629 5.926 93.655 1.00 60.89 128 ASP C C 1
ATOM 2987 O O . ASP C 1 129 ? 57.974 4.876 93.694 1.00 60.33 128 ASP C O 1
ATOM 2992 N N . LEU C 1 130 ? 59.498 6.280 94.632 1.00 57.55 129 LEU C N 1
ATOM 2993 C CA . LEU C 1 130 ? 59.682 5.471 95.842 1.00 59.11 129 LEU C CA 1
ATOM 2994 C C . LEU C 1 130 ? 58.456 5.513 96.681 1.00 61.69 129 LEU C C 1
ATOM 2995 O O . LEU C 1 130 ? 58.105 4.500 97.280 1.00 61.86 129 LEU C O 1
ATOM 3000 N N . TYR C 1 131 ? 57.810 6.707 96.755 1.00 57.64 130 TYR C N 1
ATOM 3001 C CA . TYR C 1 131 ? 56.578 6.906 97.520 1.00 57.76 130 TYR C CA 1
ATOM 3002 C C . TYR C 1 131 ? 55.531 5.830 97.065 1.00 61.91 130 TYR C C 1
ATOM 3003 O O . TYR C 1 131 ? 55.031 5.084 97.907 1.00 63.60 130 TYR C O 1
ATOM 3012 N N . GLY C 1 132 ? 55.327 5.699 95.751 1.00 56.06 131 GLY C N 1
ATOM 3013 C CA . GLY C 1 132 ? 54.423 4.731 95.141 1.00 56.47 131 GLY C CA 1
ATOM 3014 C C . GLY C 1 132 ? 54.810 3.290 95.389 1.00 62.76 131 GLY C C 1
ATOM 3015 O O . GLY C 1 132 ? 53.940 2.442 95.623 1.00 64.00 131 GLY C O 1
ATOM 3016 N N . ALA C 1 133 ? 56.126 3.011 95.349 1.00 58.53 132 ALA C N 1
ATOM 3017 C CA . ALA C 1 133 ? 56.703 1.689 95.593 1.00 57.90 132 ALA C CA 1
ATOM 3018 C C . ALA C 1 133 ? 56.481 1.250 97.059 1.00 63.70 132 ALA C C 1
ATOM 3019 O O . ALA C 1 133 ? 56.073 0.114 97.294 1.00 64.78 132 ALA C O 1
ATOM 3021 N N . LEU C 1 134 ? 56.721 2.143 98.035 1.00 61.00 133 LEU C N 1
ATOM 3022 C CA . LEU C 1 134 ? 56.529 1.800 99.451 1.00 64.42 133 LEU C CA 1
ATOM 3023 C C . LEU C 1 134 ? 55.035 1.605 99.741 1.00 71.15 133 LEU C C 1
ATOM 3024 O O . LEU C 1 134 ? 54.664 0.714 100.518 1.00 72.10 133 LEU C O 1
ATOM 3029 N N . ALA C 1 135 ? 54.179 2.389 99.044 1.00 67.08 134 ALA C N 1
ATOM 3030 C CA . ALA C 1 135 ? 52.723 2.287 99.116 1.00 67.02 134 ALA C CA 1
ATOM 3031 C C . ALA C 1 135 ? 52.284 0.872 98.708 1.00 70.05 134 ALA C C 1
ATOM 3032 O O . ALA C 1 135 ? 51.480 0.256 99.412 1.00 71.47 134 ALA C O 1
ATOM 3034 N N . GLN C 1 136 ? 52.893 0.334 97.623 1.00 64.20 135 GLN C N 1
ATOM 3035 C CA . GLN C 1 136 ? 52.674 -1.036 97.122 1.00 63.81 135 GLN C CA 1
ATOM 3036 C C . GLN C 1 136 ? 53.089 -2.083 98.136 1.00 69.86 135 GLN C C 1
ATOM 3037 O O . GLN C 1 136 ? 52.402 -3.102 98.271 1.00 71.27 135 GLN C O 1
ATOM 3043 N N . ILE C 1 137 ? 54.248 -1.850 98.813 1.00 66.19 136 ILE C N 1
ATOM 3044 C CA . ILE C 1 137 ? 54.803 -2.755 99.830 1.00 68.04 136 ILE C CA 1
ATOM 3045 C C . ILE C 1 137 ? 53.797 -2.812 101.026 1.00 73.89 136 ILE C C 1
ATOM 3046 O O . ILE C 1 137 ? 53.575 -3.900 101.549 1.00 76.59 136 ILE C O 1
ATOM 3051 N N . ARG C 1 138 ? 53.125 -1.678 101.368 1.00 69.49 137 ARG C N 1
ATOM 3052 C CA . ARG C 1 138 ? 52.151 -1.562 102.478 1.00 71.51 137 ARG C CA 1
ATOM 3053 C C . ARG C 1 138 ? 50.734 -2.144 102.176 1.00 77.80 137 ARG C C 1
ATOM 3054 O O . ARG C 1 138 ? 50.024 -2.459 103.131 1.00 82.62 137 ARG C O 1
ATOM 3062 N N . ALA C 1 139 ? 50.305 -2.251 100.914 1.00 71.32 138 ALA C N 1
ATOM 3063 C CA . ALA C 1 139 ? 48.964 -2.747 100.552 1.00 81.88 138 ALA C CA 1
ATOM 3064 C C . ALA C 1 139 ? 48.716 -4.223 100.974 1.00 116.08 138 ALA C C 1
ATOM 3065 O O . ALA C 1 139 ? 47.683 -4.565 101.570 1.00 85.38 138 ALA C O 1
ATOM 3075 N N . ASP D 1 7 ? 54.692 29.861 69.116 1.00 103.41 6 ASP D N 1
ATOM 3076 C CA . ASP D 1 7 ? 55.734 29.382 70.033 1.00 99.19 6 ASP D CA 1
ATOM 3077 C C . ASP D 1 7 ? 55.766 27.824 70.187 1.00 93.58 6 ASP D C 1
ATOM 3078 O O . ASP D 1 7 ? 54.773 27.105 70.033 1.00 92.53 6 ASP D O 1
ATOM 3083 N N . THR D 1 8 ? 57.014 27.364 70.426 1.00 83.40 7 THR D N 1
ATOM 3084 C CA . THR D 1 8 ? 57.566 26.023 70.617 1.00 79.19 7 THR D CA 1
ATOM 3085 C C . THR D 1 8 ? 56.831 25.213 71.652 1.00 77.40 7 THR D C 1
ATOM 3086 O O . THR D 1 8 ? 56.278 25.776 72.587 1.00 76.02 7 THR D O 1
ATOM 3090 N N . SER D 1 9 ? 56.953 23.880 71.568 1.00 70.73 8 SER D N 1
ATOM 3091 C CA . SER D 1 9 ? 56.453 22.966 72.575 1.00 66.88 8 SER D CA 1
ATOM 3092 C C . SER D 1 9 ? 57.101 23.315 73.937 1.00 66.31 8 SER D C 1
ATOM 3093 O O . SER D 1 9 ? 56.392 23.467 74.941 1.00 65.00 8 SER D O 1
ATOM 3096 N N . LYS D 1 10 ? 58.439 23.536 73.937 1.00 58.58 9 LYS D N 1
ATOM 3097 C CA . LYS D 1 10 ? 59.212 23.913 75.124 1.00 54.10 9 LYS D CA 1
ATOM 3098 C C . LYS D 1 10 ? 58.714 25.249 75.676 1.00 58.93 9 LYS D C 1
ATOM 3099 O O . LYS D 1 10 ? 58.567 25.380 76.885 1.00 58.01 9 LYS D O 1
ATOM 3105 N N . ALA D 1 11 ? 58.393 26.220 74.801 1.00 57.25 10 ALA D N 1
ATOM 3106 C CA . ALA D 1 11 ? 57.860 27.513 75.245 1.00 56.92 10 ALA D CA 1
ATOM 3107 C C . ALA D 1 11 ? 56.488 27.345 75.919 1.00 59.29 10 ALA D C 1
ATOM 3108 O O . ALA D 1 11 ? 56.223 28.013 76.911 1.00 59.45 10 ALA D O 1
ATOM 3110 N N . VAL D 1 12 ? 55.642 26.440 75.404 1.00 54.29 11 VAL D N 1
ATOM 3111 C CA . VAL D 1 12 ? 54.304 26.165 75.932 1.00 53.02 11 VAL D CA 1
ATOM 3112 C C . VAL D 1 12 ? 54.460 25.555 77.341 1.00 55.26 11 VAL D C 1
ATOM 3113 O O . VAL D 1 12 ? 53.776 26.000 78.265 1.00 56.44 11 VAL D O 1
ATOM 3117 N N . ILE D 1 13 ? 55.384 24.596 77.510 1.00 48.98 12 ILE D N 1
ATOM 3118 C CA . ILE D 1 13 ? 55.644 23.951 78.800 1.00 47.23 12 ILE D CA 1
ATOM 3119 C C . ILE D 1 13 ? 56.210 25.026 79.801 1.00 51.87 12 ILE D C 1
ATOM 3120 O O . ILE D 1 13 ? 55.729 25.117 80.934 1.00 51.69 12 ILE D O 1
ATOM 3125 N N . GLN D 1 14 ? 57.122 25.907 79.343 1.00 48.22 13 GLN D N 1
ATOM 3126 C CA . GLN D 1 14 ? 57.653 27.021 80.141 1.00 46.85 13 GLN D CA 1
ATOM 3127 C C . GLN D 1 14 ? 56.520 27.870 80.684 1.00 52.23 13 GLN D C 1
ATOM 3128 O O . GLN D 1 14 ? 56.512 28.196 81.877 1.00 51.29 13 GLN D O 1
ATOM 3134 N N . ARG D 1 15 ? 55.564 28.224 79.788 1.00 51.33 14 ARG D N 1
ATOM 3135 C CA . ARG D 1 15 ? 54.396 29.066 80.057 1.00 52.13 14 ARG D CA 1
ATOM 3136 C C . ARG D 1 15 ? 53.464 28.368 81.055 1.00 54.15 14 ARG D C 1
ATOM 3137 O O . ARG D 1 15 ? 53.036 28.997 82.024 1.00 52.14 14 ARG D O 1
ATOM 3145 N N . PHE D 1 16 ? 53.230 27.048 80.867 1.00 51.04 15 PHE D N 1
ATOM 3146 C CA . PHE D 1 16 ? 52.429 26.235 81.789 1.00 48.02 15 PHE D CA 1
ATOM 3147 C C . PHE D 1 16 ? 53.059 26.226 83.179 1.00 50.66 15 PHE D C 1
ATOM 3148 O O . PHE D 1 16 ? 52.350 26.412 84.166 1.00 49.98 15 PHE D O 1
ATOM 3156 N N . ASN D 1 17 ? 54.377 26.023 83.262 1.00 47.30 16 ASN D N 1
ATOM 3157 C CA . ASN D 1 17 ? 55.050 25.974 84.567 1.00 46.45 16 ASN D CA 1
ATOM 3158 C C . ASN D 1 17 ? 55.007 27.335 85.295 1.00 51.15 16 ASN D C 1
ATOM 3159 O O . ASN D 1 17 ? 54.897 27.372 86.519 1.00 49.50 16 ASN D O 1
ATOM 3164 N N . ARG D 1 18 ? 55.025 28.435 84.541 1.00 51.50 17 ARG D N 1
ATOM 3165 C CA . ARG D 1 18 ? 55.013 29.787 85.102 1.00 52.44 17 ARG D CA 1
ATOM 3166 C C . ARG D 1 18 ? 53.602 30.216 85.515 1.00 55.69 17 ARG D C 1
ATOM 3167 O O . ARG D 1 18 ? 53.371 30.586 86.665 1.00 53.77 17 ARG D O 1
ATOM 3175 N N . GLU D 1 19 ? 52.670 30.171 84.572 1.00 52.76 18 GLU D N 1
ATOM 3176 C CA . GLU D 1 19 ? 51.328 30.667 84.782 1.00 53.11 18 GLU D CA 1
ATOM 3177 C C . GLU D 1 19 ? 50.477 29.681 85.571 1.00 56.53 18 GLU D C 1
ATOM 3178 O O . GLU D 1 19 ? 49.764 30.126 86.463 1.00 57.76 18 GLU D O 1
ATOM 3184 N N . VAL D 1 20 ? 50.559 28.366 85.303 1.00 52.35 19 VAL D N 1
ATOM 3185 C CA . VAL D 1 20 ? 49.720 27.409 86.041 1.00 51.10 19 VAL D CA 1
ATOM 3186 C C . VAL D 1 20 ? 50.394 27.004 87.358 1.00 53.64 19 VAL D C 1
ATOM 3187 O O . VAL D 1 20 ? 49.804 27.264 88.399 1.00 52.26 19 VAL D O 1
ATOM 3191 N N . ILE D 1 21 ? 51.583 26.359 87.328 1.00 49.63 20 ILE D N 1
ATOM 3192 C CA . ILE D 1 21 ? 52.208 25.861 88.557 1.00 48.07 20 ILE D CA 1
ATOM 3193 C C . ILE D 1 21 ? 52.642 27.030 89.499 1.00 56.58 20 ILE D C 1
ATOM 3194 O O . ILE D 1 21 ? 52.236 27.020 90.674 1.00 58.16 20 ILE D O 1
ATOM 3199 N N . GLU D 1 22 ? 53.421 28.015 89.021 1.00 51.92 21 GLU D N 1
ATOM 3200 C CA . GLU D 1 22 ? 53.873 29.067 89.935 1.00 50.62 21 GLU D CA 1
ATOM 3201 C C . GLU D 1 22 ? 52.743 30.010 90.374 1.00 55.04 21 GLU D C 1
ATOM 3202 O O . GLU D 1 22 ? 52.614 30.278 91.574 1.00 56.18 21 GLU D O 1
ATOM 3208 N N . ASN D 1 23 ? 51.947 30.519 89.412 1.00 50.79 22 ASN D N 1
ATOM 3209 C CA . ASN D 1 23 ? 50.935 31.553 89.648 1.00 50.78 22 ASN D CA 1
ATOM 3210 C C . ASN D 1 23 ? 49.507 31.029 89.933 1.00 53.30 22 ASN D C 1
ATOM 3211 O O . ASN D 1 23 ? 48.713 31.774 90.499 1.00 53.38 22 ASN D O 1
ATOM 3216 N N . GLY D 1 24 ? 49.190 29.800 89.539 1.00 49.90 23 GLY D N 1
ATOM 3217 C CA . GLY D 1 24 ? 47.889 29.180 89.798 1.00 48.83 23 GLY D CA 1
ATOM 3218 C C . GLY D 1 24 ? 46.736 29.689 88.964 1.00 53.67 23 GLY D C 1
ATOM 3219 O O . GLY D 1 24 ? 45.579 29.488 89.341 1.00 54.21 23 GLY D O 1
ATOM 3220 N N . ASP D 1 25 ? 47.041 30.356 87.825 1.00 51.26 24 ASP D N 1
ATOM 3221 C CA . ASP D 1 25 ? 46.078 30.901 86.853 1.00 52.23 24 ASP D CA 1
ATOM 3222 C C . ASP D 1 25 ? 45.449 29.719 86.078 1.00 56.03 24 ASP D C 1
ATOM 3223 O O . ASP D 1 25 ? 46.086 29.055 85.224 1.00 51.03 24 ASP D O 1
ATOM 3236 N N . ALA D 1 27 ? 42.831 30.059 84.316 1.00 62.07 26 ALA D N 1
ATOM 3237 C CA . ALA D 1 27 ? 42.367 30.594 83.031 1.00 64.73 26 ALA D CA 1
ATOM 3238 C C . ALA D 1 27 ? 43.424 30.245 81.990 1.00 66.97 26 ALA D C 1
ATOM 3239 O O . ALA D 1 27 ? 43.087 29.849 80.870 1.00 67.68 26 ALA D O 1
ATOM 3241 N N . ALA D 1 28 ? 44.711 30.290 82.425 1.00 60.85 27 ALA D N 1
ATOM 3242 C CA . ALA D 1 28 ? 45.860 29.896 81.637 1.00 59.98 27 ALA D CA 1
ATOM 3243 C C . ALA D 1 28 ? 45.815 28.385 81.403 1.00 66.89 27 ALA D C 1
ATOM 3244 O O . ALA D 1 28 ? 46.094 27.939 80.293 1.00 66.56 27 ALA D O 1
ATOM 3246 N N . PHE D 1 29 ? 45.388 27.604 82.433 1.00 64.65 28 PHE D N 1
ATOM 3247 C CA . PHE D 1 29 ? 45.240 26.152 82.338 1.00 63.74 28 PHE D CA 1
ATOM 3248 C C . PHE D 1 29 ? 44.327 25.805 81.170 1.00 69.69 28 PHE D C 1
ATOM 3249 O O . PHE D 1 29 ? 44.719 25.039 80.294 1.00 70.70 28 PHE D O 1
ATOM 3257 N N . ALA D 1 30 ? 43.124 26.390 81.158 1.00 67.27 29 ALA D N 1
ATOM 3258 C CA . ALA D 1 30 ? 42.086 26.223 80.140 1.00 69.38 29 ALA D CA 1
ATOM 3259 C C . ALA D 1 30 ? 42.610 26.517 78.716 1.00 75.57 29 ALA D C 1
ATOM 3260 O O . ALA D 1 30 ? 42.189 25.868 77.752 1.00 77.70 29 ALA D O 1
ATOM 3262 N N . GLU D 1 31 ? 43.546 27.476 78.601 1.00 70.35 30 GLU D N 1
ATOM 3263 C CA . GLU D 1 31 ? 44.163 27.929 77.360 1.00 70.60 30 GLU D CA 1
ATOM 3264 C C . GLU D 1 31 ? 45.330 27.011 76.900 1.00 72.07 30 GLU D C 1
ATOM 3265 O O . GLU D 1 31 ? 45.590 26.921 75.701 1.00 73.87 30 GLU D O 1
ATOM 3271 N N . LEU D 1 32 ? 46.019 26.346 77.842 1.00 65.08 31 LEU D N 1
ATOM 3272 C CA . LEU D 1 32 ? 47.208 25.522 77.605 1.00 63.40 31 LEU D CA 1
ATOM 3273 C C . LEU D 1 32 ? 46.954 24.003 77.700 1.00 67.31 31 LEU D C 1
ATOM 3274 O O . LEU D 1 32 ? 47.864 23.235 77.370 1.00 66.40 31 LEU D O 1
ATOM 3279 N N . VAL D 1 33 ? 45.767 23.550 78.165 1.00 63.54 32 VAL D N 1
ATOM 3280 C CA . VAL D 1 33 ? 45.478 22.106 78.270 1.00 61.89 32 VAL D CA 1
ATOM 3281 C C . VAL D 1 33 ? 44.301 21.787 77.302 1.00 68.24 32 VAL D C 1
ATOM 3282 O O . VAL D 1 33 ? 43.301 22.505 77.280 1.00 69.40 32 VAL D O 1
ATOM 3286 N N . ALA D 1 34 ? 44.480 20.759 76.450 1.00 65.46 33 ALA D N 1
ATOM 3287 C CA . ALA D 1 34 ? 43.490 20.347 75.444 1.00 67.76 33 ALA D CA 1
ATOM 3288 C C . ALA D 1 34 ? 42.320 19.599 76.107 1.00 73.04 33 ALA D C 1
ATOM 3289 O O . ALA D 1 34 ? 42.513 19.037 77.181 1.00 71.59 33 ALA D O 1
ATOM 3291 N N . PRO D 1 35 ? 41.097 19.575 75.530 1.00 73.10 34 PRO D N 1
ATOM 3292 C CA . PRO D 1 35 ? 39.982 18.881 76.219 1.00 74.42 34 PRO D CA 1
ATOM 3293 C C . PRO D 1 35 ? 40.086 17.344 76.147 1.00 81.58 34 PRO D C 1
ATOM 3294 O O . PRO D 1 35 ? 39.420 16.644 76.930 1.00 81.75 34 PRO D O 1
ATOM 3298 N N . ASP D 1 36 ? 40.934 16.827 75.223 1.00 78.79 35 ASP D N 1
ATOM 3299 C CA . ASP D 1 36 ? 41.196 15.402 75.013 1.00 78.67 35 ASP D CA 1
ATOM 3300 C C . ASP D 1 36 ? 42.512 14.979 75.720 1.00 77.91 35 ASP D C 1
ATOM 3301 O O . ASP D 1 36 ? 43.058 13.893 75.433 1.00 77.58 35 ASP D O 1
ATOM 3306 N N . PHE D 1 37 ? 43.012 15.844 76.650 1.00 68.86 36 PHE D N 1
ATOM 3307 C CA . PHE D 1 37 ? 44.247 15.646 77.413 1.00 63.71 36 PHE D CA 1
ATOM 3308 C C . PHE D 1 37 ? 44.218 14.358 78.203 1.00 64.81 36 PHE D C 1
ATOM 3309 O O . PHE D 1 37 ? 43.228 14.088 78.886 1.00 63.79 36 PHE D O 1
ATOM 3317 N N . VAL D 1 38 ? 45.349 13.603 78.170 1.00 59.85 37 VAL D N 1
ATOM 3318 C CA . VAL D 1 38 ? 45.536 12.387 78.967 1.00 58.52 37 VAL D CA 1
ATOM 3319 C C . VAL D 1 38 ? 46.733 12.556 79.901 1.00 60.13 37 VAL D C 1
ATOM 3320 O O . VAL D 1 38 ? 47.837 12.838 79.434 1.00 58.90 37 VAL D O 1
ATOM 3324 N N . ASN D 1 39 ? 46.496 12.396 81.221 1.00 56.06 38 ASN D N 1
ATOM 3325 C CA . ASN D 1 39 ? 47.544 12.360 82.226 1.00 54.45 38 ASN D CA 1
ATOM 3326 C C . ASN D 1 39 ? 47.808 10.885 82.506 1.00 59.37 38 ASN D C 1
ATOM 3327 O O . ASN D 1 39 ? 47.031 10.253 83.221 1.00 59.30 38 ASN D O 1
ATOM 3332 N N . HIS D 1 40 ? 48.849 10.320 81.860 1.00 57.30 39 HIS D N 1
ATOM 3333 C CA . HIS D 1 40 ? 49.197 8.890 81.950 1.00 59.29 39 HIS D CA 1
ATOM 3334 C C . HIS D 1 40 ? 49.752 8.509 83.342 1.00 66.10 39 HIS D C 1
ATOM 3335 O O . HIS D 1 40 ? 49.787 7.331 83.708 1.00 65.34 39 HIS D O 1
ATOM 3342 N N . SER D 1 41 ? 50.153 9.522 84.118 1.00 65.95 40 SER D N 1
ATOM 3343 C CA . SER D 1 41 ? 50.678 9.396 85.469 1.00 65.83 40 SER D CA 1
ATOM 3344 C C . SER D 1 41 ? 49.593 9.668 86.525 1.00 76.68 40 SER D C 1
ATOM 3345 O O . SER D 1 41 ? 49.897 9.812 87.711 1.00 77.19 40 SER D O 1
ATOM 3348 N N . ALA D 1 42 ? 48.332 9.749 86.104 1.00 78.27 41 ALA D N 1
ATOM 3349 C CA . ALA D 1 42 ? 47.250 9.973 87.052 1.00 80.24 41 ALA D CA 1
ATOM 3350 C C . ALA D 1 42 ? 47.081 8.742 87.955 1.00 89.77 41 ALA D C 1
ATOM 3351 O O . ALA D 1 42 ? 47.111 7.608 87.439 1.00 90.08 41 ALA D O 1
ATOM 3353 N N . PRO D 1 43 ? 46.945 8.949 89.300 1.00 89.33 42 PRO D N 1
ATOM 3354 C CA . PRO D 1 43 ? 46.728 7.804 90.216 1.00 91.17 42 PRO D CA 1
ATOM 3355 C C . PRO D 1 43 ? 45.487 6.972 89.825 1.00 101.33 42 PRO D C 1
ATOM 3356 O O . PRO D 1 43 ? 44.606 7.501 89.133 1.00 102.66 42 PRO D O 1
ATOM 3360 N N . PRO D 1 44 ? 45.374 5.679 90.234 1.00 101.11 43 PRO D N 1
ATOM 3361 C CA . PRO D 1 44 ? 44.226 4.851 89.777 1.00 103.49 43 PRO D CA 1
ATOM 3362 C C . PRO D 1 44 ? 42.822 5.408 90.117 1.00 107.30 43 PRO D C 1
ATOM 3363 O O . PRO D 1 44 ? 41.886 5.151 89.342 1.00 109.20 43 PRO D O 1
ATOM 3367 N N . GLY D 1 45 ? 42.690 6.172 91.214 1.00 100.55 44 GLY D N 1
ATOM 3368 C CA . GLY D 1 45 ? 41.410 6.759 91.622 1.00 100.54 44 GLY D CA 1
ATOM 3369 C C . GLY D 1 45 ? 41.029 8.078 90.964 1.00 100.41 44 GLY D C 1
ATOM 3370 O O . GLY D 1 45 ? 39.852 8.463 90.976 1.00 101.07 44 GLY D O 1
ATOM 3371 N N . VAL D 1 46 ? 42.023 8.779 90.377 1.00 92.02 45 VAL D N 1
ATOM 3372 C CA . VAL D 1 46 ? 41.853 10.101 89.763 1.00 89.41 45 VAL D CA 1
ATOM 3373 C C . VAL D 1 46 ? 41.576 9.990 88.244 1.00 89.64 45 VAL D C 1
ATOM 3374 O O . VAL D 1 46 ? 42.074 9.072 87.572 1.00 89.71 45 VAL D O 1
ATOM 3378 N N . SER D 1 47 ? 40.785 10.965 87.725 1.00 81.62 46 SER D N 1
ATOM 3379 C CA . SER D 1 47 ? 40.474 11.153 86.311 1.00 79.93 46 SER D CA 1
ATOM 3380 C C . SER D 1 47 ? 41.766 11.521 85.541 1.00 77.29 46 SER D C 1
ATOM 3381 O O . SER D 1 47 ? 42.491 12.471 85.910 1.00 73.92 46 SER D O 1
ATOM 3384 N N . PRO D 1 48 ? 42.074 10.763 84.470 1.00 71.43 47 PRO D N 1
ATOM 3385 C CA . PRO D 1 48 ? 43.266 11.099 83.660 1.00 68.84 47 PRO D CA 1
ATOM 3386 C C . PRO D 1 48 ? 42.995 12.291 82.717 1.00 71.48 47 PRO D C 1
ATOM 3387 O O . PRO D 1 48 ? 43.867 12.681 81.948 1.00 69.94 47 PRO D O 1
ATOM 3391 N N . GLY D 1 49 ? 41.776 12.837 82.791 1.00 68.48 48 GLY D N 1
ATOM 3392 C CA . GLY D 1 49 ? 41.296 13.948 81.986 1.00 68.67 48 GLY D CA 1
ATOM 3393 C C . GLY D 1 49 ? 41.788 15.294 82.454 1.00 71.71 48 GLY D C 1
ATOM 3394 O O . GLY D 1 49 ? 42.459 15.398 83.492 1.00 69.69 48 GLY D O 1
ATOM 3395 N N . PRO D 1 50 ? 41.472 16.352 81.683 1.00 70.45 49 PRO D N 1
ATOM 3396 C CA . PRO D 1 50 ? 41.948 17.699 82.061 1.00 69.21 49 PRO D CA 1
ATOM 3397 C C . PRO D 1 50 ? 41.370 18.181 83.397 1.00 72.00 49 PRO D C 1
ATOM 3398 O O . PRO D 1 50 ? 42.039 18.901 84.136 1.00 68.91 49 PRO D O 1
ATOM 3402 N N . ASP D 1 51 ? 40.130 17.768 83.706 1.00 71.31 50 ASP D N 1
ATOM 3403 C CA . ASP D 1 51 ? 39.439 18.154 84.930 1.00 70.97 50 ASP D CA 1
ATOM 3404 C C . ASP D 1 51 ? 40.140 17.545 86.138 1.00 71.04 50 ASP D C 1
ATOM 3405 O O . ASP D 1 51 ? 40.315 18.246 87.130 1.00 69.31 50 ASP D O 1
ATOM 3410 N N . GLY D 1 52 ? 40.581 16.291 86.024 1.00 66.63 51 GLY D N 1
ATOM 3411 C CA . GLY D 1 52 ? 41.334 15.619 87.082 1.00 64.43 51 GLY D CA 1
ATOM 3412 C C . GLY D 1 52 ? 42.680 16.279 87.347 1.00 63.88 51 GLY D C 1
ATOM 3413 O O . GLY D 1 52 ? 43.081 16.464 88.511 1.00 61.65 51 GLY D O 1
ATOM 3414 N N . PHE D 1 53 ? 43.363 16.675 86.245 1.00 57.88 52 PHE D N 1
ATOM 3415 C CA . PHE D 1 53 ? 44.671 17.322 86.245 1.00 54.46 52 PHE D CA 1
ATOM 3416 C C . PHE D 1 53 ? 44.567 18.707 86.895 1.00 57.82 52 PHE D C 1
ATOM 3417 O O . PHE D 1 53 ? 45.409 19.065 87.719 1.00 57.28 52 PHE D O 1
ATOM 3425 N N . ALA D 1 54 ? 43.524 19.457 86.576 1.00 55.44 53 ALA D N 1
ATOM 3426 C CA . ALA D 1 54 ? 43.293 20.785 87.152 1.00 55.02 53 ALA D CA 1
ATOM 3427 C C . ALA D 1 54 ? 43.059 20.685 88.651 1.00 59.98 53 ALA D C 1
ATOM 3428 O O . ALA D 1 54 ? 43.555 21.528 89.409 1.00 58.85 53 ALA D O 1
ATOM 3430 N N . GLY D 1 55 ? 42.320 19.639 89.051 1.00 58.03 54 GLY D N 1
ATOM 3431 C CA . GLY D 1 55 ? 41.974 19.309 90.431 1.00 57.18 54 GLY D CA 1
ATOM 3432 C C . GLY D 1 55 ? 43.191 19.034 91.283 1.00 58.88 54 GLY D C 1
ATOM 3433 O O . GLY D 1 55 ? 43.170 19.274 92.493 1.00 59.89 54 GLY D O 1
ATOM 3434 N N . PHE D 1 56 ? 44.264 18.551 90.656 1.00 52.46 55 PHE D N 1
ATOM 3435 C CA . PHE D 1 56 ? 45.529 18.324 91.341 1.00 49.98 55 PHE D CA 1
ATOM 3436 C C . PHE D 1 56 ? 46.150 19.659 91.751 1.00 51.51 55 PHE D C 1
ATOM 3437 O O . PHE D 1 56 ? 46.691 19.762 92.846 1.00 52.41 55 PHE D O 1
ATOM 3445 N N . PHE D 1 57 ? 46.106 20.659 90.873 1.00 45.66 56 PHE D N 1
ATOM 3446 C CA . PHE D 1 57 ? 46.689 21.951 91.187 1.00 45.51 56 PHE D CA 1
ATOM 3447 C C . PHE D 1 57 ? 45.821 22.721 92.180 1.00 53.75 56 PHE D C 1
ATOM 3448 O O . PHE D 1 57 ? 46.319 23.091 93.242 1.00 54.86 56 PHE D O 1
ATOM 3456 N N . THR D 1 58 ? 44.530 22.904 91.871 1.00 51.99 57 THR D N 1
ATOM 3457 C CA . THR D 1 58 ? 43.607 23.680 92.697 1.00 53.15 57 THR D CA 1
ATOM 3458 C C . THR D 1 58 ? 43.357 23.046 94.062 1.00 56.44 57 THR D C 1
ATOM 3459 O O . THR D 1 58 ? 43.191 23.781 95.051 1.00 56.07 57 THR D O 1
ATOM 3463 N N . GLY D 1 59 ? 43.312 21.718 94.096 1.00 51.26 58 GLY D N 1
ATOM 3464 C CA . GLY D 1 59 ? 42.934 20.988 95.289 1.00 51.78 58 GLY D CA 1
ATOM 3465 C C . GLY D 1 59 ? 44.036 20.395 96.113 1.00 57.58 58 GLY D C 1
ATOM 3466 O O . GLY D 1 59 ? 43.839 20.184 97.319 1.00 60.35 58 GLY D O 1
ATOM 3475 N N . LEU D 1 61 ? 48.056 20.848 95.097 1.00 45.53 60 LEU D N 1
ATOM 3476 C CA . LEU D 1 61 ? 49.336 21.518 95.050 1.00 44.30 60 LEU D CA 1
ATOM 3477 C C . LEU D 1 61 ? 49.324 22.942 95.632 1.00 49.85 60 LEU D C 1
ATOM 3478 O O . LEU D 1 61 ? 50.130 23.226 96.527 1.00 48.54 60 LEU D O 1
ATOM 3483 N N . HIS D 1 62 ? 48.501 23.838 95.086 1.00 47.96 61 HIS D N 1
ATOM 3484 C CA . HIS D 1 62 ? 48.460 25.226 95.528 1.00 49.13 61 HIS D CA 1
ATOM 3485 C C . HIS D 1 62 ? 47.952 25.344 96.990 1.00 55.40 61 HIS D C 1
ATOM 3486 O O . HIS D 1 62 ? 48.550 26.160 97.714 1.00 56.35 61 HIS D O 1
ATOM 3493 N N . PRO D 1 63 ? 47.007 24.505 97.515 1.00 50.86 62 PRO D N 1
ATOM 3494 C CA . PRO D 1 63 ? 46.644 24.638 98.940 1.00 50.36 62 PRO D CA 1
ATOM 3495 C C . PRO D 1 63 ? 47.792 24.221 99.883 1.00 50.66 62 PRO D C 1
ATOM 3496 O O . PRO D 1 63 ? 47.883 24.750 100.991 1.00 50.62 62 PRO D O 1
ATOM 3500 N N . ALA D 1 64 ? 48.679 23.325 99.417 1.00 44.25 63 ALA D N 1
ATOM 3501 C CA . ALA D 1 64 ? 49.853 22.824 100.126 1.00 43.13 63 ALA D CA 1
ATOM 3502 C C . ALA D 1 64 ? 51.081 23.745 100.007 1.00 48.24 63 ALA D C 1
ATOM 3503 O O . ALA D 1 64 ? 51.907 23.758 100.918 1.00 49.62 63 ALA D O 1
ATOM 3505 N N . LEU D 1 65 ? 51.276 24.414 98.856 1.00 43.52 64 LEU D N 1
ATOM 3506 C CA . LEU D 1 65 ? 52.539 25.109 98.616 1.00 43.20 64 LEU D CA 1
ATOM 3507 C C . LEU D 1 65 ? 52.380 26.562 98.202 1.00 49.07 64 LEU D C 1
ATOM 3508 O O . LEU D 1 65 ? 51.655 26.874 97.248 1.00 50.57 64 LEU D O 1
ATOM 3513 N N . SER D 1 66 ? 53.129 27.442 98.907 1.00 44.31 65 SER D N 1
ATOM 3514 C CA . SER D 1 66 ? 53.179 28.879 98.677 1.00 43.73 65 SER D CA 1
ATOM 3515 C C . SER D 1 66 ? 54.518 29.277 98.104 1.00 48.15 65 SER D C 1
ATOM 3516 O O . SER D 1 66 ? 55.488 28.526 98.255 1.00 46.95 65 SER D O 1
ATOM 3519 N N . ASP D 1 67 ? 54.579 30.490 97.479 1.00 44.69 66 ASP D N 1
ATOM 3520 C CA . ASP D 1 67 ? 55.752 31.120 96.885 1.00 43.43 66 ASP D CA 1
ATOM 3521 C C . ASP D 1 67 ? 56.453 30.126 95.974 1.00 48.39 66 ASP D C 1
ATOM 3522 O O . ASP D 1 67 ? 57.637 29.835 96.179 1.00 49.35 66 ASP D O 1
ATOM 3527 N N . ILE D 1 68 ? 55.706 29.517 95.029 1.00 45.64 67 ILE D N 1
ATOM 3528 C CA . ILE D 1 68 ? 56.269 28.490 94.137 1.00 44.14 67 ILE D CA 1
ATOM 3529 C C . ILE D 1 68 ? 57.171 29.149 93.075 1.00 52.30 67 ILE D C 1
ATOM 3530 O O . ILE D 1 68 ? 56.807 30.162 92.460 1.00 52.80 67 ILE D O 1
ATOM 3535 N N . ARG D 1 69 ? 58.374 28.566 92.918 1.00 50.65 68 ARG D N 1
ATOM 3536 C CA . ARG D 1 69 ? 59.404 28.819 91.905 1.00 51.29 68 ARG D CA 1
ATOM 3537 C C . ARG D 1 69 ? 59.702 27.522 91.177 1.00 55.77 68 ARG D C 1
ATOM 3538 O O . ARG D 1 69 ? 60.144 26.561 91.817 1.00 55.71 68 ARG D O 1
ATOM 3546 N N . VAL D 1 70 ? 59.423 27.453 89.875 1.00 51.72 69 VAL D N 1
ATOM 3547 C CA . VAL D 1 70 ? 59.751 26.257 89.103 1.00 50.56 69 VAL D CA 1
ATOM 3548 C C . VAL D 1 70 ? 61.038 26.563 88.354 1.00 54.34 69 VAL D C 1
ATOM 3549 O O . VAL D 1 70 ? 61.093 27.500 87.540 1.00 55.30 69 VAL D O 1
ATOM 3553 N N . HIS D 1 71 ? 62.096 25.805 88.711 1.00 49.23 70 HIS D N 1
ATOM 3554 C CA . HIS D 1 71 ? 63.445 25.899 88.143 1.00 46.68 70 HIS D CA 1
ATOM 3555 C C . HIS D 1 71 ? 63.542 24.896 87.059 1.00 50.46 70 HIS D C 1
ATOM 3556 O O . HIS D 1 71 ? 63.533 23.719 87.359 1.00 50.10 70 HIS D O 1
ATOM 3563 N N . ILE D 1 72 ? 63.464 25.336 85.802 1.00 48.33 71 ILE D N 1
ATOM 3564 C CA . ILE D 1 72 ? 63.578 24.460 84.635 1.00 47.83 71 ILE D CA 1
ATOM 3565 C C . ILE D 1 72 ? 65.064 24.369 84.307 1.00 54.72 71 ILE D C 1
ATOM 3566 O O . ILE D 1 72 ? 65.686 25.363 83.909 1.00 57.27 71 ILE D O 1
ATOM 3571 N N . HIS D 1 73 ? 65.624 23.173 84.525 1.00 50.57 72 HIS D N 1
ATOM 3572 C CA . HIS D 1 73 ? 67.032 22.862 84.361 1.00 50.80 72 HIS D CA 1
ATOM 3573 C C . HIS D 1 73 ? 67.373 22.460 82.936 1.00 57.49 72 HIS D C 1
ATOM 3574 O O . HIS D 1 73 ? 68.328 22.990 82.380 1.00 59.96 72 HIS D O 1
ATOM 3581 N N . GLU D 1 74 ? 66.621 21.503 82.365 1.00 53.46 73 GLU D N 1
ATOM 3582 C CA . GLU D 1 74 ? 66.798 20.967 81.012 1.00 53.91 73 GLU D CA 1
ATOM 3583 C C . GLU D 1 74 ? 65.465 20.649 80.373 1.00 53.29 73 GLU D C 1
ATOM 3584 O O . GLU D 1 74 ? 64.528 20.294 81.075 1.00 51.04 73 GLU D O 1
ATOM 3590 N N . GLN D 1 75 ? 65.407 20.701 79.037 1.00 49.43 74 GLN D N 1
ATOM 3591 C CA . GLN D 1 75 ? 64.297 20.259 78.214 1.00 48.25 74 GLN D CA 1
ATOM 3592 C C . GLN D 1 75 ? 64.874 19.492 77.011 1.00 53.54 74 GLN D C 1
ATOM 3593 O O . GLN D 1 75 ? 65.661 20.053 76.253 1.00 54.29 74 GLN D O 1
ATOM 3599 N N . ILE D 1 76 ? 64.577 18.178 76.930 1.00 49.98 75 ILE D N 1
ATOM 3600 C CA . ILE D 1 76 ? 65.039 17.247 75.883 1.00 50.74 75 ILE D CA 1
ATOM 3601 C C . ILE D 1 76 ? 63.827 16.892 75.049 1.00 56.20 75 ILE D C 1
ATOM 3602 O O . ILE D 1 76 ? 62.852 16.384 75.609 1.00 54.74 75 ILE D O 1
ATOM 3607 N N . GLU D 1 77 ? 63.857 17.200 73.727 1.00 55.22 76 GLU D N 1
ATOM 3608 C CA . GLU D 1 77 ? 62.729 16.941 72.824 1.00 55.84 76 GLU D CA 1
ATOM 3609 C C . GLU D 1 77 ? 63.113 15.990 71.680 1.00 62.37 76 GLU D C 1
ATOM 3610 O O . GLU D 1 77 ? 64.180 16.124 71.066 1.00 64.55 76 GLU D O 1
ATOM 3616 N N . GLU D 1 78 ? 62.200 15.062 71.366 1.00 57.94 77 GLU D N 1
ATOM 3617 C CA . GLU D 1 78 ? 62.328 14.133 70.244 1.00 58.51 77 GLU D CA 1
ATOM 3618 C C . GLU D 1 78 ? 60.964 13.555 69.935 1.00 65.32 77 GLU D C 1
ATOM 3619 O O . GLU D 1 78 ? 60.244 13.171 70.855 1.00 64.05 77 GLU D O 1
ATOM 3625 N N . ASN D 1 79 ? 60.599 13.539 68.639 1.00 66.24 78 ASN D N 1
ATOM 3626 C CA . ASN D 1 79 ? 59.370 12.937 68.101 1.00 68.15 78 ASN D CA 1
ATOM 3627 C C . ASN D 1 79 ? 58.111 13.451 68.817 1.00 72.42 78 ASN D C 1
ATOM 3628 O O . ASN D 1 79 ? 57.257 12.665 69.227 1.00 72.25 78 ASN D O 1
ATOM 3633 N N . GLY D 1 80 ? 58.021 14.767 68.961 1.00 69.56 79 GLY D N 1
ATOM 3634 C CA . GLY D 1 80 ? 56.869 15.430 69.570 1.00 68.52 79 GLY D CA 1
ATOM 3635 C C . GLY D 1 80 ? 56.727 15.352 71.074 1.00 68.58 79 GLY D C 1
ATOM 3636 O O . GLY D 1 80 ? 55.746 15.868 71.615 1.00 69.39 79 GLY D O 1
ATOM 3637 N N . LYS D 1 81 ? 57.695 14.726 71.760 1.00 61.05 80 LYS D N 1
ATOM 3638 C CA . LYS D 1 81 ? 57.681 14.621 73.214 1.00 57.10 80 LYS D CA 1
ATOM 3639 C C . LYS D 1 81 ? 58.785 15.479 73.773 1.00 59.15 80 LYS D C 1
ATOM 3640 O O . LYS D 1 81 ? 59.899 15.446 73.247 1.00 58.49 80 LYS D O 1
ATOM 3646 N N . VAL D 1 82 ? 58.461 16.275 74.823 1.00 55.25 81 VAL D N 1
ATOM 3647 C CA . VAL D 1 82 ? 59.391 17.174 75.509 1.00 54.47 81 VAL D CA 1
ATOM 3648 C C . VAL D 1 82 ? 59.545 16.739 76.968 1.00 59.93 81 VAL D C 1
ATOM 3649 O O . VAL D 1 82 ? 58.597 16.809 77.759 1.00 61.08 81 VAL D O 1
ATOM 3653 N N . VAL D 1 83 ? 60.764 16.365 77.329 1.00 55.35 82 VAL D N 1
ATOM 3654 C CA . VAL D 1 83 ? 61.081 16.007 78.694 1.00 53.54 82 VAL D CA 1
ATOM 3655 C C . VAL D 1 83 ? 61.589 17.260 79.424 1.00 57.92 82 VAL D C 1
ATOM 3656 O O . VAL D 1 83 ? 62.534 17.906 78.950 1.00 59.74 82 VAL D O 1
ATOM 3660 N N . THR D 1 84 ? 60.988 17.590 80.569 1.00 50.37 83 THR D N 1
ATOM 3661 C CA . THR D 1 84 ? 61.445 18.724 81.357 1.00 48.18 83 THR D CA 1
ATOM 3662 C C . THR D 1 84 ? 61.961 18.200 82.681 1.00 49.58 83 THR D C 1
ATOM 3663 O O . THR D 1 84 ? 61.226 17.525 83.397 1.00 47.29 83 THR D O 1
ATOM 3667 N N . ARG D 1 85 ? 63.221 18.510 83.002 1.00 47.33 84 ARG D N 1
ATOM 3668 C CA . ARG D 1 85 ? 63.855 18.237 84.299 1.00 47.52 84 ARG D CA 1
ATOM 3669 C C . ARG D 1 85 ? 63.846 19.559 85.075 1.00 52.29 84 ARG D C 1
ATOM 3670 O O . ARG D 1 85 ? 64.382 20.586 84.612 1.00 51.82 84 ARG D O 1
ATOM 3678 N N . LYS D 1 86 ? 63.144 19.558 86.197 1.00 47.81 85 LYS D N 1
ATOM 3679 C CA . LYS D 1 86 ? 62.930 20.789 86.935 1.00 47.87 85 LYS D CA 1
ATOM 3680 C C . LYS D 1 86 ? 62.909 20.563 88.439 1.00 53.47 85 LYS D C 1
ATOM 3681 O O . LYS D 1 86 ? 62.925 19.414 88.905 1.00 54.61 85 LYS D O 1
ATOM 3687 N N . THR D 1 87 ? 62.814 21.672 89.190 1.00 48.41 86 THR D N 1
ATOM 3688 C CA . THR D 1 87 ? 62.676 21.637 90.631 1.00 46.97 86 THR D CA 1
ATOM 3689 C C . THR D 1 87 ? 61.572 22.577 91.043 1.00 49.51 86 THR D C 1
ATOM 3690 O O . THR D 1 87 ? 61.607 23.781 90.716 1.00 49.53 86 THR D O 1
ATOM 3694 N N . ILE D 1 88 ? 60.569 22.013 91.729 1.00 43.56 87 ILE D N 1
ATOM 3695 C CA . ILE D 1 88 ? 59.482 22.823 92.251 1.00 42.43 87 ILE D CA 1
ATOM 3696 C C . ILE D 1 88 ? 59.925 23.283 93.654 1.00 44.44 87 ILE D C 1
ATOM 3697 O O . ILE D 1 88 ? 59.908 22.482 94.586 1.00 44.58 87 ILE D O 1
ATOM 3702 N N . GLU D 1 89 ? 60.401 24.533 93.772 1.00 38.89 88 GLU D N 1
ATOM 3703 C CA . GLU D 1 89 ? 60.824 25.139 95.024 1.00 39.06 88 GLU D CA 1
ATOM 3704 C C . GLU D 1 89 ? 59.652 25.964 95.558 1.00 44.96 88 GLU D C 1
ATOM 3705 O O . GLU D 1 89 ? 59.154 26.892 94.911 1.00 44.52 88 GLU D O 1
ATOM 3711 N N . ALA D 1 90 ? 59.162 25.558 96.721 1.00 42.72 89 ALA D N 1
ATOM 3712 C CA . ALA D 1 90 ? 58.027 26.192 97.338 1.00 42.04 89 ALA D CA 1
ATOM 3713 C C . ALA D 1 90 ? 58.110 26.071 98.838 1.00 46.70 89 ALA D C 1
ATOM 3714 O O . ALA D 1 90 ? 58.788 25.182 99.337 1.00 46.39 89 ALA D O 1
ATOM 3716 N N . THR D 1 91 ? 57.384 26.949 99.550 1.00 43.75 90 THR D N 1
ATOM 3717 C CA . THR D 1 91 ? 57.209 26.945 100.990 1.00 42.64 90 THR D CA 1
ATOM 3718 C C . THR D 1 91 ? 55.987 26.098 101.358 1.00 45.23 90 THR D C 1
ATOM 3719 O O . THR D 1 91 ? 54.891 26.369 100.851 1.00 45.25 90 THR D O 1
ATOM 3723 N N . HIS D 1 92 ? 56.171 25.133 102.313 1.00 40.72 91 HIS D N 1
ATOM 3724 C CA . HIS D 1 92 ? 55.174 24.175 102.797 1.00 39.39 91 HIS D CA 1
ATOM 3725 C C . HIS D 1 92 ? 54.228 24.831 103.800 1.00 44.64 91 HIS D C 1
ATOM 3726 O O . HIS D 1 92 ? 54.457 24.813 105.017 1.00 46.18 91 HIS D O 1
ATOM 3733 N N . THR D 1 93 ? 53.124 25.361 103.281 1.00 41.01 92 THR D N 1
ATOM 3734 C CA . THR D 1 93 ? 52.146 26.097 104.073 1.00 42.29 92 THR D CA 1
ATOM 3735 C C . THR D 1 93 ? 50.802 25.348 104.290 1.00 47.72 92 THR D C 1
ATOM 3736 O O . THR D 1 93 ? 49.947 25.818 105.049 1.00 49.15 92 THR D O 1
ATOM 3740 N N . GLY D 1 94 ? 50.642 24.200 103.666 1.00 43.01 93 GLY D N 1
ATOM 3741 C CA . GLY D 1 94 ? 49.440 23.402 103.813 1.00 43.77 93 GLY D CA 1
ATOM 3742 C C . GLY D 1 94 ? 49.806 21.945 103.784 1.00 49.16 93 GLY D C 1
ATOM 3743 O O . GLY D 1 94 ? 50.899 21.601 103.327 1.00 48.11 93 GLY D O 1
ATOM 3744 N N . ALA D 1 95 ? 48.877 21.076 104.231 1.00 47.49 94 ALA D N 1
ATOM 3745 C CA . ALA D 1 95 ? 49.096 19.627 104.269 1.00 47.76 94 ALA D CA 1
ATOM 3746 C C . ALA D 1 95 ? 49.523 19.109 102.893 1.00 47.57 94 ALA D C 1
ATOM 3747 O O . ALA D 1 95 ? 49.002 19.535 101.858 1.00 47.02 94 ALA D O 1
ATOM 3749 N N . PHE D 1 96 ? 50.530 18.264 102.901 1.00 42.52 95 PHE D N 1
ATOM 3750 C CA . PHE D 1 96 ? 51.152 17.732 101.709 1.00 42.99 95 PHE D CA 1
ATOM 3751 C C . PHE D 1 96 ? 51.520 16.279 101.937 1.00 46.77 95 PHE D C 1
ATOM 3752 O O . PHE D 1 96 ? 52.355 15.981 102.787 1.00 46.84 95 PHE D O 1
ATOM 3760 N N . PHE D 1 97 ? 50.843 15.368 101.229 1.00 42.04 96 PHE D N 1
ATOM 3761 C CA . PHE D 1 97 ? 51.055 13.926 101.306 1.00 42.39 96 PHE D CA 1
ATOM 3762 C C . PHE D 1 97 ? 51.129 13.428 102.762 1.00 49.41 96 PHE D C 1
ATOM 3763 O O . PHE D 1 97 ? 51.996 12.623 103.113 1.00 50.13 96 PHE D O 1
ATOM 3771 N N . GLY D 1 98 ? 50.140 13.849 103.558 1.00 48.04 97 GLY D N 1
ATOM 3772 C CA . GLY D 1 98 ? 49.979 13.459 104.956 1.00 49.65 97 GLY D CA 1
ATOM 3773 C C . GLY D 1 98 ? 50.797 14.267 105.942 1.00 54.59 97 GLY D C 1
ATOM 3774 O O . GLY D 1 98 ? 50.754 14.007 107.141 1.00 56.83 97 GLY D O 1
ATOM 3775 N N . GLN D 1 99 ? 51.553 15.237 105.454 1.00 49.18 98 GLN D N 1
ATOM 3776 C CA . GLN D 1 99 ? 52.406 16.038 106.307 1.00 48.95 98 GLN D CA 1
ATOM 3777 C C . GLN D 1 99 ? 51.815 17.383 106.498 1.00 50.36 98 GLN D C 1
ATOM 3778 O O . GLN D 1 99 ? 51.816 18.158 105.553 1.00 48.81 98 GLN D O 1
ATOM 3784 N N . PRO D 1 100 ? 51.366 17.717 107.721 1.00 47.66 99 PRO D N 1
ATOM 3785 C CA . PRO D 1 100 ? 50.840 19.073 107.964 1.00 47.42 99 PRO D CA 1
ATOM 3786 C C . PRO D 1 100 ? 51.892 20.157 107.713 1.00 51.89 99 PRO D C 1
ATOM 3787 O O . PRO D 1 100 ? 53.110 19.905 107.840 1.00 51.87 99 PRO D O 1
ATOM 3791 N N . ALA D 1 101 ? 51.407 21.367 107.387 1.00 46.59 100 ALA D N 1
ATOM 3792 C CA . ALA D 1 101 ? 52.214 22.548 107.130 1.00 45.58 100 ALA D CA 1
ATOM 3793 C C . ALA D 1 101 ? 53.402 22.654 108.102 1.00 50.66 100 ALA D C 1
ATOM 3794 O O . ALA D 1 101 ? 53.207 22.599 109.327 1.00 49.91 100 ALA D O 1
ATOM 3796 N N . SER D 1 102 ? 54.639 22.776 107.538 1.00 48.93 101 SER D N 1
ATOM 3797 C CA . SER D 1 102 ? 55.906 22.865 108.299 1.00 49.00 101 SER D CA 1
ATOM 3798 C C . SER D 1 102 ? 56.511 24.246 108.237 1.00 55.03 101 SER D C 1
ATOM 3799 O O . SER D 1 102 ? 57.362 24.556 109.075 1.00 56.77 101 SER D O 1
ATOM 3802 N N . GLY D 1 103 ? 56.090 25.036 107.236 1.00 50.50 102 GLY D N 1
ATOM 3803 C CA . GLY D 1 103 ? 56.555 26.396 106.986 1.00 50.22 102 GLY D CA 1
ATOM 3804 C C . GLY D 1 103 ? 57.931 26.430 106.352 1.00 55.99 102 GLY D C 1
ATOM 3805 O O . GLY D 1 103 ? 58.507 27.503 106.143 1.00 59.07 102 GLY D O 1
ATOM 3806 N N . LYS D 1 104 ? 58.477 25.246 106.067 1.00 49.28 103 LYS D N 1
ATOM 3807 C CA . LYS D 1 104 ? 59.787 25.030 105.488 1.00 45.76 103 LYS D CA 1
ATOM 3808 C C . LYS D 1 104 ? 59.766 25.303 104.017 1.00 46.97 103 LYS D C 1
ATOM 3809 O O . LYS D 1 104 ? 58.783 24.981 103.343 1.00 45.82 103 LYS D O 1
ATOM 3815 N N . ARG D 1 105 ? 60.872 25.848 103.507 1.00 41.69 104 ARG D N 1
ATOM 3816 C CA . ARG D 1 105 ? 61.026 26.021 102.085 1.00 40.93 104 ARG D CA 1
ATOM 3817 C C . ARG D 1 105 ? 61.728 24.764 101.614 1.00 47.71 104 ARG D C 1
ATOM 3818 O O . ARG D 1 105 ? 62.769 24.360 102.170 1.00 49.18 104 ARG D O 1
ATOM 3826 N N . ILE D 1 106 ? 61.084 24.064 100.685 1.00 44.47 105 ILE D N 1
ATOM 3827 C CA . ILE D 1 106 ? 61.568 22.754 100.202 1.00 43.26 105 ILE D CA 1
ATOM 3828 C C . ILE D 1 106 ? 61.726 22.763 98.687 1.00 44.28 105 ILE D C 1
ATOM 3829 O O . ILE D 1 106 ? 61.235 23.665 98.030 1.00 42.46 105 ILE D O 1
ATOM 3834 N N . ALA D 1 107 ? 62.443 21.781 98.160 1.00 42.37 106 ALA D N 1
ATOM 3835 C CA . ALA D 1 107 ? 62.695 21.613 96.732 1.00 42.93 106 ALA D CA 1
ATOM 3836 C C . ALA D 1 107 ? 62.228 20.218 96.273 1.00 51.71 106 ALA D C 1
ATOM 3837 O O . ALA D 1 107 ? 62.722 19.186 96.769 1.00 53.62 106 ALA D O 1
ATOM 3839 N N . ILE D 1 108 ? 61.239 20.181 95.369 1.00 46.90 107 ILE D N 1
ATOM 3840 C CA . ILE D 1 108 ? 60.722 18.911 94.849 1.00 46.06 107 ILE D CA 1
ATOM 3841 C C . ILE D 1 108 ? 61.342 18.676 93.496 1.00 52.30 107 ILE D C 1
ATOM 3842 O O . ILE D 1 108 ? 61.068 19.456 92.577 1.00 53.38 107 ILE D O 1
ATOM 3847 N N . HIS D 1 109 ? 62.183 17.631 93.360 1.00 48.33 108 HIS D N 1
ATOM 3848 C CA . HIS D 1 109 ? 62.809 17.360 92.069 1.00 47.75 108 HIS D CA 1
ATOM 3849 C C . HIS D 1 109 ? 61.840 16.587 91.224 1.00 52.10 108 HIS D C 1
ATOM 3850 O O . HIS D 1 109 ? 61.309 15.556 91.682 1.00 52.38 108 HIS D O 1
ATOM 3857 N N . ALA D 1 110 ? 61.534 17.120 90.018 1.00 46.49 109 ALA D N 1
ATOM 3858 C CA . ALA D 1 110 ? 60.563 16.456 89.163 1.00 45.91 109 ALA D CA 1
ATOM 3859 C C . ALA D 1 110 ? 61.046 16.359 87.694 1.00 50.90 109 ALA D C 1
ATOM 3860 O O . ALA D 1 110 ? 61.943 17.086 87.266 1.00 51.80 109 ALA D O 1
ATOM 3870 N N . ASP D 1 112 ? 58.901 15.589 83.864 1.00 50.10 111 ASP D N 1
ATOM 3871 C CA . ASP D 1 112 ? 57.662 15.336 83.148 1.00 50.12 111 ASP D CA 1
ATOM 3872 C C . ASP D 1 112 ? 57.946 15.230 81.647 1.00 52.30 111 ASP D C 1
ATOM 3873 O O . ASP D 1 112 ? 58.939 15.746 81.145 1.00 53.44 111 ASP D O 1
ATOM 3878 N N . ILE D 1 113 ? 57.108 14.468 80.968 1.00 46.95 112 ILE D N 1
ATOM 3879 C CA . ILE D 1 113 ? 57.130 14.241 79.525 1.00 46.42 112 ILE D CA 1
ATOM 3880 C C . ILE D 1 113 ? 55.786 14.748 79.031 1.00 52.72 112 ILE D C 1
ATOM 3881 O O . ILE D 1 113 ? 54.744 14.222 79.452 1.00 53.83 112 ILE D O 1
ATOM 3886 N N . VAL D 1 114 ? 55.809 15.825 78.215 1.00 48.56 113 VAL D N 1
ATOM 3887 C CA . VAL D 1 114 ? 54.607 16.461 77.701 1.00 48.42 113 VAL D CA 1
ATOM 3888 C C . VAL D 1 114 ? 54.591 16.379 76.188 1.00 56.16 113 VAL D C 1
ATOM 3889 O O . VAL D 1 114 ? 55.608 16.620 75.551 1.00 58.35 113 VAL D O 1
ATOM 3893 N N . VAL D 1 115 ? 53.421 16.066 75.631 1.00 54.42 114 VAL D N 1
ATOM 3894 C CA . VAL D 1 115 ? 53.137 16.063 74.203 1.00 57.16 114 VAL D CA 1
ATOM 3895 C C . VAL D 1 115 ? 52.278 17.284 73.936 1.00 62.28 114 VAL D C 1
ATOM 3896 O O . VAL D 1 115 ? 51.103 17.281 74.316 1.00 60.80 114 VAL D O 1
ATOM 3900 N N . VAL D 1 116 ? 52.860 18.338 73.315 1.00 61.00 115 VAL D N 1
ATOM 3901 C CA . VAL D 1 116 ? 52.122 19.566 72.975 1.00 61.40 115 VAL D CA 1
ATOM 3902 C C . VAL D 1 116 ? 51.568 19.435 71.541 1.00 67.63 115 VAL D C 1
ATOM 3903 O O . VAL D 1 116 ? 52.321 19.110 70.623 1.00 68.78 115 VAL D O 1
ATOM 3907 N N . ARG D 1 117 ? 50.247 19.620 71.377 1.00 64.87 116 ARG D N 1
ATOM 3908 C CA . ARG D 1 117 ? 49.559 19.601 70.080 1.00 67.98 116 ARG D CA 1
ATOM 3909 C C . ARG D 1 117 ? 48.673 20.817 69.987 1.00 74.07 116 ARG D C 1
ATOM 3910 O O . ARG D 1 117 ? 47.889 21.067 70.914 1.00 73.36 116 ARG D O 1
ATOM 3918 N N . ASP D 1 118 ? 48.804 21.585 68.885 1.00 71.88 117 ASP D N 1
ATOM 3919 C CA . ASP D 1 118 ? 48.047 22.816 68.611 1.00 73.56 117 ASP D CA 1
ATOM 3920 C C . ASP D 1 118 ? 48.179 23.818 69.774 1.00 74.74 117 ASP D C 1
ATOM 3921 O O . ASP D 1 118 ? 47.186 24.410 70.195 1.00 74.75 117 ASP D O 1
ATOM 3926 N N . GLY D 1 119 ? 49.401 23.982 70.282 1.00 69.56 118 GLY D N 1
ATOM 3927 C CA . GLY D 1 119 ? 49.716 24.893 71.387 1.00 68.11 118 GLY D CA 1
ATOM 3928 C C . GLY D 1 119 ? 49.152 24.540 72.759 1.00 70.62 118 GLY D C 1
ATOM 3929 O O . GLY D 1 119 ? 49.167 25.384 73.659 1.00 70.03 118 GLY D O 1
ATOM 3930 N N . LYS D 1 120 ? 48.684 23.283 72.944 1.00 65.32 119 LYS D N 1
ATOM 3931 C CA . LYS D 1 120 ? 48.081 22.805 74.182 1.00 62.55 119 LYS D CA 1
ATOM 3932 C C . LYS D 1 120 ? 48.659 21.455 74.607 1.00 67.42 119 LYS D C 1
ATOM 3933 O O . LYS D 1 120 ? 49.141 20.696 73.757 1.00 68.70 119 LYS D O 1
ATOM 3939 N N . TYR D 1 121 ? 48.587 21.156 75.936 1.00 62.08 120 TYR D N 1
ATOM 3940 C CA . TYR D 1 121 ? 49.002 19.894 76.573 1.00 59.40 120 TYR D CA 1
ATOM 3941 C C . TYR D 1 121 ? 48.047 18.810 76.114 1.00 64.11 120 TYR D C 1
ATOM 3942 O O . TYR D 1 121 ? 46.832 18.943 76.336 1.00 64.09 120 TYR D O 1
ATOM 3951 N N . ALA D 1 122 ? 48.574 17.777 75.422 1.00 61.49 121 ALA D N 1
ATOM 3952 C CA . ALA D 1 122 ? 47.776 16.665 74.860 1.00 62.12 121 ALA D CA 1
ATOM 3953 C C . ALA D 1 122 ? 47.984 15.365 75.650 1.00 64.54 121 ALA D C 1
ATOM 3954 O O . ALA D 1 122 ? 47.012 14.652 75.887 1.00 66.62 121 ALA D O 1
ATOM 3956 N N . GLU D 1 123 ? 49.242 15.045 76.027 1.00 56.05 122 GLU D N 1
ATOM 3957 C CA . GLU D 1 123 ? 49.612 13.867 76.820 1.00 52.94 122 GLU D CA 1
ATOM 3958 C C . GLU D 1 123 ? 50.629 14.273 77.854 1.00 52.80 122 GLU D C 1
ATOM 3959 O O . GLU D 1 123 ? 51.404 15.194 77.615 1.00 50.32 122 GLU D O 1
ATOM 3965 N N . HIS D 1 124 ? 50.634 13.594 79.008 1.00 50.18 123 HIS D N 1
ATOM 3966 C CA . HIS D 1 124 ? 51.539 13.922 80.123 1.00 48.54 123 HIS D CA 1
ATOM 3967 C C . HIS D 1 124 ? 51.870 12.698 80.979 1.00 50.60 123 HIS D C 1
ATOM 3968 O O . HIS D 1 124 ? 50.998 11.866 81.264 1.00 49.42 123 HIS D O 1
ATOM 3975 N N . TRP D 1 125 ? 53.167 12.593 81.317 1.00 47.26 124 TRP D N 1
ATOM 3976 C CA . TRP D 1 125 ? 53.812 11.669 82.244 1.00 47.55 124 TRP D CA 1
ATOM 3977 C C . TRP D 1 125 ? 54.593 12.477 83.222 1.00 53.75 124 TRP D C 1
ATOM 3978 O O . TRP D 1 125 ? 55.268 13.421 82.817 1.00 52.99 124 TRP D O 1
ATOM 3989 N N . SER D 1 126 ? 54.506 12.143 84.507 1.00 51.67 125 SER D N 1
ATOM 3990 C CA . SER D 1 126 ? 55.208 12.851 85.562 1.00 49.84 125 SER D CA 1
ATOM 3991 C C . SER D 1 126 ? 55.900 11.875 86.480 1.00 53.82 125 SER D C 1
ATOM 3992 O O . SER D 1 126 ? 55.447 10.757 86.673 1.00 52.37 125 SER D O 1
ATOM 3995 N N . CYS D 1 127 ? 56.989 12.334 87.055 1.00 52.79 126 CYS D N 1
ATOM 3996 C CA . CYS D 1 127 ? 57.787 11.696 88.067 1.00 53.67 126 CYS D CA 1
ATOM 3997 C C . CYS D 1 127 ? 58.310 12.772 88.987 1.00 59.01 126 CYS D C 1
ATOM 3998 O O . CYS D 1 127 ? 58.764 13.826 88.523 1.00 58.39 126 CYS D O 1
ATOM 4001 N N . ALA D 1 128 ? 58.197 12.547 90.292 1.00 55.89 127 ALA D N 1
ATOM 4002 C CA . ALA D 1 128 ? 58.653 13.497 91.300 1.00 53.48 127 ALA D CA 1
ATOM 4003 C C . ALA D 1 128 ? 59.244 12.763 92.505 1.00 56.83 127 ALA D C 1
ATOM 4004 O O . ALA D 1 128 ? 58.821 11.642 92.848 1.00 57.43 127 ALA D O 1
ATOM 4006 N N . ASP D 1 129 ? 60.220 13.410 93.153 1.00 50.52 128 ASP D N 1
ATOM 4007 C CA . ASP D 1 129 ? 60.850 12.847 94.327 1.00 49.14 128 ASP D CA 1
ATOM 4008 C C . ASP D 1 129 ? 60.043 13.240 95.584 1.00 52.47 128 ASP D C 1
ATOM 4009 O O . ASP D 1 129 ? 60.440 14.149 96.324 1.00 53.01 128 ASP D O 1
ATOM 4014 N N . LEU D 1 130 ? 58.894 12.572 95.816 1.00 47.80 129 LEU D N 1
ATOM 4015 C CA . LEU D 1 130 ? 58.095 12.867 97.007 1.00 46.80 129 LEU D CA 1
ATOM 4016 C C . LEU D 1 130 ? 58.789 12.341 98.216 1.00 51.35 129 LEU D C 1
ATOM 4017 O O . LEU D 1 130 ? 58.695 12.961 99.276 1.00 51.11 129 LEU D O 1
ATOM 4022 N N . TYR D 1 131 ? 59.472 11.172 98.084 1.00 48.12 130 TYR D N 1
ATOM 4023 C CA . TYR D 1 131 ? 60.188 10.591 99.212 1.00 48.89 130 TYR D CA 1
ATOM 4024 C C . TYR D 1 131 ? 61.183 11.643 99.787 1.00 52.12 130 TYR D C 1
ATOM 4025 O O . TYR D 1 131 ? 61.141 11.947 100.981 1.00 51.77 130 TYR D O 1
ATOM 4034 N N . GLY D 1 132 ? 61.988 12.237 98.900 1.00 47.57 131 GLY D N 1
ATOM 4035 C CA . GLY D 1 132 ? 62.956 13.271 99.238 1.00 46.82 131 GLY D CA 1
ATOM 4036 C C . GLY D 1 132 ? 62.345 14.551 99.760 1.00 51.26 131 GLY D C 1
ATOM 4037 O O . GLY D 1 132 ? 62.909 15.165 100.666 1.00 54.18 131 GLY D O 1
ATOM 4038 N N . ALA D 1 133 ? 61.189 14.962 99.197 1.00 45.25 132 ALA D N 1
ATOM 4039 C CA . ALA D 1 133 ? 60.444 16.153 99.615 1.00 43.97 132 ALA D CA 1
ATOM 4040 C C . ALA D 1 133 ? 59.885 15.987 101.011 1.00 47.12 132 ALA D C 1
ATOM 4041 O O . ALA D 1 133 ? 59.987 16.925 101.785 1.00 49.76 132 ALA D O 1
ATOM 4043 N N . LEU D 1 134 ? 59.328 14.810 101.351 1.00 41.92 133 LEU D N 1
ATOM 4044 C CA . LEU D 1 134 ? 58.750 14.558 102.682 1.00 41.81 133 LEU D CA 1
ATOM 4045 C C . LEU D 1 134 ? 59.848 14.434 103.692 1.00 48.06 133 LEU D C 1
ATOM 4046 O O . LEU D 1 134 ? 59.683 14.875 104.830 1.00 49.34 133 LEU D O 1
ATOM 4051 N N . ALA D 1 135 ? 61.003 13.901 103.255 1.00 44.39 134 ALA D N 1
ATOM 4052 C CA . ALA D 1 135 ? 62.199 13.791 104.082 1.00 44.39 134 ALA D CA 1
ATOM 4053 C C . ALA D 1 135 ? 62.648 15.189 104.525 1.00 47.96 134 ALA D C 1
ATOM 4054 O O . ALA D 1 135 ? 62.932 15.381 105.702 1.00 49.30 134 ALA D O 1
ATOM 4056 N N . GLN D 1 136 ? 62.619 16.171 103.601 1.00 44.48 135 GLN D N 1
ATOM 4057 C CA . GLN D 1 136 ? 62.935 17.586 103.861 1.00 45.28 135 GLN D CA 1
ATOM 4058 C C . GLN D 1 136 ? 61.962 18.182 104.865 1.00 51.82 135 GLN D C 1
ATOM 4059 O O . GLN D 1 136 ? 62.376 18.895 105.778 1.00 54.36 135 GLN D O 1
ATOM 4065 N N . ILE D 1 137 ? 60.667 17.875 104.696 1.00 46.86 136 ILE D N 1
ATOM 4066 C CA . ILE D 1 137 ? 59.591 18.360 105.547 1.00 46.58 136 ILE D CA 1
ATOM 4067 C C . ILE D 1 137 ? 59.789 17.861 106.988 1.00 55.63 136 ILE D C 1
ATOM 4068 O O . ILE D 1 137 ? 59.614 18.651 107.924 1.00 57.16 136 ILE D O 1
ATOM 4073 N N . ARG D 1 138 ? 60.174 16.577 107.156 1.00 53.69 137 ARG D N 1
ATOM 4074 C CA A ARG D 1 138 ? 60.329 15.934 108.461 0.50 55.11 137 ARG D CA 1
ATOM 4075 C CA B ARG D 1 138 ? 60.296 15.983 108.484 0.50 54.77 137 ARG D CA 1
ATOM 4076 C C . ARG D 1 138 ? 61.651 16.279 109.176 1.00 61.07 137 ARG D C 1
ATOM 4077 O O . ARG D 1 138 ? 61.774 15.986 110.360 1.00 64.45 137 ARG D O 1
ATOM 4092 N N . ALA D 1 139 ? 62.647 16.866 108.498 1.00 56.55 138 ALA D N 1
ATOM 4093 C CA . ALA D 1 139 ? 63.946 17.125 109.145 1.00 67.68 138 ALA D CA 1
ATOM 4094 C C . ALA D 1 139 ? 63.890 18.238 110.221 1.00 92.83 138 ALA D C 1
ATOM 4095 O O . ALA D 1 139 ? 64.568 18.155 111.256 1.00 64.55 138 ALA D O 1
#

CATH classification: 3.10.450.50

Solvent-accessible surface area: 23763 Å² total

Secondary structure (DSSP, 8-state):
--HHHHHHHHIIIIIIT---HHHHHEEEEEEETT--TTS-SSHHHHHHHHH--TTTEEEEEEEEEEEEEETTEEEEEEEEEEEE-S-BTTB-----EEEEE--EEEEETTEEEEEE----HHHHHHHHH-/--HHHHHHHIIIIIIIT---HHHHHEEEEEEETT--TTS-SSHHHHHHHHH--TTTEEEEEEEEEEEEEETTEEEEEEEEEEEE-S-BTTB-----EEEEE--EEEEETTEEEEEE----HHHHHHHHH-/--HHHHHHHHIIIIIIT---HHHHHEEEEEEETT--TTS-SSHHHHHHHHH--TTTEEEEEEEEEEEEEETTEEEEEEEEEEEE-S-BTTB-----EEEEE--EEEEETTEEEEEE----HHHHHHHHH-/--HHHHHHHHIIIIIIT---HHHHHEEEEEEETT--TTS-SSHHHHHHHHH--TTTEEEEEEEEEEEEEETTEEEEEEEEEEEE-S-BTTB-----EEEEE--EEEEETTEEEEEE----HHHHHHHHH-

Radius of gyration: 25.73 Å; Cα contacts (8 Å, |Δi|>4): 1112; chains: 4; bounding box: 62×44×73 Å

Sequence (520 aa):
DTSKAVIQRFNREVIENGDAAFAELVAPDFVNHSAPPGVSPGPDGFAGFFTGLHPALSDIRVHIHEQIEENGKVVTRKTIEATHTGAFFGQPASGKRIAIHADIVVVRDGKYAEHWSCADLYGALAQIRADTSKAVIQRFNREVIENGDAAFAELVAPDFVNHSAPPGVSPGPDGFAGFFTGLHPALSDIRVHIHEQIEENGKVVTRKTIEATHTGAFFGQPASGKRIAIHADIVVVRDGKYAEHWSCADLYGALAQIRADTSKAVIQRFNREVIENGDAAFAELVAPDFVNHSAPPGVSPGPDGFAGFFTGLHPALSDIRVHIHEQIEENGKVVTRKTIEATHTGAFFGQPASGKRIAIHADIVVVRDGKYAEHWSCADLYGALAQIRADTSKAVIQRFNREVIENGDAAFAELVAPDFVNHSAPPGVSPGPDGFAGFFTGLHPALSDIRVHIHEQIEENGKVVTRKTIEATHTGAFFGQPASGKRIAIHADIVVVRDGKYAEHWSCADLYGALAQIRRA

Foldseek 3Di:
DDPVVLVVQCCVCCVQVVHVNLVVAADQQAAEPAQDPVFDRGSVRVNCVRVVNPQQWHRWDKAFDDWDDDPQKIDTWIKIWTFGQADDPNQGHQRDTFIKTKWIFRGDPNHTRYMDMDIPVVRRVVRSVD/DDPVVLVVQCCVCCVQVNHVNLVVAADQQAAEPADPPVFDRGSVSVNCVRVVNPQQWARWDKAFDDWDDDPQKIDTWIKIWTAGQADDPNQGHQRDTFIKTKWIFRGDPNHTRYMDMDIPVVVRVVRSVD/DDPVVLVVQCCVCCVQVVHVNLVVAADQLAAEPAQDPVFDRGSVRVNCVRVVNVQQWANWDKAWDDWDDDPQKIDTWIKIWTAGQADDPNQGHQRDTFIKTKWIFRGDPNHTRYMYMDIPVVRRVVRSVD/DDPVVLVVQCCVCCVQVNHVNLVVAADQLAAEPADPPVFDRGSVSVNCVRVVNVQQWANWDKAFDDWDDDPQKIDTWIKTWTAGCADDPNQGHQRDTFIKTKWIFRGDPNHTRYIDMDIPVVRRVVRSVD